Protein AF-X6MGK2-F1 (afdb_monomer_lite)

Secondary structure (DSSP, 8-state):
---PPP---PPPP-------PPP---EEE-TT--EEE----SSSPPPPEE-----SS--------------S------PPPPPPP----PPPPPHHHHHHHHHHHHHHHHHHTTS-GGGHHHHHHHHHHHHHHHTT-TTHHHHHHHHHHHHIIIIIIHHHHHHHHHHHHHHHHHHHHHHHH-GGGHHHHHT--SHHHHHHHHHHTHHHHHHHHHHTT-THHHHHHHHHHHHHHHHHHHHHHHHTTTTTS-SS-------------THHHHHHHHHHHHHT---GGGGT--BGGGTTB-HHHHHHHHHHHHHHHHHTTT--HHHHTEEEEEGGGTT-GGGGGGT-SSEEEEEEES-------TT-----------------------------SSEEEEEEEHHHHHTSTTHHHHTTS---SSS-EEEEE---STTHHHHHHHHHHHHHHHTSTTEETTEE-TTSHHHHHHHTTTSTTT--

pLDDT: mean 70.09, std 26.29, range [24.12, 97.75]

Organism: Reticulomyxa filosa (NCBI:txid46433)

Structure (mmCIF, N/CA/C/O backbone):
data_AF-X6MGK2-F1
#
_entry.id   AF-X6MGK2-F1
#
loop_
_atom_site.group_PDB
_atom_site.id
_atom_site.type_symbol
_atom_site.label_atom_id
_atom_site.label_alt_id
_atom_site.label_comp_id
_atom_site.label_asym_id
_atom_site.label_entity_id
_atom_site.label_seq_id
_atom_site.pdbx_PDB_ins_code
_atom_site.Cartn_x
_atom_site.Cartn_y
_atom_site.Cartn_z
_atom_site.occupancy
_atom_site.B_iso_or_equiv
_atom_site.auth_seq_id
_atom_site.auth_comp_id
_atom_site.auth_asym_id
_atom_site.auth_atom_id
_atom_site.pdbx_PDB_model_num
ATOM 1 N N . MET A 1 1 ? -24.317 -9.044 30.184 1.00 47.28 1 MET A N 1
ATOM 2 C CA . MET A 1 1 ? -25.583 -9.124 29.423 1.00 47.28 1 MET A CA 1
ATOM 3 C C . MET A 1 1 ? -26.221 -7.746 29.437 1.00 47.28 1 MET A C 1
ATOM 5 O O . MET A 1 1 ? -26.384 -7.187 30.514 1.00 47.28 1 MET A O 1
ATOM 9 N N . PHE A 1 2 ? -26.489 -7.167 28.266 1.00 42.06 2 PHE A N 1
ATOM 10 C CA . PHE A 1 2 ? -27.197 -5.892 28.144 1.00 42.06 2 PHE A CA 1
ATOM 11 C C . PHE A 1 2 ? -28.692 -6.165 28.328 1.00 42.06 2 PHE A C 1
ATOM 13 O O . PHE A 1 2 ? -29.299 -6.808 27.483 1.00 42.06 2 PHE A O 1
ATOM 20 N N . THR A 1 3 ? -29.278 -5.739 29.443 1.00 42.75 3 THR A N 1
ATOM 21 C CA . THR A 1 3 ? -30.733 -5.779 29.645 1.00 42.75 3 THR A CA 1
ATOM 22 C C . THR A 1 3 ? -31.197 -4.354 29.905 1.00 42.75 3 THR A C 1
ATOM 24 O O . THR A 1 3 ? -30.846 -3.772 30.936 1.00 42.75 3 THR A O 1
ATOM 27 N N . LYS A 1 4 ? -31.921 -3.772 28.947 1.00 42.47 4 LYS A N 1
ATOM 28 C CA . LYS A 1 4 ? -32.469 -2.414 29.032 1.00 42.47 4 LYS A CA 1
ATOM 29 C C . LYS A 1 4 ? -33.876 -2.462 29.659 1.00 42.47 4 LYS A C 1
ATOM 31 O O . LYS A 1 4 ? -34.618 -3.396 29.363 1.00 42.47 4 LYS A O 1
ATOM 36 N N . PRO A 1 5 ? -34.276 -1.492 30.499 1.00 37.16 5 PRO A N 1
ATOM 37 C CA . PRO A 1 5 ? -35.680 -1.284 30.841 1.00 37.16 5 PRO A CA 1
ATOM 38 C C . PRO A 1 5 ? -36.399 -0.629 29.651 1.00 37.16 5 PRO A C 1
ATOM 40 O O . PRO A 1 5 ? -35.895 0.341 29.083 1.00 37.16 5 PRO A O 1
ATOM 43 N N . ILE A 1 6 ? -37.554 -1.167 29.261 1.00 34.75 6 ILE A N 1
ATOM 44 C CA . ILE A 1 6 ? -38.361 -0.662 28.142 1.00 34.75 6 ILE A CA 1
ATOM 45 C C . ILE A 1 6 ? -39.053 0.637 28.576 1.00 34.75 6 ILE A C 1
ATOM 47 O O . ILE A 1 6 ? -39.845 0.636 29.515 1.00 34.75 6 ILE A O 1
ATOM 51 N N . GLY A 1 7 ? -38.756 1.734 27.881 1.00 35.59 7 GLY A N 1
ATOM 52 C CA . GLY A 1 7 ? -39.473 3.006 27.954 1.00 35.59 7 GLY A CA 1
ATOM 53 C C . GLY A 1 7 ? -39.676 3.524 26.533 1.00 35.59 7 GLY A C 1
ATOM 54 O O . GLY A 1 7 ? -38.714 3.616 25.774 1.00 35.59 7 GLY A O 1
ATOM 55 N N . ILE A 1 8 ? -40.931 3.770 26.162 1.00 33.09 8 ILE A N 1
ATOM 56 C CA . ILE A 1 8 ? -41.376 4.126 24.809 1.00 33.09 8 ILE A CA 1
ATOM 57 C C . ILE A 1 8 ? -41.378 5.658 24.681 1.00 33.09 8 ILE A C 1
ATOM 59 O O . ILE A 1 8 ? -41.947 6.331 25.537 1.00 33.09 8 ILE A O 1
ATOM 63 N N . SER A 1 9 ? -40.783 6.209 23.618 1.00 32.56 9 SER A N 1
ATOM 64 C CA . SER A 1 9 ? -40.969 7.613 23.213 1.00 32.56 9 SER A CA 1
ATOM 65 C C . SER A 1 9 ? -40.891 7.767 21.688 1.00 32.56 9 SER A C 1
ATOM 67 O O . SER A 1 9 ? -39.982 7.221 21.064 1.00 32.56 9 SER A O 1
ATOM 69 N N . GLU A 1 10 ? -41.852 8.501 21.123 1.00 30.17 10 GLU A N 1
ATOM 70 C CA . GLU A 1 10 ? -42.090 8.758 19.690 1.00 30.17 10 GLU A CA 1
ATOM 71 C C . GLU A 1 10 ? -41.098 9.766 19.060 1.00 30.17 10 GLU A C 1
ATOM 73 O O . GLU A 1 10 ? -40.559 10.606 19.785 1.00 30.17 10 GLU A O 1
ATOM 78 N N . PRO A 1 11 ? -40.877 9.756 17.723 1.00 31.56 11 PRO A N 1
ATOM 79 C CA . PRO A 1 11 ? -40.035 10.742 17.050 1.00 31.56 11 PRO A CA 1
ATOM 80 C C . PRO A 1 11 ? -40.832 11.849 16.328 1.00 31.56 11 PRO A C 1
ATOM 82 O O . PRO A 1 11 ? -41.841 11.594 15.672 1.00 31.56 11 PRO A O 1
ATOM 85 N N . LEU A 1 12 ? -40.299 13.075 16.381 1.00 26.34 12 LEU A N 1
ATOM 86 C CA . LEU A 1 12 ? -40.687 14.232 15.561 1.00 26.34 12 LEU A CA 1
ATOM 87 C C . LEU A 1 12 ? -39.685 14.419 14.408 1.00 26.34 12 LEU A C 1
ATOM 89 O O . LEU A 1 12 ? -38.473 14.364 14.616 1.00 26.34 12 LEU A O 1
ATOM 93 N N . SER A 1 13 ? -40.202 14.654 13.201 1.00 25.27 13 SER A N 1
ATOM 94 C CA . SER A 1 13 ? -39.451 14.876 11.959 1.00 25.27 13 SER A CA 1
ATOM 95 C C . SER A 1 13 ? -39.328 16.359 11.603 1.00 25.27 13 SER A C 1
ATOM 97 O O . SER A 1 13 ? -40.332 17.069 11.645 1.00 25.27 13 SER A O 1
ATOM 99 N N . THR A 1 14 ? -38.170 16.782 11.091 1.00 25.84 14 THR A N 1
ATOM 100 C CA . THR A 1 14 ? -38.040 17.981 10.244 1.00 25.84 14 THR A CA 1
ATOM 101 C C . THR A 1 14 ? -37.016 17.759 9.126 1.00 25.84 14 THR A C 1
ATOM 103 O O . THR A 1 14 ? -35.925 17.240 9.344 1.00 25.84 14 THR A O 1
ATOM 106 N N . THR A 1 15 ? -37.412 18.141 7.911 1.00 24.88 15 THR A N 1
ATOM 107 C CA . THR A 1 15 ? -36.637 18.181 6.660 1.00 24.88 15 THR A CA 1
ATOM 108 C C . THR A 1 15 ? -36.105 19.591 6.397 1.00 24.88 15 THR A C 1
ATOM 110 O O . THR A 1 15 ? -36.866 20.547 6.531 1.00 24.88 15 THR A O 1
ATOM 113 N N . GLU A 1 16 ? -34.861 19.714 5.924 1.00 24.12 16 GLU A N 1
ATOM 114 C CA . GLU A 1 16 ? -34.314 20.932 5.301 1.00 24.12 16 GLU A CA 1
ATOM 115 C C . GLU A 1 16 ? -33.816 20.628 3.876 1.00 24.12 16 GLU A C 1
ATOM 117 O O . GLU A 1 16 ? -33.138 19.627 3.642 1.00 24.12 16 GLU A O 1
ATOM 122 N N . ASN A 1 17 ? -34.178 21.511 2.938 1.00 26.09 17 ASN A N 1
ATOM 123 C CA . ASN A 1 17 ? -33.725 21.551 1.545 1.00 26.09 17 ASN A CA 1
ATOM 124 C C . ASN A 1 17 ? -32.442 22.389 1.430 1.00 26.09 17 ASN A C 1
ATOM 126 O O . ASN A 1 17 ? -32.344 23.446 2.050 1.00 26.09 17 ASN A O 1
ATOM 130 N N . VAL A 1 18 ? -31.514 21.974 0.564 1.00 26.89 18 VAL A N 1
ATOM 131 C CA . VAL A 1 18 ? -30.373 22.792 0.119 1.00 26.89 18 VAL A CA 1
ATOM 132 C C . VAL A 1 18 ? -30.387 22.860 -1.408 1.00 26.89 18 VAL A C 1
ATOM 134 O O . VAL A 1 18 ? -30.263 21.835 -2.076 1.00 26.89 18 VAL A O 1
ATOM 137 N N . ASP A 1 19 ? -30.537 24.076 -1.936 1.00 26.94 19 ASP A N 1
ATOM 138 C CA . ASP A 1 19 ? -30.364 24.422 -3.349 1.00 26.94 19 ASP A CA 1
ATOM 139 C C . ASP A 1 19 ? -28.876 24.413 -3.737 1.00 26.94 19 ASP A C 1
ATOM 141 O O . ASP A 1 19 ? -28.031 24.972 -3.033 1.00 26.94 19 ASP A O 1
ATOM 145 N N . ALA A 1 20 ? -28.561 23.842 -4.901 1.00 28.62 20 ALA A N 1
ATOM 146 C CA . ALA A 1 20 ? -27.253 23.936 -5.544 1.00 28.62 20 ALA A CA 1
ATOM 147 C C . ALA A 1 20 ? -27.404 24.593 -6.926 1.00 28.62 20 ALA A C 1
ATOM 149 O O . ALA A 1 20 ? -28.134 24.099 -7.781 1.00 28.62 20 ALA A O 1
ATOM 150 N N . SER A 1 21 ? -26.708 25.710 -7.155 1.00 31.17 21 SER A N 1
ATOM 151 C CA . SER A 1 21 ? -26.642 26.386 -8.456 1.00 31.17 21 SER A CA 1
ATOM 152 C C . SER A 1 21 ? -25.504 25.819 -9.316 1.00 31.17 21 SER A C 1
ATOM 154 O O . SER A 1 21 ? -24.335 25.932 -8.941 1.00 31.17 21 SER A O 1
ATOM 156 N N . GLU A 1 22 ? -25.831 25.256 -10.479 1.00 30.19 22 GLU A N 1
ATOM 157 C CA . GLU A 1 22 ? -24.872 24.784 -11.487 1.00 30.19 22 GLU A CA 1
ATOM 158 C C . GLU A 1 22 ? -24.347 25.917 -12.391 1.00 30.19 22 GLU A C 1
ATOM 160 O O . GLU A 1 22 ? -25.089 26.802 -12.817 1.00 30.19 22 GLU A O 1
ATOM 165 N N . SER A 1 23 ? -23.060 25.853 -12.753 1.00 31.19 23 SER A N 1
ATOM 166 C CA . SER A 1 23 ? -22.469 26.629 -13.851 1.00 31.19 23 SER A CA 1
ATOM 167 C C . SER A 1 23 ? -22.456 25.793 -15.134 1.00 31.19 23 SER A C 1
ATOM 169 O O . SER A 1 23 ? -21.922 24.683 -15.116 1.00 31.19 23 SER A O 1
ATOM 171 N N . SER A 1 24 ? -22.953 26.320 -16.256 1.00 33.28 24 SER A N 1
ATOM 172 C CA . SER A 1 24 ? -22.899 25.640 -17.558 1.00 33.28 24 SER A CA 1
ATOM 173 C C . SER A 1 24 ? -21.836 26.237 -18.490 1.00 33.28 24 SER A C 1
ATOM 175 O O . SER A 1 24 ? -21.511 27.425 -18.443 1.00 33.28 24 SER A O 1
ATOM 177 N N . ARG A 1 25 ? -21.251 25.382 -19.338 1.00 33.09 25 ARG A N 1
ATOM 178 C CA . ARG A 1 25 ? -20.352 25.759 -20.440 1.00 33.09 25 ARG A CA 1
ATOM 179 C C . ARG A 1 25 ? -20.873 25.129 -21.723 1.00 33.09 25 ARG A C 1
ATOM 181 O O . ARG A 1 25 ? -20.988 23.909 -21.797 1.00 33.09 25 ARG A O 1
ATOM 188 N N . THR A 1 26 ? -21.098 25.938 -22.747 1.00 35.34 26 THR A N 1
ATOM 189 C CA . THR A 1 26 ? -21.459 25.476 -24.092 1.00 35.34 26 THR A CA 1
ATOM 190 C C . THR A 1 26 ? -20.438 25.971 -25.109 1.00 35.34 26 THR A C 1
ATOM 192 O O . THR A 1 26 ? -19.970 27.107 -25.050 1.00 35.34 26 THR A O 1
ATOM 195 N N . ARG A 1 27 ? -20.054 25.087 -26.036 1.00 33.75 27 ARG A N 1
ATOM 196 C CA . ARG A 1 27 ? -19.197 25.407 -27.184 1.00 33.75 27 ARG A CA 1
ATOM 197 C C . ARG A 1 27 ? -20.039 25.349 -28.448 1.00 33.75 27 ARG A C 1
ATOM 199 O O . ARG A 1 27 ? -20.707 24.346 -28.681 1.00 33.75 27 ARG A O 1
ATOM 206 N N . HIS A 1 28 ? -19.940 26.383 -29.272 1.00 37.50 28 HIS A N 1
ATOM 207 C CA . HIS A 1 28 ? -20.465 26.373 -30.631 1.00 37.50 28 HIS A CA 1
ATOM 208 C C . HIS A 1 28 ? -19.320 26.516 -31.628 1.00 37.50 28 HIS A C 1
ATOM 210 O O . HIS A 1 28 ? -18.383 27.282 -31.408 1.00 37.50 28 HIS A O 1
ATOM 216 N N . TYR A 1 29 ? -19.417 25.759 -32.717 1.00 34.09 29 TYR A N 1
ATOM 217 C CA . TYR A 1 29 ? -18.525 25.849 -33.863 1.00 34.09 29 TYR A CA 1
ATOM 218 C C . TYR A 1 29 ? -19.257 26.603 -34.968 1.00 34.09 29 TYR A C 1
ATOM 220 O O . TYR A 1 29 ? -20.362 26.204 -35.337 1.00 34.09 29 TYR A O 1
ATOM 228 N N . ASP A 1 30 ? -18.656 27.677 -35.484 1.00 43.53 30 ASP A N 1
ATOM 229 C CA . ASP A 1 30 ? -19.111 28.272 -36.740 1.00 43.53 30 ASP A CA 1
ATOM 230 C C . ASP A 1 30 ? -18.348 27.680 -37.934 1.00 43.53 30 ASP A C 1
ATOM 232 O O . ASP A 1 30 ? -17.282 27.068 -37.795 1.00 43.53 30 ASP A O 1
ATOM 236 N N . SER A 1 31 ? -18.927 27.830 -39.123 1.00 36.56 31 SER A N 1
ATOM 237 C CA . SER A 1 31 ? -18.431 27.252 -40.375 1.00 36.56 31 SER A CA 1
ATOM 238 C C . SER A 1 31 ? -17.086 27.819 -40.852 1.00 36.56 31 SER A C 1
ATOM 240 O O . SER A 1 31 ? -16.576 27.351 -41.865 1.00 36.56 31 SER A O 1
ATOM 242 N N . ASN A 1 32 ? -16.495 28.789 -40.142 1.00 40.50 32 ASN A N 1
ATOM 243 C CA . ASN A 1 32 ? -15.261 29.480 -40.528 1.00 40.50 32 ASN A CA 1
ATOM 244 C C . ASN A 1 32 ? -14.083 29.206 -39.570 1.00 40.50 32 ASN A C 1
ATOM 246 O O . ASN A 1 32 ? -13.110 29.960 -39.562 1.00 40.50 32 ASN A O 1
ATOM 250 N N . HIS A 1 33 ? -14.157 28.145 -38.757 1.00 42.41 33 HIS A N 1
ATOM 251 C CA . HIS A 1 33 ? -13.105 27.730 -37.809 1.00 42.41 33 HIS A CA 1
ATOM 252 C C . HIS A 1 33 ? -12.717 28.796 -36.765 1.00 42.41 33 HIS A C 1
ATOM 254 O O . HIS A 1 33 ? -11.624 28.749 -36.196 1.00 42.41 33 HIS A O 1
ATOM 260 N N . LYS A 1 34 ? -13.619 29.738 -36.458 1.00 40.69 34 LYS A N 1
ATOM 261 C CA . LYS A 1 34 ? -13.460 30.643 -35.315 1.00 40.69 34 LYS A CA 1
ATOM 262 C C . LYS A 1 34 ? -14.018 30.001 -34.051 1.00 40.69 34 LYS A C 1
ATOM 264 O O . LYS A 1 34 ? -15.134 29.489 -34.031 1.00 40.69 34 LYS A O 1
ATOM 269 N N . TYR A 1 35 ? -13.249 30.079 -32.972 1.00 41.69 35 TYR A N 1
ATOM 270 C CA . TYR A 1 35 ? -13.694 29.655 -31.649 1.00 41.69 35 TYR A CA 1
ATOM 271 C C . TYR A 1 35 ? -14.301 30.848 -30.909 1.00 41.69 35 TYR A C 1
ATOM 273 O O . TYR A 1 35 ? -13.682 31.912 -30.842 1.00 41.69 35 TYR A O 1
ATOM 281 N N . ARG A 1 36 ? -15.489 30.665 -30.322 1.00 41.88 36 ARG A N 1
ATOM 282 C CA . ARG A 1 36 ? -16.055 31.596 -29.335 1.00 41.88 36 ARG A CA 1
ATOM 283 C C . ARG A 1 36 ? -16.255 30.893 -28.007 1.00 41.88 36 ARG A C 1
ATOM 285 O O . ARG A 1 36 ? -16.697 29.745 -27.957 1.00 41.88 36 ARG A O 1
ATOM 292 N N . PHE A 1 37 ? -15.949 31.612 -26.937 1.00 34.25 37 PHE A N 1
ATOM 293 C CA . PHE A 1 37 ? -16.222 31.181 -25.577 1.00 34.25 37 PHE A CA 1
ATOM 294 C C . PHE A 1 37 ? -17.252 32.117 -24.970 1.00 34.25 37 PHE A C 1
ATOM 296 O O . PHE A 1 37 ? -17.064 33.331 -24.974 1.00 34.25 37 PHE A O 1
ATOM 303 N N . HIS A 1 38 ? -18.309 31.534 -24.415 1.00 38.19 38 HIS A N 1
ATOM 304 C CA . HIS A 1 38 ? -19.215 32.244 -23.530 1.00 38.19 38 HIS A CA 1
ATOM 305 C C . HIS A 1 38 ? -19.017 31.710 -22.119 1.00 38.19 38 HIS A C 1
ATOM 307 O O . HIS A 1 38 ? -19.038 30.499 -21.880 1.00 38.19 38 HIS A O 1
ATOM 313 N N . TRP A 1 39 ? -18.782 32.628 -21.192 1.00 36.66 39 TRP A N 1
ATOM 314 C CA . TRP A 1 39 ? -18.707 32.338 -19.774 1.00 36.66 39 TRP A CA 1
ATOM 315 C C . TRP A 1 39 ? -19.605 33.326 -19.042 1.00 36.66 39 TRP A C 1
ATOM 317 O O . TRP A 1 39 ? -19.550 34.526 -19.299 1.00 36.66 39 TRP A O 1
ATOM 327 N N . SER A 1 40 ? -20.443 32.809 -18.152 1.00 37.97 40 SER A N 1
ATOM 328 C CA . SER A 1 40 ? -21.282 33.609 -17.268 1.00 37.97 40 SER A CA 1
ATOM 329 C C . SER A 1 40 ? -21.139 33.080 -15.850 1.00 37.97 40 SER A C 1
ATOM 331 O O . SER A 1 40 ? -21.330 31.885 -15.610 1.00 37.97 40 SER A O 1
ATOM 333 N N . ALA A 1 41 ? -20.828 33.970 -14.916 1.00 32.22 41 ALA A N 1
ATOM 334 C CA . ALA A 1 41 ? -20.870 33.705 -13.488 1.00 32.22 41 ALA A CA 1
ATOM 335 C C . ALA A 1 41 ? -21.671 34.833 -12.827 1.00 32.22 41 ALA A C 1
ATOM 337 O O . ALA A 1 41 ? -21.242 35.981 -12.817 1.00 32.22 41 ALA A O 1
ATOM 338 N N . GLY A 1 42 ? -22.851 34.510 -12.295 1.00 47.84 42 GLY A N 1
ATOM 339 C CA . GLY A 1 42 ? -23.715 35.489 -11.628 1.00 47.84 42 GLY A CA 1
ATOM 340 C C . GLY A 1 42 ? -24.420 36.484 -12.566 1.00 47.84 42 GLY A C 1
ATOM 341 O O . GLY A 1 42 ? -24.551 36.252 -13.764 1.00 47.84 42 GLY A O 1
ATOM 342 N N . LYS A 1 43 ? -24.936 37.579 -11.985 1.00 33.44 43 LYS A N 1
ATOM 343 C CA . LYS A 1 43 ? -25.817 38.581 -12.628 1.00 33.44 43 LYS A CA 1
ATOM 344 C C . LYS A 1 43 ? -25.091 39.627 -13.499 1.00 33.44 43 LYS A C 1
ATOM 346 O O . LYS A 1 43 ? -25.623 40.716 -13.694 1.00 33.44 43 LYS A O 1
ATOM 351 N N . GLU A 1 44 ? -23.911 39.330 -14.032 1.00 37.78 44 GLU A N 1
ATOM 352 C CA . GLU A 1 44 ? -23.187 40.265 -14.907 1.00 37.78 44 GLU A CA 1
ATOM 353 C C . GLU A 1 44 ? -23.163 39.780 -16.363 1.00 37.78 44 GLU A C 1
ATOM 355 O O . GLU A 1 44 ? -23.107 38.580 -16.639 1.00 37.78 44 GLU A O 1
ATOM 360 N N . GLN A 1 45 ? -23.285 40.727 -17.303 1.00 38.31 45 GLN A N 1
ATOM 361 C CA . GLN A 1 45 ? -23.384 40.445 -18.739 1.00 38.31 45 GLN A CA 1
ATOM 362 C C . GLN A 1 45 ? -22.093 39.810 -19.291 1.00 38.31 45 GLN A C 1
ATOM 364 O O . GLN A 1 45 ? -20.999 40.197 -18.881 1.00 38.31 45 GLN A O 1
ATOM 369 N N . PRO A 1 46 ? -22.196 38.864 -20.245 1.00 37.44 46 PRO A N 1
ATOM 370 C CA . PRO A 1 46 ? -21.041 38.133 -20.751 1.00 37.44 46 PRO A CA 1
ATOM 371 C C . PRO A 1 46 ? -20.135 39.021 -21.612 1.00 37.44 46 PRO A C 1
ATOM 373 O O . PRO A 1 46 ? -20.593 39.679 -22.546 1.00 37.44 46 PRO A O 1
ATOM 376 N N . SER A 1 47 ? -18.832 38.983 -21.339 1.00 37.78 47 SER A N 1
ATOM 377 C CA . SER A 1 47 ? -17.795 39.551 -22.202 1.00 37.78 47 SER A CA 1
ATOM 378 C C . SER A 1 47 ? -17.446 38.577 -23.335 1.00 37.78 47 SER A C 1
ATOM 380 O O . SER A 1 47 ? -17.206 37.389 -23.112 1.00 37.78 47 SER A O 1
ATOM 382 N N . GLU A 1 48 ? -17.445 39.079 -24.573 1.00 31.59 48 GLU A N 1
ATOM 383 C CA . GLU A 1 48 ? -17.183 38.289 -25.779 1.00 31.59 48 GLU A CA 1
ATOM 384 C C . GLU A 1 48 ? -15.704 38.391 -26.180 1.00 31.59 48 GLU A C 1
ATOM 386 O O . GLU A 1 48 ? -15.160 39.485 -26.336 1.00 31.59 48 GLU A O 1
ATOM 391 N N . TYR A 1 49 ? -15.051 37.243 -26.375 1.00 37.31 49 TYR A N 1
ATOM 392 C CA . TYR A 1 49 ? -13.680 37.161 -26.882 1.00 37.31 49 TYR A CA 1
ATOM 393 C C . TYR A 1 49 ? -13.666 36.392 -28.203 1.00 37.31 49 TYR A C 1
ATOM 395 O O . TYR A 1 49 ? -14.240 35.305 -28.305 1.00 37.31 49 TYR A O 1
ATOM 403 N N . SER A 1 50 ? -12.989 36.940 -29.215 1.00 31.98 50 SER A N 1
ATOM 404 C CA . SER A 1 50 ? -12.804 36.280 -30.510 1.00 31.98 50 SER A CA 1
ATOM 405 C C . SER A 1 50 ? -11.362 36.409 -31.003 1.00 31.98 50 SER A C 1
ATOM 407 O O . SER A 1 50 ? -10.701 37.418 -30.767 1.00 31.98 50 SER A O 1
ATOM 409 N N . GLY A 1 51 ? -10.877 35.376 -31.693 1.00 36.44 51 GLY A N 1
ATOM 410 C CA . GLY A 1 51 ? -9.580 35.352 -32.372 1.00 36.44 51 GLY A CA 1
ATOM 411 C C . GLY A 1 51 ? -9.684 34.597 -33.699 1.00 36.44 51 GLY A C 1
ATOM 412 O O . GLY A 1 51 ? -10.562 33.749 -33.862 1.00 36.44 51 GLY A O 1
ATOM 413 N N . ALA A 1 52 ? -8.822 34.930 -34.663 1.00 32.88 52 ALA A N 1
ATOM 414 C CA . ALA A 1 52 ? -8.751 34.287 -35.977 1.00 32.88 52 ALA A CA 1
ATOM 415 C C . ALA A 1 52 ? -7.313 33.840 -36.270 1.00 32.88 52 ALA A C 1
ATOM 417 O O . ALA A 1 52 ? -6.375 34.580 -35.986 1.00 32.88 52 ALA A O 1
ATOM 418 N N . THR A 1 53 ? -7.145 32.662 -36.868 1.00 32.41 53 THR A N 1
ATOM 419 C CA . THR A 1 53 ? -5.847 32.137 -37.318 1.00 32.41 53 THR A CA 1
ATOM 420 C C . THR A 1 53 ? -5.615 32.457 -38.794 1.00 32.41 53 THR A C 1
ATOM 422 O O . THR A 1 53 ? -6.485 32.182 -39.620 1.00 32.41 53 THR A O 1
ATOM 425 N N . GLN A 1 54 ? -4.435 32.970 -39.146 1.00 36.31 54 GLN A N 1
ATOM 426 C CA . GLN A 1 54 ? -3.943 33.013 -40.527 1.00 36.31 54 GLN A CA 1
ATOM 427 C C . GLN A 1 54 ? -2.686 32.125 -40.615 1.00 36.31 54 GLN A C 1
ATOM 429 O O . GLN A 1 54 ? -1.626 32.519 -40.152 1.00 36.31 54 GLN A O 1
ATOM 434 N N . ASN A 1 55 ? -2.837 30.933 -41.209 1.00 33.16 55 ASN A N 1
ATOM 435 C CA . ASN A 1 55 ? -1.839 29.872 -41.468 1.00 33.16 55 ASN A CA 1
ATOM 436 C C . ASN A 1 55 ? -1.303 29.007 -40.297 1.00 33.16 55 ASN A C 1
ATOM 438 O O . ASN A 1 55 ? -1.215 29.473 -39.166 1.00 33.16 55 ASN A O 1
ATOM 442 N N . PRO A 1 56 ? -0.956 27.719 -40.552 1.00 35.25 56 PRO A N 1
ATOM 443 C CA . PRO A 1 56 ? -0.908 26.676 -39.521 1.00 35.25 56 PRO A CA 1
ATOM 444 C C . PRO A 1 56 ? 0.496 26.300 -39.005 1.00 35.25 56 PRO A C 1
ATOM 446 O O . PRO A 1 56 ? 0.617 25.261 -38.361 1.00 35.25 56 PRO A O 1
ATOM 449 N N . GLN A 1 57 ? 1.561 27.065 -39.285 1.00 33.59 57 GLN A N 1
ATOM 450 C CA . GLN A 1 57 ? 2.935 26.637 -38.946 1.00 33.59 57 GLN A CA 1
ATOM 451 C C . GLN A 1 57 ? 3.820 27.619 -38.165 1.00 33.59 57 GLN A C 1
ATOM 453 O O . GLN A 1 57 ? 4.975 27.287 -37.927 1.00 33.59 57 GLN A O 1
ATOM 458 N N . ASP A 1 58 ? 3.294 28.727 -37.641 1.00 31.28 58 ASP A N 1
ATOM 459 C CA . ASP A 1 58 ? 4.069 29.600 -36.749 1.00 31.28 58 ASP A CA 1
ATOM 460 C C . ASP A 1 58 ? 3.487 29.630 -35.329 1.00 31.28 58 ASP A C 1
ATOM 462 O O . ASP A 1 58 ? 2.299 29.884 -35.115 1.00 31.28 58 ASP A O 1
ATOM 466 N N . ILE A 1 59 ? 4.343 29.374 -34.334 1.00 32.88 59 ILE A N 1
ATOM 467 C CA . ILE A 1 59 ? 4.032 29.553 -32.912 1.00 32.88 59 ILE A CA 1
ATOM 468 C C . ILE A 1 59 ? 4.021 31.058 -32.624 1.00 32.88 59 ILE A C 1
ATOM 470 O O . ILE A 1 59 ? 5.070 31.697 -32.580 1.00 32.88 59 ILE A O 1
ATOM 474 N N . ILE A 1 60 ? 2.839 31.623 -32.383 1.00 27.59 60 ILE A N 1
ATOM 475 C CA . ILE A 1 60 ? 2.693 32.993 -31.882 1.00 27.59 60 ILE A CA 1
ATOM 476 C C . ILE A 1 60 ? 2.685 32.960 -30.346 1.00 27.59 60 ILE A C 1
ATOM 478 O O . ILE A 1 60 ? 1.791 32.377 -29.733 1.00 27.59 60 ILE A O 1
ATOM 482 N N . GLN A 1 61 ? 3.646 33.636 -29.710 1.00 28.44 61 GLN A N 1
ATOM 483 C CA . GLN A 1 61 ? 3.500 34.099 -28.326 1.00 28.44 61 GLN A CA 1
ATOM 484 C C . GLN A 1 61 ? 2.484 35.249 -28.298 1.00 28.44 61 GLN A C 1
ATOM 486 O O . GLN A 1 61 ? 2.793 36.372 -28.692 1.00 28.44 61 GLN A O 1
ATOM 491 N N . THR A 1 62 ? 1.270 35.005 -27.807 1.00 29.06 62 THR A N 1
ATOM 492 C CA . THR A 1 62 ? 0.345 36.089 -27.447 1.00 29.06 62 THR A CA 1
ATOM 493 C C . THR A 1 62 ? 0.707 36.654 -26.075 1.00 29.06 62 THR A C 1
ATOM 495 O O . THR A 1 62 ? 0.393 36.062 -25.044 1.00 29.06 62 THR A O 1
ATOM 498 N N . LEU A 1 63 ? 1.342 37.827 -26.063 1.00 28.14 63 LEU A N 1
ATOM 499 C CA . LEU A 1 63 ? 1.400 38.724 -24.907 1.00 28.14 63 LEU A CA 1
ATOM 500 C C . LEU A 1 63 ? 0.083 39.509 -24.840 1.00 28.14 63 LEU A C 1
ATOM 502 O O . LEU A 1 63 ? -0.119 40.463 -25.585 1.00 28.14 63 LEU A O 1
ATOM 506 N N . GLY A 1 64 ? -0.828 39.101 -23.958 1.00 26.47 64 GLY A N 1
ATOM 507 C CA . GLY A 1 64 ? -1.960 39.936 -23.558 1.00 26.47 64 GLY A CA 1
ATOM 508 C C . GLY A 1 64 ? -1.553 40.817 -22.380 1.00 26.47 64 GLY A C 1
ATOM 509 O O . GLY A 1 64 ? -1.198 40.298 -21.324 1.00 26.47 64 GLY A O 1
ATOM 510 N N . SER A 1 65 ? -1.592 42.140 -22.537 1.00 25.66 65 SER A N 1
ATOM 511 C CA . SER A 1 65 ? -1.438 43.073 -21.417 1.00 25.66 65 SER A CA 1
ATOM 512 C C . SER A 1 65 ? -2.785 43.292 -20.730 1.00 25.66 65 SER A C 1
ATOM 514 O O . SER A 1 65 ? -3.731 43.769 -21.355 1.00 25.66 65 SER A O 1
ATOM 516 N N . LEU A 1 66 ? -2.859 42.980 -19.438 1.00 24.27 66 LEU A N 1
ATOM 517 C CA . LEU A 1 66 ? -3.969 43.361 -18.572 1.00 24.27 66 LEU A CA 1
ATOM 518 C C . LEU A 1 66 ? -3.694 44.774 -18.034 1.00 24.27 66 LEU A C 1
ATOM 520 O O . LEU A 1 66 ? -2.789 44.960 -17.220 1.00 24.27 66 LEU A O 1
ATOM 524 N N . THR A 1 67 ? -4.444 45.778 -18.482 1.00 25.58 67 THR A N 1
ATOM 525 C CA . THR A 1 67 ? -4.371 47.126 -17.902 1.00 25.58 67 THR A CA 1
ATOM 526 C C . THR A 1 67 ? -5.297 47.176 -16.689 1.00 25.58 67 THR A C 1
ATOM 528 O O . THR A 1 67 ? -6.498 47.383 -16.828 1.00 25.58 67 THR A O 1
ATOM 531 N N . LEU A 1 68 ? -4.752 46.932 -15.496 1.00 26.81 68 LEU A N 1
ATOM 532 C CA . LEU A 1 68 ? -5.440 47.230 -14.239 1.00 26.81 68 LEU A CA 1
ATOM 533 C C . LEU A 1 68 ? -5.225 48.700 -13.882 1.00 26.81 68 LEU A C 1
ATOM 535 O O . LEU A 1 68 ? -4.107 49.217 -13.951 1.00 26.81 68 LEU A O 1
ATOM 539 N N . ASP A 1 69 ? -6.321 49.359 -13.524 1.00 25.73 69 ASP A N 1
ATOM 540 C CA . ASP A 1 69 ? -6.369 50.780 -13.215 1.00 25.73 69 ASP A CA 1
ATOM 541 C C . ASP A 1 69 ? -5.469 51.110 -12.007 1.00 25.73 69 ASP A C 1
ATOM 543 O O . ASP A 1 69 ? -5.570 50.509 -10.934 1.00 25.73 69 ASP A O 1
ATOM 547 N N . LYS A 1 70 ? -4.535 52.048 -12.197 1.00 31.08 70 LYS A N 1
ATOM 548 C CA . LYS A 1 70 ? -3.508 52.420 -11.213 1.00 31.08 70 LYS A CA 1
ATOM 549 C C . LYS A 1 70 ? -4.077 53.385 -10.174 1.00 31.08 70 LYS A C 1
ATOM 551 O O . LYS A 1 70 ? -4.235 54.569 -10.464 1.00 31.08 70 LYS A O 1
ATOM 556 N N . ARG A 1 71 ? -4.210 52.944 -8.919 1.00 28.27 71 ARG A N 1
ATOM 557 C CA . ARG A 1 71 ? -4.026 53.827 -7.752 1.00 28.27 71 ARG A CA 1
ATOM 558 C C . ARG A 1 71 ? -3.181 53.132 -6.680 1.00 28.27 71 ARG A C 1
ATOM 560 O O . ARG A 1 71 ? -3.590 52.123 -6.124 1.00 28.27 71 ARG A O 1
ATOM 567 N N . ASN A 1 72 ? -2.048 53.776 -6.384 1.00 29.72 72 ASN A N 1
ATOM 568 C CA . ASN A 1 72 ? -1.137 53.622 -5.239 1.00 29.72 72 ASN A CA 1
ATOM 569 C C . ASN A 1 72 ? 0.079 52.667 -5.365 1.00 29.72 72 ASN A C 1
ATOM 571 O O . ASN A 1 72 ? -0.021 51.465 -5.152 1.00 29.72 72 ASN A O 1
ATOM 575 N N . ALA A 1 73 ? 1.250 53.315 -5.515 1.00 29.80 73 ALA A N 1
ATOM 576 C CA . ALA A 1 73 ? 2.600 52.934 -5.043 1.00 29.80 73 ALA A CA 1
ATOM 577 C C . ALA A 1 73 ? 3.465 51.976 -5.918 1.00 29.80 73 ALA A C 1
ATOM 579 O O . ALA A 1 73 ? 2.979 51.450 -6.915 1.00 29.80 73 ALA A O 1
ATOM 580 N N . PRO A 1 74 ? 4.796 51.886 -5.675 1.00 29.98 74 PRO A N 1
ATOM 581 C CA . PRO A 1 74 ? 5.801 52.684 -6.378 1.00 29.98 74 PRO A CA 1
ATOM 582 C C . PRO A 1 74 ? 6.769 51.854 -7.243 1.00 29.98 74 PRO A C 1
ATOM 584 O O . PRO A 1 74 ? 6.892 50.639 -7.130 1.00 29.98 74 PRO A O 1
ATOM 587 N N . SER A 1 75 ? 7.463 52.573 -8.120 1.00 33.47 75 SER A N 1
ATOM 588 C CA . SER A 1 75 ? 8.338 52.113 -9.195 1.00 33.47 75 SER A CA 1
ATOM 589 C C . SER A 1 75 ? 9.567 51.307 -8.744 1.00 33.47 75 SER A C 1
ATOM 591 O O . SER A 1 75 ? 10.384 51.806 -7.973 1.00 33.47 75 SER A O 1
ATOM 593 N N . SER A 1 76 ? 9.798 50.144 -9.360 1.00 28.88 76 SER A N 1
ATOM 594 C CA . SER A 1 76 ? 11.150 49.659 -9.664 1.00 28.88 76 SER A CA 1
ATOM 595 C C . SER A 1 76 ? 11.141 48.870 -10.979 1.00 28.88 76 SER A C 1
ATOM 597 O O . SER A 1 76 ? 10.447 47.870 -11.145 1.00 28.88 76 SER A O 1
ATOM 599 N N . THR A 1 77 ? 11.879 49.381 -11.962 1.00 29.67 77 THR A N 1
ATOM 600 C CA . THR A 1 77 ? 12.037 48.777 -13.287 1.00 29.67 77 THR A CA 1
ATOM 601 C C . THR A 1 77 ? 13.345 47.992 -13.282 1.00 29.67 77 THR A C 1
ATOM 603 O O . THR A 1 77 ? 14.411 48.596 -13.204 1.00 29.67 77 THR A O 1
ATOM 606 N N . ILE A 1 78 ? 13.282 46.662 -13.370 1.00 30.56 78 ILE A N 1
ATOM 607 C CA . ILE A 1 78 ? 14.444 45.816 -13.676 1.00 30.56 78 ILE A CA 1
ATOM 608 C C . ILE A 1 78 ? 14.225 45.261 -15.083 1.00 30.56 78 ILE A C 1
ATOM 610 O O . ILE A 1 78 ? 13.274 44.520 -15.324 1.00 30.56 78 ILE A O 1
ATOM 614 N N . ALA A 1 79 ? 15.081 45.661 -16.021 1.00 31.61 79 ALA A N 1
ATOM 615 C CA . ALA A 1 79 ? 15.098 45.116 -17.373 1.00 31.61 79 ALA A CA 1
ATOM 616 C C . ALA A 1 79 ? 15.717 43.702 -17.363 1.00 31.61 79 ALA A C 1
ATOM 618 O O . ALA A 1 79 ? 16.765 43.519 -16.737 1.00 31.61 79 ALA A O 1
ATOM 619 N N . PRO A 1 80 ? 15.130 42.701 -18.044 1.00 29.50 80 PRO A N 1
ATOM 620 C CA . PRO A 1 80 ? 15.766 41.399 -18.196 1.00 29.50 80 PRO A CA 1
ATOM 621 C C . PRO A 1 80 ? 16.853 41.432 -19.286 1.00 29.50 80 PRO A C 1
ATOM 623 O O . PRO A 1 80 ? 16.702 42.073 -20.326 1.00 29.50 80 PRO A O 1
ATOM 626 N N . ALA A 1 81 ? 17.955 40.725 -19.026 1.00 27.72 81 ALA A N 1
ATOM 627 C CA . ALA A 1 81 ? 19.083 40.538 -19.937 1.00 27.72 81 ALA A CA 1
ATOM 628 C C . ALA A 1 81 ? 18.730 39.610 -21.126 1.00 27.72 81 ALA A C 1
ATOM 630 O O . ALA A 1 81 ? 17.844 38.761 -20.995 1.00 27.72 81 ALA A O 1
ATOM 631 N N . PRO A 1 82 ? 19.422 39.727 -22.278 1.00 27.80 82 PRO A N 1
ATOM 632 C CA . PRO A 1 82 ? 19.127 38.929 -23.465 1.00 27.80 82 PRO A CA 1
ATOM 633 C C . PRO A 1 82 ? 19.614 37.481 -23.313 1.00 27.80 82 PRO A C 1
ATOM 635 O O . PRO A 1 82 ? 20.759 37.230 -22.939 1.00 27.80 82 PRO A O 1
ATOM 638 N N . VAL A 1 83 ? 18.753 36.521 -23.657 1.00 27.27 83 VAL A N 1
ATOM 639 C CA . VAL A 1 83 ? 19.104 35.096 -23.745 1.00 27.27 83 VAL A CA 1
ATOM 640 C C . VAL A 1 83 ? 19.638 34.806 -25.147 1.00 27.27 83 VAL A C 1
ATOM 642 O O . VAL A 1 83 ? 18.928 34.962 -26.139 1.00 27.27 83 VAL A O 1
ATOM 645 N N . THR A 1 84 ? 20.896 34.378 -25.235 1.00 28.72 84 THR A N 1
ATOM 646 C CA . THR A 1 84 ? 21.514 33.884 -26.472 1.00 28.72 84 THR A CA 1
ATOM 647 C C . THR A 1 84 ? 21.098 32.429 -26.698 1.00 28.72 84 THR A C 1
ATOM 649 O O . THR A 1 84 ? 21.360 31.569 -25.859 1.00 28.72 84 THR A O 1
ATOM 652 N N . ALA A 1 85 ? 20.452 32.135 -27.826 1.00 28.73 85 ALA A N 1
ATOM 653 C CA . ALA A 1 85 ? 20.135 30.768 -28.229 1.00 28.73 85 ALA A CA 1
ATOM 654 C C . ALA A 1 85 ? 21.408 30.050 -28.714 1.00 28.73 85 ALA A C 1
ATOM 656 O O . ALA A 1 85 ? 22.021 30.458 -29.700 1.00 28.73 85 ALA A O 1
ATOM 657 N N . ALA A 1 86 ? 21.802 28.971 -28.036 1.00 29.06 86 ALA A N 1
ATOM 658 C CA . ALA A 1 86 ? 22.833 28.059 -28.517 1.00 29.06 86 ALA A CA 1
ATOM 659 C C . ALA A 1 86 ? 22.197 27.023 -29.458 1.00 29.06 86 ALA A C 1
ATOM 661 O O . ALA A 1 86 ? 21.470 26.132 -29.021 1.00 29.06 86 ALA A O 1
ATOM 662 N N . ALA A 1 87 ? 22.472 27.136 -30.758 1.00 37.19 87 ALA A N 1
ATOM 663 C CA . ALA A 1 87 ? 22.158 26.101 -31.736 1.00 37.19 87 ALA A CA 1
ATOM 664 C C . ALA A 1 87 ? 23.145 24.932 -31.568 1.00 37.19 87 ALA A C 1
ATOM 666 O O . ALA A 1 87 ? 24.280 24.987 -32.037 1.00 37.19 87 ALA A O 1
ATOM 667 N N . GLY A 1 88 ? 22.727 23.883 -30.859 1.00 29.38 88 GLY A N 1
ATOM 668 C CA . GLY A 1 88 ? 23.513 22.668 -30.649 1.00 29.38 88 GLY A CA 1
ATOM 669 C C . GLY A 1 88 ? 22.958 21.485 -31.436 1.00 29.38 88 GLY A C 1
ATOM 670 O O . GLY A 1 88 ? 22.179 20.705 -30.900 1.00 29.38 88 GLY A O 1
ATOM 671 N N . ASN A 1 89 ? 23.399 21.312 -32.684 1.00 38.34 89 ASN A N 1
ATOM 672 C CA . ASN A 1 89 ? 23.299 20.031 -33.389 1.00 38.34 89 ASN A CA 1
ATOM 673 C C . ASN A 1 89 ? 24.295 19.045 -32.756 1.00 38.34 89 ASN A C 1
ATOM 675 O O . ASN A 1 89 ? 25.440 18.941 -33.194 1.00 38.34 89 ASN A O 1
ATOM 679 N N . ALA A 1 90 ? 23.883 18.338 -31.703 1.00 34.56 90 ALA A N 1
ATOM 680 C CA . ALA A 1 90 ? 24.659 17.223 -31.171 1.00 34.56 90 ALA A CA 1
ATOM 681 C C . ALA A 1 90 ? 24.457 15.982 -32.067 1.00 34.56 90 ALA A C 1
ATOM 683 O O . ALA A 1 90 ? 23.313 15.606 -32.337 1.00 34.56 90 ALA A O 1
ATOM 684 N N . PRO A 1 91 ? 25.529 15.327 -32.550 1.00 36.59 91 PRO A N 1
ATOM 685 C CA . PRO A 1 91 ? 25.401 14.143 -33.386 1.00 36.59 91 PRO A CA 1
ATOM 686 C C . PRO A 1 91 ? 24.845 12.966 -32.578 1.00 36.59 91 PRO A C 1
ATOM 688 O O . PRO A 1 91 ? 25.301 12.669 -31.472 1.00 36.59 91 PRO A O 1
ATOM 691 N N . ILE A 1 92 ? 23.870 12.270 -33.166 1.00 38.66 92 ILE A N 1
ATOM 692 C CA . ILE A 1 92 ? 23.301 11.033 -32.628 1.00 38.66 92 ILE A CA 1
ATOM 693 C C . ILE A 1 92 ? 24.440 10.006 -32.468 1.00 38.66 92 ILE A C 1
ATOM 695 O O . ILE A 1 92 ? 25.135 9.717 -33.448 1.00 38.66 92 ILE A O 1
ATOM 699 N N . PRO A 1 93 ? 24.666 9.442 -31.267 1.00 39.75 93 PRO A N 1
ATOM 700 C CA . PRO A 1 93 ? 25.751 8.497 -31.044 1.00 39.75 93 PRO A CA 1
ATOM 701 C C . PRO A 1 93 ? 25.575 7.234 -31.896 1.00 39.75 93 PRO A C 1
ATOM 703 O O . PRO A 1 93 ? 24.486 6.667 -32.002 1.00 39.75 93 PRO A O 1
ATOM 706 N N . SER A 1 94 ? 26.670 6.786 -32.510 1.00 40.88 94 SER A N 1
ATOM 707 C CA . SER A 1 94 ? 26.681 5.653 -33.434 1.00 40.88 94 SER A CA 1
ATOM 708 C C . SER A 1 94 ? 26.385 4.321 -32.731 1.00 40.88 94 SER A C 1
ATOM 710 O O . SER A 1 94 ? 26.676 4.121 -31.548 1.00 40.88 94 SER A O 1
ATOM 712 N N . ALA A 1 95 ? 25.847 3.355 -33.482 1.00 41.25 95 ALA A N 1
ATOM 713 C CA . ALA A 1 95 ? 25.501 2.019 -32.986 1.00 41.25 95 ALA A CA 1
ATOM 714 C C . ALA A 1 95 ? 26.682 1.257 -32.337 1.00 41.25 95 ALA A C 1
ATOM 716 O O . ALA A 1 95 ? 26.463 0.325 -31.559 1.00 41.25 95 ALA A O 1
ATOM 717 N N . SER A 1 96 ? 27.934 1.643 -32.616 1.00 37.22 96 SER A N 1
ATOM 718 C CA . SER A 1 96 ? 29.124 1.067 -31.979 1.00 37.22 96 SER A CA 1
ATOM 719 C C . SER A 1 96 ? 29.292 1.510 -30.521 1.00 37.22 96 SER A C 1
ATOM 721 O O . SER A 1 96 ? 29.691 0.692 -29.694 1.00 37.22 96 SER A O 1
ATOM 723 N N . VAL A 1 97 ? 28.894 2.738 -30.163 1.00 45.03 97 VAL A N 1
ATOM 724 C CA . VAL A 1 97 ? 28.931 3.242 -28.776 1.00 45.03 97 VAL A CA 1
ATOM 725 C C . VAL A 1 97 ? 27.965 2.454 -27.885 1.00 45.03 97 VAL A C 1
ATOM 727 O O . VAL A 1 97 ? 28.303 2.094 -26.755 1.00 45.03 97 VAL A O 1
ATOM 730 N N . PHE A 1 98 ? 26.790 2.102 -28.414 1.00 40.56 98 PHE A N 1
ATOM 731 C CA . PHE A 1 98 ? 25.810 1.269 -27.711 1.00 40.56 98 PHE A CA 1
ATOM 732 C C . PHE A 1 98 ? 26.291 -0.177 -27.519 1.00 40.56 98 PHE A C 1
ATOM 734 O O . PHE A 1 98 ? 26.082 -0.752 -26.451 1.00 40.56 98 PHE A O 1
ATOM 741 N N . LYS A 1 99 ? 26.998 -0.758 -28.501 1.00 45.66 99 LYS A N 1
ATOM 742 C CA . LYS A 1 99 ? 27.588 -2.105 -28.375 1.00 45.66 99 LYS A CA 1
ATOM 743 C C . LYS A 1 99 ? 28.677 -2.170 -27.297 1.00 45.66 99 LYS A C 1
ATOM 745 O O . LYS A 1 99 ? 28.698 -3.126 -26.524 1.00 45.66 99 LYS A O 1
ATOM 750 N N . THR A 1 100 ? 29.534 -1.153 -27.198 1.00 47.16 100 THR A N 1
ATOM 751 C CA . THR A 1 100 ? 30.593 -1.096 -26.174 1.00 47.16 100 THR A CA 1
ATOM 752 C C . THR A 1 100 ? 30.017 -0.939 -24.765 1.00 47.16 100 THR A C 1
ATOM 754 O O . THR A 1 100 ? 30.451 -1.636 -23.848 1.00 47.16 100 THR A O 1
ATOM 757 N N . LYS A 1 101 ? 28.979 -0.107 -24.589 1.00 49.81 101 LYS A N 1
ATOM 758 C CA . LYS A 1 101 ? 28.257 -0.001 -23.307 1.00 49.81 101 LYS A CA 1
ATOM 759 C C . LYS A 1 101 ? 27.560 -1.317 -22.929 1.00 49.81 101 LYS A C 1
ATOM 761 O O . LYS A 1 101 ? 27.651 -1.740 -21.783 1.00 49.81 101 LYS A O 1
ATOM 766 N N . ARG A 1 102 ? 26.958 -2.022 -23.897 1.00 48.12 102 ARG A N 1
ATOM 767 C CA . ARG A 1 102 ? 26.300 -3.329 -23.689 1.00 48.12 102 ARG A CA 1
ATOM 768 C C . ARG A 1 102 ? 27.257 -4.421 -23.203 1.00 48.12 102 ARG A C 1
ATOM 770 O O . ARG A 1 102 ? 26.901 -5.192 -22.311 1.00 48.12 102 ARG A O 1
ATOM 777 N N . ARG A 1 103 ? 28.466 -4.484 -23.772 1.00 54.09 103 ARG A N 1
ATOM 778 C CA . ARG A 1 103 ? 29.505 -5.426 -23.331 1.00 54.09 103 ARG A CA 1
ATOM 779 C C . ARG A 1 103 ? 29.910 -5.154 -21.882 1.00 54.09 103 ARG A C 1
ATOM 781 O O . ARG A 1 103 ? 29.924 -6.083 -21.087 1.00 54.09 103 ARG A O 1
ATOM 788 N N . LYS A 1 104 ? 30.105 -3.880 -21.528 1.00 57.75 104 LYS A N 1
ATOM 789 C CA . LYS A 1 104 ? 30.446 -3.463 -20.164 1.00 57.75 104 LYS A CA 1
ATOM 790 C C . LYS A 1 104 ? 29.355 -3.818 -19.147 1.00 57.75 104 LYS A C 1
ATOM 792 O O . LYS A 1 104 ? 29.683 -4.260 -18.062 1.00 57.75 104 LYS A O 1
ATOM 797 N N . ILE A 1 105 ? 28.072 -3.707 -19.501 1.00 51.66 105 ILE A N 1
ATOM 798 C CA . ILE A 1 105 ? 26.952 -4.085 -18.614 1.00 51.66 105 ILE A CA 1
ATOM 799 C C . ILE A 1 105 ? 26.864 -5.598 -18.419 1.00 51.66 105 ILE A C 1
ATOM 801 O O . ILE A 1 105 ? 26.645 -6.053 -17.306 1.00 51.66 105 ILE A O 1
ATOM 805 N N . THR A 1 106 ? 27.036 -6.381 -19.487 1.00 52.34 106 THR A N 1
ATOM 806 C CA . THR A 1 106 ? 27.022 -7.850 -19.375 1.00 52.34 106 THR A CA 1
ATOM 807 C C . THR A 1 106 ? 28.204 -8.315 -18.522 1.00 52.34 106 THR A C 1
ATOM 809 O O . THR A 1 106 ? 28.027 -9.131 -17.628 1.00 52.34 106 THR A O 1
ATOM 812 N N . GLU A 1 107 ? 29.377 -7.701 -18.714 1.00 58.00 107 GLU A N 1
ATOM 813 C CA . GLU A 1 107 ? 30.553 -7.905 -17.864 1.00 58.00 107 GLU A CA 1
ATOM 814 C C . GLU A 1 107 ? 30.303 -7.453 -16.413 1.00 58.00 107 GLU A C 1
ATOM 816 O O . GLU A 1 107 ? 30.706 -8.167 -15.506 1.00 58.00 107 GLU A O 1
ATOM 821 N N . LEU A 1 108 ? 29.595 -6.343 -16.161 1.00 52.84 108 LEU A N 1
ATOM 822 C CA . LEU A 1 108 ? 29.238 -5.882 -14.808 1.00 52.84 108 LEU A CA 1
ATOM 823 C C . LEU A 1 108 ? 28.189 -6.776 -14.123 1.00 52.84 108 LEU A C 1
ATOM 825 O O . LEU A 1 108 ? 28.297 -7.008 -12.923 1.00 52.84 108 LEU A O 1
ATOM 829 N N . LEU A 1 109 ? 27.208 -7.302 -14.863 1.00 53.00 109 LEU A N 1
ATOM 830 C CA . LEU A 1 109 ? 26.195 -8.244 -14.364 1.00 53.00 109 LEU A CA 1
ATOM 831 C C . LEU A 1 109 ? 26.782 -9.637 -14.098 1.00 53.00 109 LEU A C 1
ATOM 833 O O . LEU A 1 109 ? 26.381 -10.316 -13.154 1.00 53.00 109 LEU A O 1
ATOM 837 N N . ASP A 1 110 ? 27.740 -10.080 -14.910 1.00 55.41 110 ASP A N 1
ATOM 838 C CA . ASP A 1 110 ? 28.468 -11.322 -14.650 1.00 55.41 110 ASP A CA 1
ATOM 839 C C . ASP A 1 110 ? 29.504 -11.136 -13.530 1.00 55.41 110 ASP A C 1
ATOM 841 O O . ASP A 1 110 ? 29.650 -12.015 -12.681 1.00 55.41 110 ASP A O 1
ATOM 845 N N . GLN A 1 111 ? 30.137 -9.960 -13.425 1.00 51.91 111 GLN A N 1
ATOM 846 C CA . GLN A 1 111 ? 30.958 -9.591 -12.269 1.00 51.91 111 GLN A CA 1
ATOM 847 C C . GLN A 1 111 ? 30.120 -9.521 -10.990 1.00 51.91 111 GLN A C 1
ATOM 849 O O . GLN A 1 111 ? 30.574 -10.039 -9.976 1.00 51.91 111 GLN A O 1
ATOM 854 N N . SER A 1 112 ? 28.883 -9.007 -11.020 1.00 47.12 112 SER A N 1
ATOM 855 C CA . SER A 1 112 ? 28.010 -8.942 -9.837 1.00 47.12 112 SER A CA 1
ATOM 856 C C . SER A 1 112 ? 27.566 -10.308 -9.314 1.00 47.12 112 SER A C 1
ATOM 858 O O . SER A 1 112 ? 27.217 -10.422 -8.144 1.00 47.12 112 SER A O 1
ATOM 860 N N . LYS A 1 113 ? 27.611 -11.362 -10.142 1.00 51.69 113 LYS A N 1
ATOM 861 C CA . LYS A 1 113 ? 27.421 -12.752 -9.684 1.00 51.69 113 LYS A CA 1
ATOM 862 C C . LYS A 1 113 ? 28.615 -13.278 -8.877 1.00 51.69 113 LYS A C 1
ATOM 864 O O . LYS A 1 113 ? 28.472 -14.265 -8.166 1.00 51.69 113 LYS A O 1
ATOM 869 N N . THR A 1 114 ? 29.779 -12.636 -8.995 1.00 45.44 114 THR A N 1
ATOM 870 C CA . THR A 1 114 ? 31.048 -13.053 -8.365 1.00 45.44 114 THR A CA 1
ATOM 871 C C . THR A 1 114 ? 31.606 -12.040 -7.360 1.00 45.44 114 THR A C 1
ATOM 873 O O . THR A 1 114 ? 32.447 -12.395 -6.537 1.00 45.44 114 THR A O 1
ATOM 876 N N . SER A 1 115 ? 31.141 -10.788 -7.387 1.00 41.69 115 SER A N 1
ATOM 877 C CA . SER A 1 115 ? 31.575 -9.728 -6.485 1.00 41.69 115 SER A CA 1
ATOM 878 C C . SER A 1 115 ? 30.655 -9.633 -5.274 1.00 41.69 115 SER A C 1
ATOM 880 O O . SER A 1 115 ? 29.434 -9.575 -5.407 1.00 41.69 115 SER A O 1
ATOM 882 N N . THR A 1 116 ? 31.264 -9.532 -4.098 1.00 51.25 116 THR A N 1
ATOM 883 C CA . THR A 1 116 ? 30.640 -9.092 -2.849 1.00 51.25 116 THR A CA 1
ATOM 884 C C . THR A 1 116 ? 29.707 -7.889 -3.057 1.00 51.25 116 THR A C 1
ATOM 886 O O . THR A 1 116 ? 29.929 -7.061 -3.937 1.00 51.25 116 THR A O 1
ATOM 889 N N . ILE A 1 117 ? 28.700 -7.765 -2.184 1.00 52.25 117 ILE A N 1
ATOM 890 C CA . ILE A 1 117 ? 27.647 -6.722 -2.057 1.00 52.25 117 ILE A CA 1
ATOM 891 C C . ILE A 1 117 ? 28.128 -5.253 -2.260 1.00 52.25 117 ILE A C 1
ATOM 893 O O . ILE A 1 117 ? 27.325 -4.343 -2.441 1.00 52.25 117 ILE A O 1
ATOM 897 N N . GLN A 1 118 ? 29.440 -5.013 -2.301 1.00 51.50 118 GLN A N 1
ATOM 898 C CA . GLN A 1 118 ? 30.134 -3.724 -2.334 1.00 51.50 118 GLN A CA 1
ATOM 899 C C . GLN A 1 118 ? 29.881 -2.829 -3.567 1.00 51.50 118 GLN A C 1
ATOM 901 O O . GLN A 1 118 ? 30.283 -1.672 -3.522 1.00 51.50 118 GLN A O 1
ATOM 906 N N . ASN A 1 119 ? 29.207 -3.292 -4.628 1.00 65.38 119 ASN A N 1
ATOM 907 C CA . ASN A 1 119 ? 28.939 -2.482 -5.836 1.00 65.38 119 ASN A CA 1
ATOM 908 C C . ASN A 1 119 ? 27.455 -2.318 -6.198 1.00 65.38 119 ASN A C 1
ATOM 910 O O . ASN A 1 119 ? 27.134 -1.850 -7.292 1.00 65.38 119 ASN A O 1
ATOM 914 N N . TRP A 1 120 ? 26.547 -2.678 -5.290 1.00 71.56 120 TRP A N 1
ATOM 915 C CA . TRP A 1 120 ? 25.110 -2.671 -5.554 1.00 71.56 120 TRP A CA 1
ATOM 916 C C . TRP A 1 120 ? 24.600 -1.266 -5.925 1.00 71.56 120 TRP A C 1
ATOM 918 O O . TRP A 1 120 ? 24.136 -1.056 -7.043 1.00 71.56 120 TRP A O 1
ATOM 928 N N . ASP A 1 121 ? 24.806 -0.263 -5.067 1.00 74.81 121 ASP A N 1
ATOM 929 C CA . ASP A 1 121 ? 24.325 1.104 -5.320 1.00 74.81 121 ASP A CA 1
ATOM 930 C C . ASP A 1 121 ? 24.864 1.706 -6.625 1.00 74.81 121 ASP A C 1
ATOM 932 O O . ASP A 1 121 ? 24.131 2.385 -7.346 1.00 74.81 121 ASP A O 1
ATOM 936 N N . PHE A 1 122 ? 26.137 1.451 -6.945 1.00 80.06 122 PHE A N 1
ATOM 937 C CA . PHE A 1 122 ? 26.756 1.947 -8.173 1.00 80.06 122 PHE A CA 1
ATOM 938 C C . PHE A 1 122 ? 26.110 1.316 -9.411 1.00 80.06 122 PHE A C 1
ATOM 940 O O . PHE A 1 122 ? 25.693 2.036 -10.318 1.00 80.06 122 PHE A O 1
ATOM 947 N N . LEU A 1 123 ? 25.967 -0.013 -9.417 1.00 81.44 123 LEU A N 1
ATOM 948 C CA . LEU A 1 123 ? 25.364 -0.751 -10.524 1.00 81.44 123 LEU A CA 1
ATOM 949 C C . LEU A 1 123 ? 23.918 -0.303 -10.775 1.00 81.44 123 LEU A C 1
ATOM 951 O O . LEU A 1 123 ? 23.568 0.037 -11.905 1.00 81.44 123 LEU A O 1
ATOM 955 N N . TYR A 1 124 ? 23.085 -0.251 -9.733 1.00 84.25 124 TYR A N 1
ATOM 956 C CA . TYR A 1 124 ? 21.679 0.141 -9.880 1.00 84.25 124 TYR A CA 1
ATOM 957 C C . TYR A 1 124 ? 21.512 1.623 -10.221 1.00 84.25 124 TYR A C 1
ATOM 959 O O . TYR A 1 124 ? 20.596 1.969 -10.966 1.00 84.25 124 TYR A O 1
ATOM 967 N N . SER A 1 125 ? 22.418 2.493 -9.764 1.00 86.44 125 SER A N 1
ATOM 968 C CA . SER A 1 125 ? 22.451 3.893 -10.210 1.00 86.44 125 SER A CA 1
ATOM 969 C C . SER A 1 125 ? 22.779 4.004 -11.701 1.00 86.44 125 SER A C 1
ATOM 971 O O . SER A 1 125 ? 22.118 4.754 -12.418 1.00 86.44 125 SER A O 1
ATOM 973 N N . GLU A 1 126 ? 23.762 3.245 -12.200 1.00 85.94 126 GLU A N 1
ATOM 974 C CA . GLU A 1 126 ? 24.096 3.236 -13.629 1.00 85.94 126 GLU A CA 1
ATOM 975 C C . GLU A 1 126 ? 22.920 2.712 -14.468 1.00 85.94 126 GLU A C 1
ATOM 977 O O . GLU A 1 126 ? 22.548 3.331 -15.469 1.00 85.94 126 GLU A O 1
ATOM 982 N N . LEU A 1 127 ? 22.278 1.624 -14.029 1.00 86.75 127 LEU A N 1
ATOM 983 C CA . LEU A 1 127 ? 21.088 1.073 -14.682 1.00 86.75 127 LEU A CA 1
ATOM 984 C C . LEU A 1 127 ? 19.922 2.073 -14.687 1.00 86.75 127 LEU A C 1
ATOM 986 O O . LEU A 1 127 ? 19.269 2.238 -15.718 1.00 86.75 127 LEU A O 1
ATOM 990 N N . ALA A 1 128 ? 19.694 2.791 -13.585 1.00 88.56 128 ALA A N 1
ATOM 991 C CA . ALA A 1 128 ? 18.655 3.814 -13.495 1.00 88.56 128 ALA A CA 1
ATOM 992 C C . ALA A 1 128 ? 18.914 4.996 -14.443 1.00 88.56 128 ALA A C 1
ATOM 994 O O . ALA A 1 128 ? 18.001 5.447 -15.139 1.00 88.56 128 ALA A O 1
ATOM 995 N N . GLN A 1 129 ? 20.157 5.479 -14.533 1.00 88.25 129 GLN A N 1
ATOM 996 C CA . GLN A 1 129 ? 20.529 6.546 -15.471 1.00 88.25 129 GLN A CA 1
ATOM 997 C C . GLN A 1 129 ? 20.349 6.109 -16.927 1.00 88.25 129 GLN A C 1
ATOM 999 O O . GLN A 1 129 ? 19.810 6.858 -17.747 1.00 88.25 129 GLN A O 1
ATOM 1004 N N . GLN A 1 130 ? 20.765 4.882 -17.251 1.00 86.94 130 GLN A N 1
ATOM 1005 C CA . GLN A 1 130 ? 20.573 4.314 -18.580 1.00 86.94 130 GLN A CA 1
ATOM 1006 C C . GLN A 1 130 ? 19.093 4.187 -18.924 1.00 86.94 130 GLN A C 1
ATOM 1008 O O . GLN A 1 130 ? 18.708 4.583 -20.021 1.00 86.94 130 GLN A O 1
ATOM 1013 N N . LEU A 1 131 ? 18.270 3.698 -17.995 1.00 88.88 131 LEU A N 1
ATOM 1014 C CA . LEU A 1 131 ? 16.823 3.615 -18.159 1.00 88.88 131 LEU A CA 1
ATOM 1015 C C . LEU A 1 131 ? 16.212 4.992 -18.442 1.00 88.88 131 LEU A C 1
ATOM 1017 O O . LEU A 1 131 ? 15.448 5.148 -19.391 1.00 88.88 131 LEU A O 1
ATOM 1021 N N . CYS A 1 132 ? 16.579 6.002 -17.653 1.00 89.12 132 CYS A N 1
ATOM 1022 C CA . CYS A 1 132 ? 16.076 7.363 -17.819 1.00 89.12 132 CYS A CA 1
ATOM 1023 C C . CYS A 1 132 ? 16.447 7.960 -19.182 1.00 89.12 132 CYS A C 1
ATOM 1025 O O . CYS A 1 132 ? 15.621 8.619 -19.811 1.00 89.12 132 CYS A O 1
ATOM 1027 N N . SER A 1 133 ? 17.671 7.704 -19.654 1.00 87.06 133 SER A N 1
ATOM 1028 C CA . SER A 1 133 ? 18.118 8.102 -20.994 1.00 87.06 133 SER A CA 1
ATOM 1029 C C . SER A 1 133 ? 17.400 7.323 -22.098 1.00 87.06 133 SER A C 1
ATOM 1031 O O . SER A 1 133 ? 17.108 7.881 -23.148 1.00 87.06 133 SER A O 1
ATOM 1033 N N . GLN A 1 134 ? 17.122 6.042 -21.872 1.00 86.00 134 GLN A N 1
ATOM 1034 C CA . GLN A 1 134 ? 16.459 5.151 -22.819 1.00 86.00 134 GLN A CA 1
ATOM 1035 C C . GLN A 1 134 ? 14.980 5.489 -23.016 1.00 86.00 134 GLN A C 1
ATOM 1037 O O . GLN A 1 134 ? 14.482 5.452 -24.139 1.00 86.00 134 GLN A O 1
ATOM 1042 N N . LEU A 1 135 ? 14.288 5.818 -21.928 1.00 86.31 135 LEU A N 1
ATOM 1043 C CA . LEU A 1 135 ? 12.888 6.233 -21.948 1.00 86.31 135 LEU A CA 1
ATOM 1044 C C . LEU A 1 135 ? 12.706 7.708 -22.333 1.00 86.31 135 LEU A C 1
ATOM 1046 O O . LEU A 1 135 ? 11.570 8.125 -22.531 1.00 86.31 135 LEU A O 1
ATOM 1050 N N . ASP A 1 136 ? 13.799 8.470 -22.438 1.00 88.06 136 ASP A N 1
ATOM 1051 C CA . ASP A 1 136 ? 13.796 9.922 -22.651 1.00 88.06 136 ASP A CA 1
ATOM 1052 C C . ASP A 1 136 ? 13.010 10.684 -21.563 1.00 88.06 136 ASP A C 1
ATOM 1054 O O . ASP A 1 136 ? 12.210 11.581 -21.821 1.00 88.06 136 ASP A O 1
ATOM 1058 N N . ILE A 1 137 ? 13.213 10.282 -20.301 1.00 85.69 137 ILE A N 1
ATOM 1059 C CA . ILE A 1 137 ? 12.492 10.826 -19.133 1.00 85.69 137 ILE A CA 1
ATOM 1060 C C . ILE A 1 137 ? 13.403 11.467 -18.084 1.00 85.69 137 ILE A C 1
ATOM 1062 O O . ILE A 1 137 ? 12.936 11.797 -16.996 1.00 85.69 137 ILE A O 1
ATOM 1066 N N . GLY A 1 138 ? 14.698 11.634 -18.369 1.00 82.38 138 GLY A N 1
ATOM 1067 C CA . GLY A 1 138 ? 15.708 11.978 -17.357 1.00 82.38 138 GLY A CA 1
ATOM 1068 C C . GLY A 1 138 ? 15.385 13.200 -16.495 1.00 82.38 138 GLY A C 1
ATOM 1069 O O . GLY A 1 138 ? 15.565 13.147 -15.282 1.00 82.38 138 GLY A O 1
ATOM 1070 N N . LEU A 1 139 ? 14.845 14.268 -17.083 1.00 80.56 139 LEU A N 1
ATOM 1071 C CA . LEU A 1 139 ? 14.442 15.460 -16.327 1.00 80.56 139 LEU A CA 1
ATOM 1072 C C . LEU A 1 139 ? 13.059 15.312 -15.674 1.00 80.56 139 LEU A C 1
ATOM 1074 O O . LEU A 1 139 ? 12.797 15.898 -14.626 1.00 80.56 139 LEU A O 1
ATOM 1078 N N . PHE A 1 140 ? 12.177 14.506 -16.265 1.00 89.19 140 PHE A N 1
ATOM 1079 C CA . PHE A 1 140 ? 10.794 14.352 -15.813 1.00 89.19 140 PHE A CA 1
ATOM 1080 C C . PHE A 1 140 ? 10.658 13.408 -14.624 1.00 89.19 140 PHE A C 1
ATOM 1082 O O . PHE A 1 140 ? 9.803 13.619 -13.769 1.00 89.19 140 PHE A O 1
ATOM 1089 N N . ILE A 1 141 ? 11.513 12.389 -14.529 1.00 91.88 141 ILE A N 1
ATOM 1090 C CA . ILE A 1 141 ? 11.391 11.347 -13.507 1.00 91.88 141 ILE A CA 1
ATOM 1091 C C . ILE A 1 141 ? 11.522 11.900 -12.080 1.00 91.88 141 ILE A C 1
ATOM 1093 O O . ILE A 1 141 ? 10.830 11.437 -11.180 1.00 91.88 141 ILE A O 1
ATOM 1097 N N . HIS A 1 142 ? 12.340 12.939 -11.878 1.00 91.75 142 HIS A N 1
ATOM 1098 C CA . HIS A 1 142 ? 12.455 13.629 -10.586 1.00 91.75 142 HIS A CA 1
ATOM 1099 C C . HIS A 1 142 ? 11.171 14.404 -10.257 1.00 91.75 142 HIS A C 1
ATOM 1101 O O . HIS A 1 142 ? 10.650 14.309 -9.149 1.00 91.75 142 HIS A O 1
ATOM 1107 N N . GLN A 1 143 ? 10.607 15.114 -11.238 1.00 92.19 143 GLN A N 1
ATOM 1108 C CA . GLN A 1 143 ? 9.349 15.845 -11.077 1.00 92.19 143 GLN A CA 1
ATOM 1109 C C . GLN A 1 143 ? 8.167 14.901 -10.797 1.00 92.19 143 GLN A C 1
ATOM 1111 O O . GLN A 1 143 ? 7.308 15.200 -9.965 1.00 92.19 143 GLN A O 1
ATOM 1116 N N . TRP A 1 144 ? 8.125 13.745 -11.461 1.00 94.56 144 TRP A N 1
ATOM 1117 C CA . TRP A 1 144 ? 7.112 12.722 -11.214 1.00 94.56 144 TRP A CA 1
ATOM 1118 C C . TRP A 1 144 ? 7.295 12.038 -9.866 1.00 94.56 144 TRP A C 1
ATOM 1120 O O . TRP A 1 144 ? 6.298 11.745 -9.217 1.00 94.56 144 TRP A O 1
ATOM 1130 N N . ALA A 1 145 ? 8.530 11.822 -9.407 1.00 94.69 145 ALA A N 1
ATOM 1131 C CA . ALA A 1 145 ? 8.783 11.312 -8.062 1.00 94.69 145 ALA A CA 1
ATOM 1132 C C . ALA A 1 145 ? 8.286 12.295 -6.988 1.00 94.69 145 ALA A C 1
ATOM 1134 O O . ALA A 1 145 ? 7.58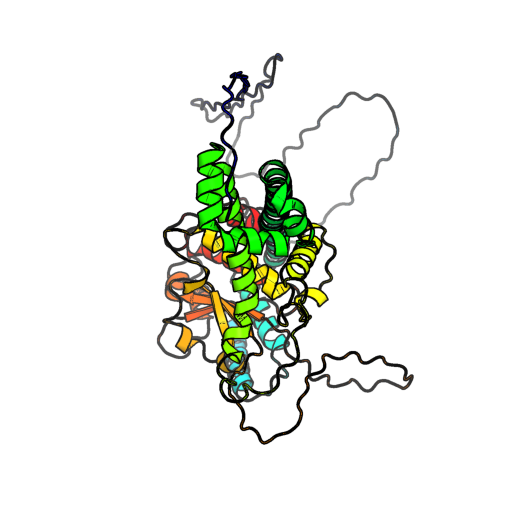9 11.881 -6.064 1.00 94.69 145 ALA A O 1
ATOM 1135 N N . GLU A 1 146 ? 8.531 13.600 -7.142 1.00 93.38 146 GLU A N 1
ATOM 1136 C CA . GLU A 1 146 ? 7.951 14.612 -6.244 1.00 93.38 146 GLU A CA 1
ATOM 1137 C C . GLU A 1 146 ? 6.416 14.648 -6.326 1.00 93.38 146 GLU A C 1
ATOM 1139 O O . GLU A 1 146 ? 5.736 14.765 -5.306 1.00 93.38 146 GLU A O 1
ATOM 1144 N N . SER A 1 147 ? 5.848 14.459 -7.520 1.00 94.62 147 SER A N 1
ATOM 1145 C CA . SER A 1 147 ? 4.392 14.359 -7.702 1.00 94.62 147 SER A CA 1
ATOM 1146 C C . SER A 1 147 ? 3.817 13.094 -7.051 1.00 94.62 147 SER A C 1
ATOM 1148 O O . SER A 1 147 ? 2.746 13.145 -6.451 1.00 94.62 147 SER A O 1
ATOM 1150 N N . ALA A 1 148 ? 4.533 11.967 -7.111 1.00 96.19 148 ALA A N 1
ATOM 1151 C CA . ALA A 1 148 ? 4.182 10.720 -6.434 1.00 96.19 148 ALA A CA 1
ATOM 1152 C C . ALA A 1 148 ? 4.262 10.865 -4.914 1.00 96.19 148 ALA A C 1
ATOM 1154 O O . ALA A 1 148 ? 3.347 10.438 -4.213 1.00 96.19 148 ALA A O 1
ATOM 1155 N N . LYS A 1 149 ? 5.299 11.533 -4.401 1.00 95.38 149 LYS A N 1
ATOM 1156 C CA . LYS A 1 149 ? 5.393 11.910 -2.989 1.00 95.38 149 LYS A CA 1
ATOM 1157 C C . LYS A 1 149 ? 4.187 12.749 -2.573 1.00 95.38 149 LYS A C 1
ATOM 1159 O O . LYS A 1 149 ? 3.520 12.395 -1.607 1.00 95.38 149 LYS A O 1
ATOM 1164 N N . TRP A 1 150 ? 3.873 13.814 -3.311 1.00 94.38 150 TRP A N 1
ATOM 1165 C CA . TRP A 1 150 ? 2.728 14.677 -3.011 1.00 94.38 150 TRP A CA 1
ATOM 1166 C C . TRP A 1 150 ? 1.394 13.923 -3.053 1.00 94.38 150 TRP A C 1
ATOM 1168 O O . TRP A 1 150 ? 0.553 14.098 -2.170 1.00 94.38 150 TRP A O 1
ATOM 1178 N N . PHE A 1 151 ? 1.214 13.057 -4.052 1.00 95.56 151 PHE A N 1
ATOM 1179 C CA . PHE A 1 151 ? 0.048 12.188 -4.175 1.00 95.56 151 PHE A CA 1
ATOM 1180 C C . PHE A 1 151 ? -0.098 11.279 -2.951 1.00 95.56 151 PHE A C 1
ATOM 1182 O O . PHE A 1 151 ? -1.162 11.246 -2.333 1.00 95.56 151 PHE A O 1
ATOM 1189 N N . LEU A 1 152 ? 0.973 10.588 -2.555 1.00 96.19 152 LEU A N 1
ATOM 1190 C CA . LEU A 1 152 ? 0.943 9.707 -1.392 1.00 96.19 152 LEU A CA 1
ATOM 1191 C C . LEU A 1 152 ? 0.624 10.468 -0.110 1.00 96.19 152 LEU A C 1
ATOM 1193 O O . LEU A 1 152 ? -0.220 10.024 0.658 1.00 96.19 152 LEU A O 1
ATOM 1197 N N . THR A 1 153 ? 1.248 11.620 0.132 1.00 94.50 153 THR A N 1
ATOM 1198 C CA . THR A 1 153 ? 1.004 12.365 1.374 1.00 94.50 153 THR A CA 1
ATOM 1199 C C . THR A 1 153 ? -0.396 12.978 1.416 1.00 94.50 153 THR A C 1
ATOM 1201 O O . THR A 1 153 ? -1.053 12.944 2.459 1.00 94.50 153 THR A O 1
ATOM 1204 N N . THR A 1 154 ? -0.876 13.512 0.291 1.00 92.25 154 THR A N 1
ATOM 1205 C CA . THR A 1 154 ? -2.091 14.341 0.249 1.00 92.25 154 THR A CA 1
ATOM 1206 C C . THR A 1 154 ? -3.352 13.549 -0.059 1.00 92.25 154 THR A C 1
ATOM 1208 O O . THR A 1 154 ? -4.394 13.846 0.523 1.00 92.25 154 THR A O 1
ATOM 1211 N N . ALA A 1 155 ? -3.279 12.574 -0.965 1.00 92.38 155 ALA A N 1
ATOM 1212 C CA . ALA A 1 155 ? -4.420 11.735 -1.309 1.00 92.38 155 ALA A CA 1
ATOM 1213 C C . ALA A 1 155 ? -4.466 10.510 -0.395 1.00 92.38 155 ALA A C 1
ATOM 1215 O O . ALA A 1 155 ? -5.453 10.309 0.297 1.00 92.38 155 ALA A O 1
ATOM 1216 N N . VAL A 1 156 ? -3.376 9.744 -0.312 1.00 95.44 156 VAL A N 1
ATOM 1217 C CA . VAL A 1 156 ? -3.402 8.436 0.360 1.00 95.44 156 VAL A CA 1
ATOM 1218 C C . VAL A 1 156 ? -3.291 8.563 1.884 1.00 95.44 156 VAL A C 1
ATOM 1220 O O . VAL A 1 156 ? -4.208 8.189 2.615 1.00 95.44 156 VAL A O 1
ATOM 1223 N N . CYS A 1 157 ? -2.192 9.120 2.397 1.00 96.44 157 CYS A N 1
ATOM 1224 C CA . CYS A 1 157 ? -1.934 9.217 3.835 1.00 96.44 157 CYS A CA 1
ATOM 1225 C C . CYS A 1 157 ? -3.008 10.042 4.547 1.00 96.44 157 CYS A C 1
ATOM 1227 O O . CYS A 1 157 ? -3.519 9.623 5.585 1.00 96.44 157 CYS A O 1
ATOM 1229 N N . LYS A 1 158 ? -3.377 11.198 3.981 1.00 96.12 158 LYS A N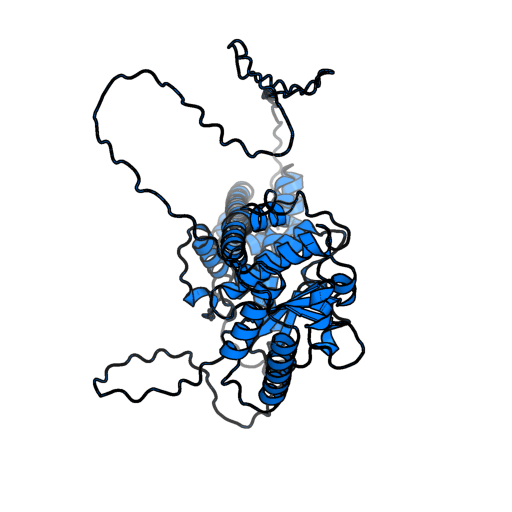 1
ATOM 1230 C CA . LYS A 1 158 ? -4.396 12.080 4.560 1.00 96.12 158 LYS A CA 1
ATOM 1231 C C . LYS A 1 158 ? -5.762 11.409 4.653 1.00 96.12 158 LYS A C 1
ATOM 1233 O O . LYS A 1 158 ? -6.406 11.521 5.692 1.00 96.12 158 LYS A O 1
ATOM 1238 N N . GLU A 1 159 ? -6.189 10.701 3.610 1.00 94.44 159 GLU A N 1
ATOM 1239 C CA . GLU A 1 159 ? -7.449 9.955 3.627 1.00 94.44 159 GLU A CA 1
ATOM 1240 C C . GLU A 1 159 ? -7.439 8.887 4.727 1.00 94.44 159 GLU A C 1
ATOM 1242 O O . GLU A 1 159 ? -8.335 8.866 5.573 1.00 94.44 159 GLU A O 1
ATOM 1247 N N . LYS A 1 160 ? -6.387 8.058 4.791 1.00 93.88 160 LYS A N 1
ATOM 1248 C CA . LYS A 1 160 ? -6.278 6.988 5.797 1.00 93.88 160 LYS A CA 1
ATOM 1249 C C . LYS A 1 160 ? -6.185 7.540 7.225 1.00 93.88 160 LYS A C 1
ATOM 1251 O O . LYS A 1 160 ? -6.798 6.987 8.139 1.00 93.88 160 LYS A O 1
ATOM 1256 N N . TYR A 1 161 ? -5.473 8.648 7.430 1.00 95.81 161 TYR A N 1
ATOM 1257 C CA . TYR A 1 161 ? -5.396 9.314 8.731 1.00 95.81 161 TYR A CA 1
ATOM 1258 C C . TYR A 1 161 ? -6.737 9.933 9.145 1.00 95.81 161 TYR A C 1
ATOM 1260 O O . TYR A 1 161 ? -7.162 9.773 10.289 1.00 95.81 161 TYR A O 1
ATOM 1268 N N . ASN A 1 162 ? -7.448 10.583 8.222 1.00 95.88 162 ASN A N 1
ATOM 1269 C CA . ASN A 1 162 ? -8.776 11.128 8.499 1.00 95.88 162 ASN A CA 1
ATOM 1270 C C . ASN A 1 162 ? -9.766 10.016 8.858 1.00 95.88 162 ASN A C 1
ATOM 1272 O O . ASN A 1 162 ? -10.436 10.122 9.883 1.00 95.88 162 ASN A O 1
ATOM 1276 N N . ALA A 1 163 ? -9.785 8.918 8.094 1.00 94.12 163 ALA A N 1
ATOM 1277 C CA . ALA A 1 163 ? -10.611 7.750 8.397 1.00 94.12 163 ALA A CA 1
ATOM 1278 C C . ALA A 1 163 ? -10.319 7.194 9.803 1.00 94.12 163 ALA A C 1
ATOM 1280 O O . ALA A 1 163 ? -11.233 6.834 10.548 1.00 94.12 163 ALA A O 1
ATOM 1281 N N . TRP A 1 164 ? -9.049 7.187 10.217 1.00 95.31 164 TRP A N 1
ATOM 1282 C CA . TRP A 1 164 ? -8.658 6.818 11.576 1.00 95.31 164 TRP A CA 1
ATOM 1283 C C . TRP A 1 164 ? -9.198 7.766 12.638 1.00 95.31 164 TRP A C 1
ATOM 1285 O O . TRP A 1 164 ? -9.852 7.303 13.574 1.00 95.31 164 TRP A O 1
ATOM 1295 N N . ILE A 1 165 ? -8.999 9.075 12.485 1.00 95.75 165 ILE A N 1
ATOM 1296 C CA . ILE A 1 165 ? -9.491 10.076 13.440 1.00 95.75 165 ILE A CA 1
ATOM 1297 C C . ILE A 1 165 ? -11.021 10.062 13.535 1.00 95.75 165 ILE A C 1
ATOM 1299 O O . ILE A 1 165 ? -11.569 10.113 14.637 1.00 95.75 165 ILE A O 1
ATOM 1303 N N . GLU A 1 166 ? -11.721 9.968 12.409 1.00 96.25 166 GLU A N 1
ATOM 1304 C CA . GLU A 1 166 ? -13.182 9.880 12.369 1.00 96.25 166 GLU A CA 1
ATOM 1305 C C . GLU A 1 166 ? -13.685 8.603 13.038 1.00 96.25 166 GLU A C 1
ATOM 1307 O O . GLU A 1 166 ? -14.581 8.663 13.884 1.00 96.25 166 GLU A O 1
ATOM 1312 N N . SER A 1 167 ? -13.061 7.458 12.743 1.00 95.56 167 SER A N 1
ATOM 1313 C CA . SER A 1 167 ? -13.408 6.199 13.404 1.00 95.56 167 SER A CA 1
ATOM 1314 C C . SER A 1 167 ? -13.151 6.263 14.914 1.00 95.56 167 SER A C 1
ATOM 1316 O O . SER A 1 167 ? -13.987 5.800 15.684 1.00 95.56 167 SER A O 1
ATOM 1318 N N . ASN A 1 168 ? -12.067 6.909 15.360 1.00 95.56 168 ASN A N 1
ATOM 1319 C CA . ASN A 1 168 ? -11.779 7.112 16.779 1.00 95.56 168 ASN A CA 1
ATOM 1320 C C . ASN A 1 168 ? -12.872 7.949 17.452 1.00 95.56 168 ASN A C 1
ATOM 1322 O O . ASN A 1 168 ? -13.404 7.544 18.483 1.00 95.56 168 ASN A O 1
ATOM 1326 N N . LYS A 1 169 ? -13.262 9.079 16.847 1.00 96.69 169 LYS A N 1
ATOM 1327 C CA . LYS A 1 169 ? -14.352 9.929 17.356 1.00 96.69 169 LYS A CA 1
ATOM 1328 C C . LYS A 1 169 ? -15.674 9.167 17.447 1.00 96.69 169 LYS A C 1
ATOM 1330 O O . LYS A 1 169 ? -16.392 9.313 18.434 1.00 96.69 169 LYS A O 1
ATOM 1335 N N . MET A 1 170 ? -15.983 8.342 16.446 1.00 97.00 170 MET A N 1
ATOM 1336 C CA . MET A 1 170 ? -17.183 7.503 16.440 1.00 97.00 170 MET A CA 1
ATOM 1337 C C . MET A 1 170 ? -17.161 6.481 17.584 1.00 97.00 170 MET A C 1
ATOM 1339 O O . MET A 1 170 ? -18.144 6.380 18.315 1.00 97.00 170 MET A O 1
ATOM 1343 N N . ILE A 1 171 ? -16.037 5.788 17.795 1.00 97.56 171 ILE A N 1
ATOM 1344 C CA . ILE A 1 171 ? -15.871 4.824 18.895 1.00 97.56 171 ILE A CA 1
ATOM 1345 C C . ILE A 1 171 ? -16.038 5.501 20.258 1.00 97.56 171 ILE A C 1
ATOM 1347 O O . ILE A 1 171 ? -16.749 4.983 21.119 1.00 97.56 171 ILE A O 1
ATOM 1351 N N . GLU A 1 172 ? -15.422 6.667 20.448 1.00 97.31 172 GLU A N 1
ATOM 1352 C CA . GLU A 1 172 ? -15.556 7.454 21.676 1.00 97.31 172 GLU A CA 1
ATOM 1353 C C . GLU A 1 172 ? -17.012 7.866 21.927 1.00 97.31 172 GLU A C 1
ATOM 1355 O O . GLU A 1 172 ? -17.557 7.616 23.004 1.00 97.31 172 GLU A O 1
ATOM 1360 N N . SER A 1 173 ? -17.678 8.411 20.906 1.00 97.38 173 SER A N 1
ATOM 1361 C CA . SER A 1 173 ? -19.087 8.803 20.987 1.00 97.38 173 SER A CA 1
ATOM 1362 C C . SER A 1 173 ? -20.000 7.618 21.314 1.00 97.38 173 SER A C 1
ATOM 1364 O O . SER A 1 173 ? -20.867 7.730 22.182 1.00 97.38 173 SER A O 1
ATOM 1366 N N . LEU A 1 174 ? -19.779 6.464 20.679 1.00 97.38 174 LEU A N 1
ATOM 1367 C CA . LEU A 1 174 ? -20.565 5.255 20.918 1.00 97.38 174 LEU A CA 1
ATOM 1368 C C . LEU A 1 174 ? -20.401 4.744 22.355 1.00 97.38 174 LEU A C 1
ATOM 1370 O O . LEU A 1 174 ? -21.387 4.368 22.986 1.00 97.38 174 LEU A O 1
ATOM 1374 N N . VAL A 1 175 ? -19.187 4.766 22.913 1.00 97.69 175 VAL A N 1
ATOM 1375 C CA . VAL A 1 175 ? -18.970 4.369 24.313 1.00 97.69 175 VAL A CA 1
ATOM 1376 C C . VAL A 1 175 ? -19.670 5.320 25.286 1.00 97.69 175 VAL A C 1
ATOM 1378 O O . VAL A 1 175 ? -20.274 4.853 26.254 1.00 97.69 175 VAL A O 1
ATOM 1381 N N . GLU A 1 176 ? -19.667 6.629 25.033 1.00 97.38 176 GLU A N 1
ATOM 1382 C CA . GLU A 1 176 ? -20.411 7.588 25.864 1.00 97.38 176 GLU A CA 1
ATOM 1383 C C . GLU A 1 176 ? -21.937 7.395 25.769 1.00 97.38 176 GLU A C 1
ATOM 1385 O O . GLU A 1 176 ? -22.645 7.450 26.783 1.00 97.38 176 GLU A O 1
ATOM 1390 N N . GLN A 1 177 ? -22.459 7.061 24.584 1.00 96.44 177 GLN A N 1
ATOM 1391 C CA . GLN A 1 177 ? -23.871 6.687 24.423 1.00 96.44 177 GLN A CA 1
ATOM 1392 C C . GLN A 1 177 ? -24.203 5.399 25.188 1.00 96.44 177 GLN A C 1
ATOM 1394 O O . GLN A 1 177 ? -25.197 5.349 25.914 1.00 96.44 177 GLN A O 1
ATOM 1399 N N . LEU A 1 178 ? -23.338 4.382 25.120 1.00 96.19 178 LEU A N 1
ATOM 1400 C CA . LEU A 1 178 ? -23.511 3.136 25.870 1.00 96.19 178 LEU A CA 1
ATOM 1401 C C . LEU A 1 178 ? -23.498 3.358 27.387 1.00 96.19 178 LEU A C 1
ATOM 1403 O O . LEU A 1 178 ? -24.282 2.720 28.092 1.00 96.19 178 LEU A O 1
ATOM 1407 N N . LYS A 1 179 ? -22.677 4.281 27.907 1.00 96.88 179 LYS A N 1
ATOM 1408 C CA . LYS A 1 179 ? -22.712 4.671 29.330 1.00 96.88 179 LYS A CA 1
ATOM 1409 C C . LYS A 1 179 ? -24.067 5.256 29.728 1.00 96.88 179 LYS A C 1
ATOM 1411 O O . LYS A 1 179 ? -24.537 4.988 30.833 1.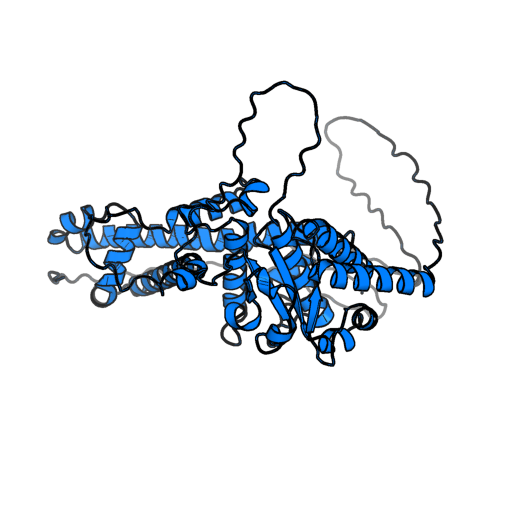00 96.88 179 LYS A O 1
ATOM 1416 N N . THR A 1 180 ? -24.685 6.026 28.834 1.00 96.12 180 THR A N 1
ATOM 1417 C CA . THR A 1 180 ? -26.012 6.620 29.047 1.00 96.12 180 THR A CA 1
ATOM 1418 C C . THR A 1 180 ? -27.114 5.562 28.990 1.00 96.12 180 THR A C 1
ATOM 1420 O O . THR A 1 180 ? -27.971 5.517 29.870 1.00 96.12 180 THR A O 1
ATOM 1423 N N . TRP A 1 181 ? -27.079 4.668 27.999 1.00 94.69 181 TRP A N 1
ATOM 1424 C CA . TRP A 1 181 ? -28.089 3.615 27.840 1.00 94.69 181 TRP A CA 1
ATOM 1425 C C . TRP A 1 181 ? -27.979 2.498 28.882 1.00 94.69 181 TRP A C 1
ATOM 1427 O O . TRP A 1 181 ? -28.988 1.873 29.211 1.00 94.69 181 TRP A O 1
ATOM 1437 N N . TYR A 1 182 ? -26.781 2.261 29.425 1.00 94.56 182 TYR A N 1
ATOM 1438 C CA . TYR A 1 182 ? -26.512 1.193 30.390 1.00 94.56 182 TYR A CA 1
ATOM 1439 C C . TYR A 1 182 ? -25.768 1.704 31.639 1.00 94.56 182 TYR A C 1
ATOM 1441 O O . TYR A 1 182 ? -24.614 1.324 31.867 1.00 94.56 182 TYR A O 1
ATOM 1449 N N . PRO A 1 183 ? -26.423 2.492 32.519 1.00 95.62 183 PRO A N 1
ATOM 1450 C CA . PRO A 1 183 ? -25.769 3.116 33.675 1.00 95.62 183 PRO A CA 1
ATOM 1451 C C . PRO A 1 183 ? -25.102 2.117 34.629 1.00 95.62 183 PRO A C 1
ATOM 1453 O O . PRO A 1 183 ? -24.035 2.394 35.172 1.00 95.62 183 PRO A O 1
ATOM 1456 N N . LYS A 1 184 ? -25.680 0.915 34.780 1.00 96.50 184 LYS A N 1
ATOM 1457 C CA . LYS A 1 184 ? -25.124 -0.164 35.618 1.00 96.50 184 LYS A CA 1
ATOM 1458 C C . LYS A 1 184 ? -23.757 -0.670 35.134 1.00 96.50 184 LYS A C 1
ATOM 1460 O O . LYS A 1 184 ? -23.027 -1.265 35.914 1.00 96.50 184 LYS A O 1
ATOM 1465 N N . MET A 1 185 ? -23.409 -0.450 33.863 1.00 93.88 185 MET A N 1
ATOM 1466 C CA . MET A 1 185 ? -22.127 -0.855 33.270 1.00 93.88 185 MET A CA 1
ATOM 1467 C C . MET A 1 185 ? -21.138 0.307 33.106 1.00 93.88 185 MET A C 1
ATOM 1469 O O . MET A 1 185 ? -20.047 0.110 32.570 1.00 93.88 185 MET A O 1
ATOM 1473 N N . LYS A 1 186 ? -21.471 1.507 33.603 1.00 95.06 186 LYS A N 1
ATOM 1474 C CA . LYS A 1 186 ? -20.642 2.715 33.464 1.00 95.06 186 LYS A CA 1
ATOM 1475 C C . LYS A 1 186 ? -19.214 2.528 33.983 1.00 95.06 186 LYS A C 1
ATOM 1477 O O . LYS A 1 186 ? -18.270 2.928 33.308 1.00 95.06 186 LYS A O 1
ATOM 1482 N N . GLU A 1 187 ? -19.039 1.869 35.130 1.00 94.50 187 GLU A N 1
ATOM 1483 C CA . GLU A 1 187 ? -17.705 1.558 35.664 1.00 94.50 187 GLU A CA 1
ATOM 1484 C C . GLU A 1 187 ? -16.901 0.635 34.741 1.00 94.50 187 GLU A C 1
ATOM 1486 O O . GLU A 1 187 ? -15.698 0.822 34.579 1.00 94.50 187 GLU A O 1
ATOM 1491 N N . GLY A 1 188 ? -17.563 -0.331 34.095 1.00 94.00 188 GLY A N 1
ATOM 1492 C CA . GLY A 1 188 ? -16.939 -1.213 33.110 1.00 94.00 188 GLY A CA 1
ATOM 1493 C C . GLY A 1 188 ? -16.415 -0.436 31.904 1.00 94.00 188 GLY A C 1
ATOM 1494 O O . GLY A 1 188 ? -15.270 -0.628 31.504 1.00 94.00 188 GLY A O 1
ATOM 1495 N N . PHE A 1 189 ? -17.207 0.503 31.382 1.00 96.00 189 PHE A N 1
ATOM 1496 C CA . PHE A 1 189 ? -16.775 1.372 30.285 1.00 96.00 189 PHE A CA 1
ATOM 1497 C C . PHE A 1 189 ? -15.664 2.344 30.693 1.00 96.00 189 PHE A C 1
ATOM 1499 O O . PHE A 1 189 ? -14.773 2.607 29.895 1.00 96.00 189 PHE A O 1
ATOM 1506 N N . ASN A 1 190 ? -15.667 2.851 31.929 1.00 94.88 190 ASN A N 1
ATOM 1507 C CA . ASN A 1 190 ? -14.609 3.741 32.425 1.00 94.88 190 ASN A CA 1
ATOM 1508 C C . ASN A 1 190 ? -13.245 3.041 32.552 1.00 94.88 190 ASN A C 1
ATOM 1510 O O . ASN A 1 190 ? -12.216 3.709 32.498 1.00 94.88 190 ASN A O 1
ATOM 1514 N N . LYS A 1 191 ? -13.219 1.707 32.679 1.00 95.44 191 LYS A N 1
ATOM 1515 C CA . LYS A 1 191 ? -11.974 0.918 32.648 1.00 95.44 191 LYS A CA 1
ATOM 1516 C C . LYS A 1 191 ? -11.344 0.855 31.251 1.00 95.44 191 LYS A C 1
ATOM 1518 O O . LYS A 1 191 ? -10.162 0.540 31.142 1.00 95.44 191 LYS A O 1
ATOM 1523 N N . LEU A 1 192 ? -12.107 1.139 30.193 1.00 94.25 192 LEU A N 1
ATOM 1524 C CA . LEU A 1 192 ? -11.608 1.215 28.820 1.00 94.25 192 LEU A CA 1
ATOM 1525 C C . LEU A 1 192 ? -11.004 2.607 28.605 1.00 94.25 192 LEU A C 1
ATOM 1527 O O . LEU A 1 192 ? -11.692 3.537 28.189 1.00 94.25 192 LEU A O 1
ATOM 1531 N N . THR A 1 193 ? -9.731 2.779 28.955 1.00 92.31 193 THR A N 1
ATOM 1532 C CA . THR A 1 193 ? -9.087 4.103 28.960 1.00 92.31 193 THR A CA 1
ATOM 1533 C C . THR A 1 193 ? -8.680 4.579 27.566 1.00 92.31 193 THR A C 1
ATOM 1535 O O . THR A 1 193 ? -8.777 5.771 27.285 1.00 92.31 193 THR A O 1
ATOM 1538 N N . SER A 1 194 ? -8.275 3.674 26.670 1.00 91.50 194 SER A N 1
ATOM 1539 C CA . SER A 1 194 ? -7.833 4.015 25.311 1.00 91.50 194 SER A CA 1
ATOM 1540 C C . SER A 1 194 ? -8.910 3.755 24.259 1.00 91.50 194 SER A C 1
ATOM 1542 O O . SER A 1 194 ? -9.690 2.804 24.383 1.00 91.50 194 SER A O 1
ATOM 1544 N N . THR A 1 195 ? -8.913 4.539 23.178 1.00 92.94 195 THR A N 1
ATOM 1545 C CA . THR A 1 195 ? -9.808 4.331 22.027 1.00 92.94 195 THR A CA 1
ATOM 1546 C C . THR A 1 195 ? -9.645 2.942 21.417 1.00 92.94 195 THR A C 1
ATOM 1548 O O . THR A 1 195 ? -10.629 2.307 21.043 1.00 92.94 195 THR A O 1
ATOM 1551 N N . ASP A 1 196 ? -8.427 2.405 21.404 1.00 90.12 196 ASP A N 1
ATOM 1552 C CA . ASP A 1 196 ? -8.196 1.055 20.907 1.00 90.12 196 ASP A CA 1
ATOM 1553 C C . ASP A 1 196 ? -8.816 -0.009 21.823 1.00 90.12 196 ASP A C 1
ATOM 1555 O O . ASP A 1 196 ? -9.464 -0.928 21.323 1.00 90.12 196 ASP A O 1
ATOM 1559 N N . SER A 1 197 ? -8.713 0.127 23.152 1.00 91.25 197 SER A N 1
ATOM 1560 C CA . SER A 1 197 ? -9.372 -0.800 24.088 1.00 91.25 197 SER A CA 1
ATOM 1561 C C . SER A 1 197 ? -10.897 -0.774 23.941 1.00 91.25 197 SER A C 1
ATOM 1563 O O . SER A 1 197 ? -11.541 -1.824 23.954 1.00 91.25 197 SER A O 1
ATOM 1565 N N . LYS A 1 198 ? -11.464 0.416 23.709 1.00 95.12 198 LYS A N 1
ATOM 1566 C CA . LYS A 1 198 ? -12.886 0.611 23.400 1.00 95.12 198 LYS A CA 1
ATOM 1567 C C . LYS A 1 198 ? -13.261 -0.070 22.090 1.00 95.12 198 LYS A C 1
ATOM 1569 O O . LYS A 1 198 ? -14.221 -0.832 22.056 1.00 95.12 198 LYS A O 1
ATOM 1574 N N . SER A 1 199 ? -12.472 0.139 21.039 1.00 95.25 199 SER A N 1
ATOM 1575 C CA . SER A 1 199 ? -12.677 -0.490 19.734 1.00 95.25 199 SER A CA 1
ATOM 1576 C C . SER A 1 199 ? -12.689 -2.016 19.842 1.00 95.25 199 SER A C 1
ATOM 1578 O O . SER A 1 199 ? -13.615 -2.648 19.347 1.00 95.25 199 SER A O 1
ATOM 1580 N N . HIS A 1 200 ? -11.713 -2.618 20.527 1.00 92.75 200 HIS A N 1
ATOM 1581 C CA . HIS A 1 200 ? -11.656 -4.075 20.697 1.00 92.75 200 HIS A CA 1
ATOM 1582 C C . HIS A 1 200 ? -12.827 -4.597 21.516 1.00 92.75 200 HIS A C 1
ATOM 1584 O O . HIS A 1 200 ? -13.415 -5.610 21.154 1.00 92.75 200 HIS A O 1
ATOM 1590 N N . PHE A 1 201 ? -13.197 -3.898 22.591 1.00 95.50 201 PHE A N 1
ATOM 1591 C CA . PHE A 1 201 ? -14.370 -4.259 23.376 1.00 95.50 201 PHE A CA 1
ATOM 1592 C C . PHE A 1 201 ? -15.636 -4.281 22.508 1.00 95.50 201 PHE A C 1
ATOM 1594 O O . PHE A 1 201 ? -16.384 -5.257 22.546 1.00 95.50 201 PHE A O 1
ATOM 1601 N N . LEU A 1 202 ? -15.866 -3.238 21.705 1.00 96.75 202 LEU A N 1
ATOM 1602 C CA . LEU A 1 202 ? -17.049 -3.138 20.850 1.00 96.75 202 LEU A CA 1
ATOM 1603 C C . LEU A 1 202 ? -17.058 -4.214 19.758 1.00 96.75 202 LEU A C 1
ATOM 1605 O O . LEU A 1 202 ? -18.077 -4.874 19.566 1.00 96.75 202 LEU A O 1
ATOM 1609 N N . LEU A 1 203 ? -15.922 -4.439 19.093 1.00 95.94 203 LEU A N 1
ATOM 1610 C CA . LEU A 1 203 ? -15.786 -5.463 18.053 1.00 95.94 203 LEU A CA 1
ATOM 1611 C C . LEU A 1 203 ? -15.912 -6.887 18.617 1.00 95.94 203 LEU A C 1
ATOM 1613 O O . LEU A 1 203 ? -16.573 -7.728 18.014 1.00 95.94 203 LEU A O 1
ATOM 1617 N N . ALA A 1 204 ? -15.369 -7.156 19.806 1.00 95.81 204 ALA A N 1
ATOM 1618 C CA . ALA A 1 204 ? -15.544 -8.440 20.488 1.00 95.81 204 ALA A CA 1
ATOM 1619 C C . ALA A 1 204 ? -17.006 -8.698 20.895 1.00 95.81 204 ALA A C 1
ATOM 1621 O O . ALA A 1 204 ? -17.417 -9.847 21.043 1.00 95.81 204 ALA A O 1
ATOM 1622 N N . ASN A 1 205 ? -17.802 -7.637 21.048 1.00 96.62 205 ASN A N 1
ATOM 1623 C CA . ASN A 1 205 ? -19.223 -7.692 21.388 1.00 96.62 205 ASN A CA 1
ATOM 1624 C C . ASN A 1 205 ? -20.118 -7.298 20.198 1.00 96.62 205 ASN A C 1
ATOM 1626 O O . ASN A 1 205 ? -21.212 -6.763 20.388 1.00 96.62 205 ASN A O 1
ATOM 1630 N N . TYR A 1 206 ? -19.675 -7.558 18.961 1.00 96.25 206 TYR A N 1
ATOM 1631 C CA . TYR A 1 206 ? -20.376 -7.120 17.749 1.00 96.25 206 TYR A CA 1
ATOM 1632 C C . TYR A 1 206 ? -21.841 -7.583 17.695 1.00 96.25 206 TYR A C 1
ATOM 1634 O O . TYR A 1 206 ? -22.723 -6.796 17.367 1.00 96.25 206 TYR A O 1
ATOM 1642 N N . ARG A 1 207 ? -22.140 -8.830 18.095 1.00 96.44 207 ARG A N 1
ATOM 1643 C CA . ARG A 1 207 ? -23.525 -9.349 18.141 1.00 96.44 207 ARG A CA 1
ATOM 1644 C C . ARG A 1 207 ? -24.412 -8.550 19.095 1.00 96.44 207 ARG A C 1
ATOM 1646 O O . ARG A 1 207 ? -25.557 -8.248 18.781 1.00 96.44 207 ARG A O 1
ATOM 1653 N N . GLN A 1 208 ? -23.887 -8.175 20.257 1.00 96.12 208 GLN A N 1
ATOM 1654 C CA . GLN A 1 208 ? -24.605 -7.321 21.197 1.00 96.12 208 GLN A CA 1
ATOM 1655 C C . GLN A 1 208 ? -24.783 -5.913 20.623 1.00 96.12 208 GLN A C 1
ATOM 1657 O O . GLN A 1 208 ? -25.835 -5.313 20.816 1.00 96.12 208 GLN A O 1
ATOM 1662 N N . MET A 1 209 ? -23.800 -5.401 19.877 1.00 97.19 209 MET A N 1
ATOM 1663 C CA . MET A 1 209 ? -23.932 -4.121 19.177 1.00 97.19 209 MET A CA 1
ATOM 1664 C C . MET A 1 209 ? -24.992 -4.162 18.069 1.00 97.19 209 MET A C 1
ATOM 1666 O O . MET A 1 209 ? -25.647 -3.149 17.847 1.00 97.19 209 MET A O 1
ATOM 1670 N N . GLN A 1 210 ? -25.242 -5.317 17.437 1.00 96.81 210 GLN A N 1
ATOM 1671 C CA . GLN A 1 210 ? -26.376 -5.491 16.517 1.00 96.81 210 GLN A CA 1
ATOM 1672 C C . GLN A 1 210 ? -27.714 -5.323 17.235 1.00 96.81 210 GLN A C 1
ATOM 1674 O O . GLN A 1 210 ? -28.566 -4.584 16.749 1.00 96.81 210 GLN A O 1
ATOM 1679 N N . GLN A 1 211 ? -27.870 -5.931 18.415 1.00 96.50 211 GLN A N 1
ATOM 1680 C CA . GLN A 1 211 ? -29.073 -5.738 19.226 1.00 96.50 211 GLN A CA 1
ATOM 1681 C C . GLN A 1 211 ? -29.229 -4.272 19.643 1.00 96.50 211 GLN A C 1
ATOM 1683 O O . GLN A 1 211 ? -30.301 -3.702 19.488 1.00 96.50 211 GLN A O 1
ATOM 1688 N N . VAL A 1 212 ? -28.148 -3.626 20.096 1.00 95.69 212 VAL A N 1
ATOM 1689 C CA . VAL A 1 212 ? -28.173 -2.197 20.448 1.00 95.69 212 VAL A CA 1
ATOM 1690 C C . VAL A 1 212 ? -28.588 -1.343 19.250 1.00 95.69 212 VAL A C 1
ATOM 1692 O O . VAL A 1 212 ? -29.424 -0.457 19.407 1.00 95.69 212 VAL A O 1
ATOM 1695 N N . ALA A 1 213 ? -28.044 -1.606 18.060 1.00 96.38 213 ALA A N 1
ATOM 1696 C CA . ALA A 1 213 ? -28.396 -0.884 16.840 1.00 96.38 213 ALA A CA 1
ATOM 1697 C C . ALA A 1 213 ? -29.878 -1.052 16.471 1.00 96.38 213 ALA A C 1
ATOM 1699 O O . ALA A 1 213 ? -30.510 -0.078 16.067 1.00 96.38 213 ALA A O 1
ATOM 1700 N N . GLN A 1 214 ? -30.447 -2.247 16.657 1.00 96.38 214 GLN A N 1
ATOM 1701 C CA . GLN A 1 214 ? -31.876 -2.507 16.452 1.00 96.38 214 GLN A CA 1
ATOM 1702 C C . GLN A 1 214 ? -32.740 -1.784 17.495 1.00 96.38 214 GLN A C 1
ATOM 1704 O O . GLN A 1 214 ? -33.630 -1.020 17.126 1.00 96.38 214 GLN A O 1
ATOM 1709 N N . ASP A 1 215 ? -32.427 -1.947 18.782 1.00 95.44 215 ASP A N 1
ATOM 1710 C CA . ASP A 1 215 ? -33.178 -1.362 19.903 1.00 95.44 215 ASP A CA 1
ATOM 1711 C C . ASP A 1 215 ? -33.169 0.174 19.888 1.00 95.44 215 ASP A C 1
ATOM 1713 O O . ASP A 1 215 ? -34.071 0.819 20.422 1.00 95.44 215 ASP A O 1
ATOM 1717 N N . THR A 1 216 ? -32.121 0.771 19.319 1.00 92.62 216 THR A N 1
ATOM 1718 C CA . THR A 1 216 ? -31.954 2.229 19.196 1.00 92.62 216 THR A CA 1
ATOM 1719 C C . THR A 1 216 ? -32.283 2.760 17.805 1.00 92.62 216 THR A C 1
ATOM 1721 O O . THR A 1 216 ? -32.146 3.960 17.580 1.00 92.62 216 THR A O 1
ATOM 1724 N N . GLN A 1 217 ? -32.703 1.889 16.878 1.00 94.31 217 GLN A N 1
ATOM 1725 C CA . GLN A 1 217 ? -32.970 2.219 15.473 1.00 94.31 217 GLN A CA 1
ATOM 1726 C C . GLN A 1 217 ? -31.813 2.987 14.801 1.00 94.31 217 GLN A C 1
ATOM 1728 O O . GLN A 1 217 ? -32.022 3.884 13.986 1.00 94.31 217 GLN A O 1
ATOM 1733 N N . SER A 1 218 ? -30.569 2.633 15.139 1.00 93.88 218 SER A N 1
ATOM 1734 C CA . SER A 1 218 ? -29.357 3.321 14.684 1.00 93.88 218 SER A CA 1
ATOM 1735 C C . SER A 1 218 ? -28.453 2.384 13.873 1.00 93.88 218 SER A C 1
ATOM 1737 O O . SER A 1 218 ? -27.474 1.840 14.396 1.00 93.88 218 SER A O 1
ATOM 1739 N N . PRO A 1 219 ? -28.726 2.193 12.566 1.00 92.81 219 PRO A N 1
ATOM 1740 C CA . PRO A 1 219 ? -27.906 1.333 11.705 1.00 92.81 219 PRO A CA 1
ATOM 1741 C C . PRO A 1 219 ? -26.458 1.835 11.561 1.00 92.81 219 PRO A C 1
ATOM 1743 O O . PRO A 1 219 ? -25.546 1.044 11.322 1.00 92.81 219 PRO A O 1
ATOM 1746 N N . ARG A 1 220 ? -26.226 3.137 11.789 1.00 94.50 220 ARG A N 1
ATOM 1747 C CA . ARG A 1 220 ? -24.900 3.776 11.742 1.00 94.50 220 ARG A CA 1
ATOM 1748 C C . ARG A 1 220 ? -23.898 3.176 12.733 1.00 94.50 220 ARG A C 1
ATOM 1750 O O . ARG A 1 220 ? -22.699 3.256 12.484 1.00 94.50 220 ARG A O 1
ATOM 1757 N N . ILE A 1 221 ? -24.363 2.560 13.827 1.00 94.94 221 ILE A N 1
ATOM 1758 C CA . ILE A 1 221 ? -23.493 1.860 14.788 1.00 94.94 221 ILE A CA 1
ATOM 1759 C C . ILE A 1 221 ? -22.747 0.722 14.087 1.00 94.94 221 ILE A C 1
ATOM 1761 O O . ILE A 1 221 ? -21.527 0.622 14.195 1.00 94.94 221 ILE A O 1
ATOM 1765 N N . LEU A 1 222 ? -23.469 -0.119 13.344 1.00 96.50 222 LEU A N 1
ATOM 1766 C CA . LEU A 1 222 ? -22.879 -1.274 12.668 1.00 96.50 222 LEU A CA 1
ATOM 1767 C C . LEU A 1 222 ? -22.009 -0.854 11.491 1.00 96.50 222 LEU A C 1
ATOM 1769 O O . LEU A 1 222 ? -20.917 -1.388 11.331 1.00 96.50 222 LEU A O 1
ATOM 1773 N N . GLU A 1 223 ? -22.452 0.141 10.721 1.00 94.69 223 GLU A N 1
ATOM 1774 C CA . GLU A 1 223 ? -21.646 0.715 9.642 1.00 94.69 223 GLU A CA 1
ATOM 1775 C C . GLU A 1 223 ? -20.315 1.270 10.177 1.00 94.69 223 GLU A C 1
ATOM 1777 O O . GLU A 1 223 ? -19.249 0.978 9.635 1.00 94.69 223 GLU A O 1
ATOM 1782 N N . GLY A 1 224 ? -20.361 2.028 11.277 1.00 94.88 224 GLY A N 1
ATOM 1783 C CA . GLY A 1 224 ? -19.172 2.569 11.925 1.00 94.88 224 GLY A CA 1
ATOM 1784 C C . GLY A 1 224 ? -18.237 1.476 12.445 1.00 94.88 224 GLY A C 1
ATOM 1785 O O . GLY A 1 224 ? -17.024 1.558 12.239 1.00 94.88 224 GLY A O 1
ATOM 1786 N N . LEU A 1 225 ? -18.783 0.440 13.089 1.00 96.44 225 LEU A N 1
ATOM 1787 C CA . LEU A 1 225 ? -17.991 -0.686 13.587 1.00 96.44 225 LEU A CA 1
ATOM 1788 C C . LEU A 1 225 ? -17.361 -1.499 12.456 1.00 96.44 225 LEU A C 1
ATOM 1790 O O . LEU A 1 225 ? -16.205 -1.892 12.589 1.00 96.44 225 LEU A O 1
ATOM 1794 N N . GLU A 1 226 ? -18.061 -1.706 11.341 1.00 95.50 226 GLU A N 1
ATOM 1795 C CA . GLU A 1 226 ? -17.494 -2.413 10.190 1.00 95.50 226 GLU A CA 1
ATOM 1796 C C . GLU A 1 226 ? -16.366 -1.601 9.543 1.00 95.50 226 GLU A C 1
ATOM 1798 O O . GLU A 1 226 ? -15.282 -2.136 9.316 1.00 95.50 226 GLU A O 1
ATOM 1803 N N . LYS A 1 227 ? -16.553 -0.285 9.356 1.00 93.56 227 LYS A N 1
ATOM 1804 C CA . LYS A 1 227 ? -15.480 0.611 8.887 1.00 93.56 227 LYS A CA 1
ATOM 1805 C C . LYS A 1 227 ? -14.267 0.570 9.815 1.00 93.56 227 LYS A C 1
ATOM 1807 O O . LYS A 1 227 ? -13.131 0.477 9.352 1.00 93.56 227 LYS A O 1
ATOM 1812 N N . ARG A 1 228 ? -14.489 0.601 11.136 1.00 94.94 228 ARG A N 1
ATOM 1813 C CA . ARG A 1 228 ? -13.409 0.497 12.128 1.00 94.94 228 ARG A CA 1
ATOM 1814 C C . ARG A 1 228 ? -12.699 -0.852 12.048 1.00 94.94 228 ARG A C 1
ATOM 1816 O O . ARG A 1 228 ? -11.475 -0.884 12.102 1.00 94.94 228 ARG A O 1
ATOM 1823 N N . LYS A 1 229 ? -13.441 -1.950 11.916 1.00 94.81 229 LYS A N 1
ATOM 1824 C CA . LYS A 1 229 ? -12.886 -3.298 11.778 1.00 94.81 229 LYS A CA 1
ATOM 1825 C C . LYS A 1 229 ? -11.994 -3.405 10.543 1.00 94.81 229 LYS A C 1
ATOM 1827 O O . LYS A 1 229 ? -10.838 -3.788 10.681 1.00 94.81 229 LYS A O 1
ATOM 1832 N N . GLN A 1 230 ? -12.487 -2.981 9.380 1.00 91.88 230 GLN A N 1
ATOM 1833 C CA . GLN A 1 230 ? -11.716 -2.972 8.133 1.00 91.88 230 GLN A CA 1
ATOM 1834 C C . GLN A 1 230 ? -10.435 -2.138 8.265 1.00 91.88 230 GLN A C 1
ATOM 1836 O O . GLN A 1 230 ? -9.363 -2.564 7.844 1.00 91.88 230 GLN A O 1
ATOM 1841 N N . LEU A 1 231 ? -10.517 -0.962 8.895 1.00 92.31 231 LEU A N 1
ATOM 1842 C CA . LEU A 1 231 ? -9.352 -0.119 9.161 1.00 92.31 231 LEU A CA 1
ATOM 1843 C C . LEU A 1 231 ? -8.298 -0.847 10.013 1.00 92.31 231 LEU A C 1
ATOM 1845 O O . LEU A 1 231 ? -7.117 -0.825 9.668 1.00 92.31 231 LEU A O 1
ATOM 1849 N N . LEU A 1 232 ? -8.716 -1.503 11.101 1.00 92.00 232 LEU A N 1
ATOM 1850 C CA . LEU A 1 232 ? -7.811 -2.264 11.965 1.00 92.00 232 LEU A CA 1
ATOM 1851 C C . LEU A 1 232 ? -7.204 -3.468 11.243 1.00 92.00 232 LEU A C 1
ATOM 1853 O O . LEU A 1 232 ? -6.001 -3.676 11.341 1.00 92.00 232 LEU A O 1
ATOM 1857 N N . GLU A 1 233 ? -7.992 -4.212 10.468 1.00 90.12 233 GLU A N 1
ATOM 1858 C CA . GLU A 1 233 ? -7.497 -5.336 9.663 1.00 90.12 233 GLU A CA 1
ATOM 1859 C C . GLU A 1 233 ? -6.436 -4.889 8.649 1.00 90.12 233 GLU A C 1
ATOM 1861 O O . GLU A 1 233 ? -5.427 -5.570 8.461 1.00 90.12 233 GLU A O 1
ATOM 1866 N N . ASN A 1 234 ? -6.616 -3.722 8.028 1.00 87.69 234 ASN A N 1
ATOM 1867 C CA . ASN A 1 234 ? -5.635 -3.160 7.101 1.00 87.69 234 ASN A CA 1
ATOM 1868 C C . ASN A 1 234 ? -4.329 -2.767 7.808 1.00 87.69 234 ASN A C 1
ATOM 1870 O O . ASN A 1 234 ? -3.242 -3.068 7.313 1.00 87.69 234 ASN A O 1
ATOM 1874 N N . LEU A 1 235 ? -4.414 -2.171 9.000 1.00 88.88 235 LEU A N 1
ATOM 1875 C CA . LEU A 1 235 ? -3.231 -1.863 9.809 1.00 88.88 235 LEU A CA 1
ATOM 1876 C C . LEU A 1 235 ? -2.548 -3.130 10.344 1.00 88.88 235 LEU A C 1
ATOM 1878 O O . LEU A 1 235 ? -1.321 -3.192 10.410 1.00 88.88 235 LEU A O 1
ATOM 1882 N N . GLU A 1 236 ? -3.313 -4.169 10.681 1.00 88.00 236 GLU A N 1
ATOM 1883 C CA . GLU A 1 236 ? -2.753 -5.473 11.033 1.00 88.00 236 GLU A CA 1
ATOM 1884 C C . GLU A 1 236 ? -2.005 -6.108 9.870 1.00 88.00 236 GLU A C 1
ATOM 1886 O O . GLU A 1 236 ? -0.918 -6.636 10.090 1.00 88.00 236 GLU A O 1
ATOM 1891 N N . LYS A 1 237 ? -2.541 -6.060 8.644 1.00 84.19 237 LYS A N 1
ATOM 1892 C CA . LYS A 1 237 ? -1.839 -6.558 7.449 1.00 84.19 237 LYS A CA 1
ATOM 1893 C C . LYS A 1 237 ? -0.500 -5.847 7.260 1.00 84.19 237 LYS A C 1
ATOM 1895 O O . LYS A 1 237 ? 0.506 -6.512 7.018 1.00 84.19 237 LYS A O 1
ATOM 1900 N N . LEU A 1 238 ? -0.477 -4.527 7.461 1.00 83.06 238 LEU A N 1
ATOM 1901 C CA . LEU A 1 238 ? 0.742 -3.722 7.392 1.00 83.06 238 LEU A CA 1
ATOM 1902 C C . LEU A 1 238 ? 1.802 -4.221 8.390 1.00 83.06 238 LEU A C 1
ATOM 1904 O O . LEU A 1 238 ? 2.948 -4.423 8.001 1.00 83.06 238 LEU A O 1
ATOM 1908 N N . MET A 1 239 ? 1.413 -4.536 9.630 1.00 81.81 239 MET A N 1
ATOM 1909 C CA . MET A 1 239 ? 2.325 -5.097 10.643 1.00 81.81 239 MET A CA 1
ATOM 1910 C C . MET A 1 239 ? 2.697 -6.572 10.409 1.00 81.81 239 MET A C 1
ATOM 1912 O O . MET A 1 239 ? 3.826 -6.981 10.684 1.00 81.81 239 MET A O 1
ATOM 1916 N N . LYS A 1 240 ? 1.755 -7.389 9.922 1.00 73.44 240 LYS A N 1
ATOM 1917 C CA . LYS A 1 240 ? 1.922 -8.840 9.717 1.00 73.44 240 LYS A CA 1
ATOM 1918 C C . LYS A 1 240 ? 2.789 -9.185 8.511 1.00 73.44 240 LYS A C 1
ATOM 1920 O O . LYS A 1 240 ? 3.369 -10.269 8.488 1.00 73.44 240 LYS A O 1
ATOM 1925 N N . SER A 1 241 ? 2.920 -8.269 7.550 1.00 63.09 241 SER A N 1
ATOM 1926 C CA . SER A 1 241 ? 3.758 -8.427 6.351 1.00 63.09 241 SER A CA 1
ATOM 1927 C C . SER A 1 241 ? 5.212 -8.840 6.652 1.00 63.09 241 SER A C 1
ATOM 1929 O O . SER A 1 241 ? 5.859 -9.452 5.807 1.00 63.09 241 SER A O 1
ATOM 1931 N N . LYS A 1 242 ? 5.711 -8.598 7.875 1.00 57.41 242 LYS A N 1
ATOM 1932 C CA . LYS A 1 242 ? 7.049 -9.025 8.320 1.00 57.41 242 LYS A CA 1
ATOM 1933 C C . LYS A 1 242 ? 7.064 -10.282 9.202 1.00 57.41 242 LYS A C 1
ATOM 1935 O O . LYS A 1 242 ? 8.023 -11.042 9.159 1.00 57.41 242 LYS A O 1
ATOM 1940 N N . THR A 1 243 ? 6.010 -10.531 9.982 1.00 50.59 243 THR A N 1
ATOM 1941 C CA . THR A 1 243 ? 6.008 -11.549 11.055 1.00 50.59 243 THR A CA 1
ATOM 1942 C C . THR A 1 243 ? 5.672 -12.967 10.592 1.00 50.59 243 THR A C 1
ATOM 1944 O O . THR A 1 243 ? 5.983 -13.925 11.298 1.00 50.59 243 THR A O 1
ATOM 1947 N N . VAL A 1 244 ? 5.084 -13.151 9.403 1.00 47.03 244 VAL A N 1
ATOM 1948 C CA . VAL A 1 244 ? 4.766 -14.499 8.876 1.00 47.03 244 VAL A CA 1
ATOM 1949 C C . VAL A 1 244 ? 6.033 -15.333 8.608 1.00 47.03 244 VAL A C 1
ATOM 1951 O O . VAL A 1 244 ? 5.969 -16.562 8.631 1.00 47.03 244 VAL A O 1
ATOM 1954 N N . SER A 1 245 ? 7.193 -14.691 8.455 1.00 47.22 245 SER A N 1
ATOM 1955 C CA . SER A 1 245 ? 8.486 -15.381 8.349 1.00 47.22 245 SER A CA 1
ATOM 1956 C C . SER A 1 245 ? 9.079 -15.811 9.699 1.00 47.22 245 SER A C 1
ATOM 1958 O O . SER A 1 245 ? 9.900 -16.721 9.728 1.00 47.22 245 SER A O 1
ATOM 1960 N N . GLU A 1 246 ? 8.655 -15.217 10.819 1.00 46.03 246 GLU A N 1
ATOM 1961 C CA . GLU A 1 246 ? 9.209 -15.497 12.157 1.00 46.03 246 GLU A CA 1
ATOM 1962 C C . GLU A 1 246 ? 8.354 -16.498 12.957 1.00 46.03 246 GLU A C 1
ATOM 1964 O O . GLU A 1 246 ? 8.866 -17.242 13.791 1.00 46.03 246 GLU A O 1
ATOM 1969 N N . ALA A 1 247 ? 7.049 -16.582 12.680 1.00 44.12 247 ALA A N 1
ATOM 1970 C CA . ALA A 1 247 ? 6.104 -17.365 13.484 1.00 44.12 247 ALA A CA 1
ATOM 1971 C C . ALA A 1 247 ? 6.156 -18.896 13.275 1.00 44.12 247 ALA A C 1
ATOM 1973 O O . ALA A 1 247 ? 5.396 -19.616 13.918 1.00 44.12 247 ALA A O 1
ATOM 1974 N N . LYS A 1 248 ? 7.026 -19.420 12.399 1.00 46.66 248 LYS A N 1
ATOM 1975 C CA . LYS A 1 248 ? 7.156 -20.874 12.170 1.00 46.66 248 LYS A CA 1
ATOM 1976 C C . LYS A 1 248 ? 8.199 -21.572 13.051 1.00 46.66 248 LYS A C 1
ATOM 1978 O O . LYS A 1 248 ? 8.340 -22.785 12.931 1.00 46.66 248 LYS A O 1
ATOM 1983 N N . THR A 1 249 ? 8.905 -20.856 13.929 1.00 43.84 249 THR A N 1
ATOM 1984 C CA . THR A 1 249 ? 10.100 -21.420 14.586 1.00 43.84 249 THR A CA 1
ATOM 1985 C C . THR A 1 249 ? 9.930 -21.781 16.066 1.00 43.84 249 THR A C 1
ATOM 1987 O O . THR A 1 249 ? 10.737 -22.558 16.561 1.00 43.84 249 THR A O 1
ATOM 1990 N N . ASP A 1 250 ? 8.879 -21.341 16.770 1.00 45.03 250 ASP A N 1
ATOM 1991 C CA . ASP A 1 250 ? 8.801 -21.520 18.236 1.00 45.03 250 ASP A CA 1
ATOM 1992 C C . ASP A 1 250 ? 7.434 -21.995 18.769 1.00 45.03 250 ASP A C 1
ATOM 1994 O O . ASP A 1 250 ? 6.867 -21.421 19.695 1.00 45.03 250 ASP A O 1
ATOM 1998 N N . GLU A 1 251 ? 6.923 -23.123 18.265 1.00 45.91 251 GLU A N 1
ATOM 1999 C CA . GLU A 1 251 ? 5.918 -23.914 19.011 1.00 45.91 251 GLU A CA 1
ATOM 2000 C C . GLU A 1 251 ? 6.547 -24.812 20.101 1.00 45.91 251 GLU A C 1
ATOM 2002 O O . GLU A 1 251 ? 5.833 -25.460 20.859 1.00 45.91 251 GLU A O 1
ATOM 2007 N N . SER A 1 252 ? 7.882 -24.840 20.241 1.00 45.12 252 SER A N 1
ATOM 2008 C CA . SER A 1 252 ? 8.586 -25.725 21.194 1.00 45.12 252 SER A CA 1
ATOM 2009 C C . SER A 1 252 ? 9.099 -25.059 22.481 1.00 45.12 252 SER A C 1
ATOM 2011 O O . SER A 1 252 ? 9.750 -25.727 23.280 1.00 45.12 252 SER A O 1
ATOM 2013 N N . GLN A 1 253 ? 8.795 -23.782 22.744 1.00 45.81 253 GLN A N 1
ATOM 2014 C CA . GLN A 1 253 ? 9.143 -23.121 24.018 1.00 45.81 253 GLN A CA 1
ATOM 2015 C C . GLN A 1 253 ? 7.958 -22.373 24.645 1.00 45.81 253 GLN A C 1
ATOM 2017 O O . GLN A 1 253 ? 8.050 -21.224 25.070 1.00 45.81 253 GLN A O 1
ATOM 2022 N N . ALA A 1 254 ? 6.816 -23.050 24.756 1.00 44.94 254 ALA A N 1
ATOM 2023 C CA . ALA A 1 254 ? 5.678 -22.583 25.544 1.00 44.94 254 ALA A CA 1
ATOM 2024 C C . ALA A 1 254 ? 5.856 -22.913 27.040 1.00 44.94 254 ALA A C 1
ATOM 2026 O O . ALA A 1 254 ? 5.096 -23.695 27.602 1.00 44.94 254 ALA A O 1
ATOM 2027 N N . SER A 1 255 ? 6.861 -22.337 27.707 1.00 43.66 255 SER A N 1
ATOM 2028 C CA . SER A 1 255 ? 6.993 -22.463 29.170 1.00 43.66 255 SER A CA 1
ATOM 2029 C C . SER A 1 255 ? 7.941 -21.427 29.781 1.00 43.66 255 SER A C 1
ATOM 2031 O O . SER A 1 255 ? 9.003 -21.767 30.286 1.00 43.66 255 SER A O 1
ATOM 2033 N N . ALA A 1 256 ? 7.541 -20.154 29.754 1.00 44.19 256 ALA A N 1
ATOM 2034 C CA . ALA A 1 256 ? 7.921 -19.152 30.756 1.00 44.19 256 ALA A CA 1
ATOM 2035 C C . ALA A 1 256 ? 6.987 -17.942 30.619 1.00 44.19 256 ALA A C 1
ATOM 2037 O O . ALA A 1 256 ? 7.237 -16.985 29.890 1.00 44.19 256 ALA A O 1
ATOM 2038 N N . SER A 1 257 ? 5.852 -18.022 31.302 1.00 43.50 257 SER A N 1
ATOM 2039 C CA . SER A 1 257 ? 4.861 -16.962 31.432 1.00 43.50 257 SER A CA 1
ATOM 2040 C C . SER A 1 257 ? 5.435 -15.769 32.203 1.00 43.50 257 SER A C 1
ATOM 2042 O O . SER A 1 257 ? 5.286 -15.687 33.421 1.00 43.50 257 SER A O 1
ATOM 2044 N N . GLN A 1 258 ? 6.054 -14.820 31.500 1.00 38.91 258 GLN A N 1
ATOM 2045 C CA . GLN A 1 258 ? 6.014 -13.433 31.952 1.00 38.91 258 GLN A CA 1
ATOM 2046 C C . GLN A 1 258 ? 4.664 -12.829 31.548 1.00 38.91 258 GLN A C 1
ATOM 2048 O O . GLN A 1 258 ? 4.214 -13.038 30.415 1.00 38.91 258 GLN A O 1
ATOM 2053 N N . PRO A 1 259 ? 3.985 -12.099 32.449 1.00 39.50 259 PRO A N 1
ATOM 2054 C CA . PRO A 1 259 ? 2.779 -11.384 32.085 1.00 39.50 259 PRO A CA 1
ATOM 2055 C C . PRO A 1 259 ? 3.187 -10.334 31.054 1.00 39.50 259 PRO A C 1
ATOM 2057 O O . PRO A 1 259 ? 3.868 -9.370 31.391 1.00 39.50 259 PRO A O 1
ATOM 2060 N N . ARG A 1 260 ? 2.802 -10.543 29.787 1.00 43.06 260 ARG A N 1
ATOM 2061 C CA . ARG A 1 260 ? 2.808 -9.485 28.775 1.00 43.06 260 ARG A CA 1
ATOM 2062 C C . ARG A 1 260 ? 1.967 -8.359 29.358 1.00 43.06 260 ARG A C 1
ATOM 2064 O O . ARG A 1 260 ? 0.736 -8.426 29.336 1.00 43.06 260 ARG A O 1
ATOM 2071 N N . GLU A 1 261 ? 2.633 -7.372 29.953 1.00 41.66 261 GLU A N 1
ATOM 2072 C CA . GLU A 1 261 ? 2.010 -6.105 30.289 1.00 41.66 261 GLU A CA 1
ATOM 2073 C C . GLU A 1 261 ? 1.223 -5.668 29.064 1.00 41.66 261 GLU A C 1
ATOM 2075 O O . GLU A 1 261 ? 1.680 -5.831 27.931 1.00 41.66 261 GLU A O 1
ATOM 2080 N N . LYS A 1 262 ? -0.002 -5.208 29.313 1.00 44.41 262 LYS A N 1
ATOM 2081 C CA . LYS A 1 262 ? -0.967 -4.732 28.325 1.00 44.41 262 LYS A CA 1
ATOM 2082 C C . LYS A 1 262 ? -0.362 -3.548 27.569 1.00 44.41 262 LYS A C 1
ATOM 2084 O O . LYS A 1 262 ? -0.688 -2.398 27.851 1.00 44.41 262 LYS A O 1
ATOM 2089 N N . GLN A 1 263 ? 0.561 -3.832 26.658 1.00 49.59 263 GLN A N 1
ATOM 2090 C CA . GLN A 1 263 ? 1.196 -2.855 25.804 1.00 49.59 263 GLN A CA 1
ATOM 2091 C C . GLN A 1 263 ? 0.081 -2.202 25.003 1.00 49.59 263 GLN A C 1
ATOM 2093 O O . GLN A 1 263 ? -0.775 -2.875 24.421 1.00 49.59 263 GLN A O 1
ATOM 2098 N N . SER A 1 264 ? 0.054 -0.874 25.076 1.00 50.12 264 SER A N 1
ATOM 2099 C CA . SER A 1 264 ? -0.784 -0.022 24.249 1.00 50.12 264 SER A CA 1
ATOM 2100 C C . SER A 1 264 ? -0.815 -0.568 22.827 1.00 50.12 264 SER A C 1
ATOM 2102 O O . SER A 1 264 ? 0.233 -0.877 22.261 1.00 50.12 264 SER A O 1
ATOM 2104 N N . LEU A 1 265 ? -2.022 -0.714 22.292 1.00 60.66 265 LEU A N 1
ATOM 2105 C CA . LEU A 1 265 ? -2.260 -1.326 20.995 1.00 60.66 265 LEU A CA 1
ATOM 2106 C C . LEU A 1 265 ? -1.387 -0.678 19.895 1.00 60.66 265 LEU A C 1
ATOM 2108 O O . LEU A 1 265 ? -1.126 0.527 19.926 1.00 60.66 265 LEU A O 1
ATOM 2112 N N . PRO A 1 266 ? -0.900 -1.481 18.934 1.00 73.94 266 PRO A N 1
ATOM 2113 C CA . PRO A 1 266 ? 0.287 -1.179 18.124 1.00 73.94 266 PRO A CA 1
ATOM 2114 C C . PRO A 1 266 ? 0.042 -0.206 16.954 1.00 73.94 266 PRO A C 1
ATOM 2116 O O . PRO A 1 266 ? 0.943 0.055 16.160 1.00 73.94 266 PRO A O 1
ATOM 2119 N N . TYR A 1 267 ? -1.169 0.340 16.825 1.00 86.75 267 TYR A N 1
ATOM 2120 C CA . TYR A 1 267 ? -1.582 1.124 15.657 1.00 86.75 267 TYR A CA 1
ATOM 2121 C C . TYR A 1 267 ? -1.205 2.601 15.750 1.00 86.75 267 TYR A C 1
ATOM 2123 O O . TYR A 1 267 ? -0.839 3.215 14.747 1.00 86.75 267 TYR A O 1
ATOM 2131 N N . GLN A 1 268 ? -1.274 3.179 16.954 1.00 88.88 268 GLN A N 1
ATOM 2132 C CA . GLN A 1 268 ? -0.996 4.600 17.162 1.00 88.88 268 GLN A CA 1
ATOM 2133 C C . GLN A 1 268 ? 0.402 5.010 16.666 1.00 88.88 268 GLN A C 1
ATOM 2135 O O . GLN A 1 268 ? 0.498 6.048 16.011 1.00 88.88 268 GLN A O 1
ATOM 2140 N N . PRO A 1 269 ? 1.480 4.232 16.889 1.00 90.31 269 PRO A N 1
ATOM 2141 C CA . PRO A 1 269 ? 2.788 4.586 16.352 1.00 90.31 269 PRO A CA 1
ATOM 2142 C C . PRO A 1 269 ? 2.823 4.660 14.821 1.00 90.31 269 PRO A C 1
ATOM 2144 O O . PRO A 1 269 ? 3.412 5.597 14.287 1.00 90.31 269 PRO A O 1
ATOM 2147 N N . ILE A 1 270 ? 2.142 3.746 14.116 1.00 91.94 270 ILE A N 1
ATOM 2148 C CA . ILE A 1 270 ? 2.022 3.784 12.648 1.00 91.94 270 ILE A CA 1
ATOM 2149 C C . ILE A 1 270 ? 1.299 5.061 12.229 1.00 91.94 270 ILE A C 1
ATOM 2151 O O . ILE A 1 270 ? 1.805 5.811 11.399 1.00 91.94 270 ILE A O 1
ATOM 2155 N N . MET A 1 271 ? 0.157 5.366 12.848 1.00 94.25 271 MET A N 1
ATOM 2156 C CA . MET A 1 271 ? -0.618 6.556 12.486 1.00 94.25 271 MET A CA 1
ATOM 2157 C C . MET A 1 271 ? 0.101 7.862 12.829 1.00 94.25 271 MET A C 1
ATOM 2159 O O . MET A 1 271 ? -0.042 8.834 12.092 1.00 94.25 271 MET A O 1
ATOM 2163 N N . ASN A 1 272 ? 0.955 7.876 13.855 1.00 93.44 272 ASN A N 1
ATOM 2164 C CA . ASN A 1 272 ? 1.852 9.001 14.123 1.00 93.44 272 ASN A CA 1
ATOM 2165 C C . ASN A 1 272 ? 2.885 9.189 12.995 1.00 93.44 272 ASN A C 1
ATOM 2167 O O . ASN A 1 272 ? 3.229 10.326 12.674 1.00 93.44 272 ASN A O 1
ATOM 2171 N N . ARG A 1 273 ? 3.383 8.108 12.370 1.00 94.00 273 ARG A N 1
ATOM 2172 C CA . ARG A 1 273 ? 4.236 8.215 11.167 1.00 94.00 273 ARG A CA 1
ATOM 2173 C C . ARG A 1 273 ? 3.440 8.767 9.985 1.00 94.00 273 ARG A C 1
ATOM 2175 O O . ARG A 1 273 ? 3.894 9.702 9.332 1.00 94.00 273 ARG A O 1
ATOM 2182 N N . VAL A 1 274 ? 2.228 8.253 9.765 1.00 95.38 274 VAL A N 1
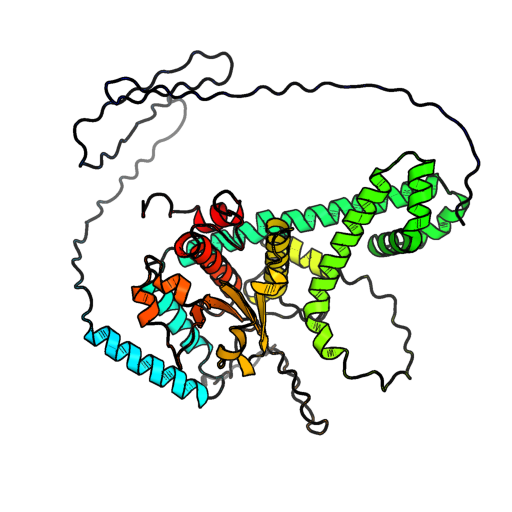ATOM 2183 C CA . VAL A 1 274 ? 1.331 8.739 8.702 1.00 95.38 274 VAL A CA 1
ATOM 2184 C C . VAL A 1 274 ? 1.042 10.233 8.858 1.00 95.38 274 VAL A C 1
ATOM 2186 O O . VAL A 1 274 ? 1.117 10.983 7.886 1.00 95.38 274 VAL A O 1
ATOM 2189 N N . GLU A 1 275 ? 0.800 10.694 10.084 1.00 96.00 275 GLU A N 1
ATOM 2190 C CA . GLU A 1 275 ? 0.617 12.114 10.390 1.00 96.00 275 GLU A CA 1
ATOM 2191 C C . GLU A 1 275 ? 1.845 12.957 10.025 1.00 96.00 275 GLU A C 1
ATOM 2193 O O . GLU A 1 275 ? 1.704 14.017 9.410 1.00 96.00 275 GLU A O 1
ATOM 2198 N N . LYS A 1 276 ? 3.055 12.476 10.335 1.00 95.19 276 LYS A N 1
ATOM 2199 C CA . LYS A 1 276 ? 4.299 13.160 9.949 1.00 95.19 276 LYS A CA 1
ATOM 2200 C C . LYS A 1 276 ? 4.442 13.288 8.437 1.00 95.19 276 LYS A C 1
ATOM 2202 O O . LYS A 1 276 ? 4.914 14.324 7.970 1.00 95.19 276 LYS A O 1
ATOM 2207 N N . PHE A 1 277 ? 4.014 12.289 7.660 1.00 94.31 277 PHE A N 1
ATOM 2208 C CA . PHE A 1 277 ? 4.002 12.397 6.197 1.00 94.31 277 PHE A CA 1
ATOM 2209 C C . PHE A 1 277 ? 3.090 13.522 5.718 1.00 94.31 277 PHE A C 1
ATOM 2211 O O . PHE A 1 277 ? 3.497 14.315 4.871 1.00 94.31 277 PHE A O 1
ATOM 2218 N N . ILE A 1 278 ? 1.889 13.627 6.293 1.00 94.94 278 ILE A N 1
ATOM 2219 C CA . ILE A 1 278 ? 0.906 14.666 5.949 1.00 94.94 278 ILE A CA 1
ATOM 2220 C C . ILE A 1 278 ? 1.450 16.059 6.278 1.00 94.94 278 ILE A C 1
ATOM 2222 O O . ILE A 1 278 ? 1.281 16.988 5.490 1.00 94.94 278 ILE A O 1
ATOM 2226 N N . LYS A 1 279 ? 2.131 16.205 7.419 1.00 94.88 279 LYS A N 1
ATOM 2227 C CA . LYS A 1 279 ? 2.749 17.470 7.846 1.00 94.88 279 LYS A CA 1
ATOM 2228 C C . LYS A 1 279 ? 4.093 17.762 7.172 1.00 94.88 279 LYS A C 1
ATOM 2230 O O . LYS A 1 279 ? 4.647 18.836 7.380 1.00 94.88 279 LYS A O 1
ATOM 2235 N N . ASN A 1 280 ? 4.612 16.832 6.365 1.00 91.06 280 ASN A N 1
ATOM 2236 C CA . ASN A 1 280 ? 5.950 16.901 5.772 1.00 91.06 280 ASN A CA 1
ATOM 2237 C C . ASN A 1 280 ? 7.065 17.083 6.833 1.00 91.06 280 ASN A C 1
ATOM 2239 O O . ASN A 1 280 ? 8.053 17.775 6.604 1.00 91.06 280 ASN A O 1
ATOM 2243 N N . GLU A 1 281 ? 6.900 16.450 8.000 1.00 91.94 281 GLU A N 1
ATOM 2244 C CA . GLU A 1 281 ? 7.807 16.511 9.165 1.00 91.94 281 GLU A CA 1
ATOM 2245 C C . GLU A 1 281 ? 8.775 15.310 9.240 1.00 91.94 281 GLU A C 1
ATOM 2247 O O . GLU A 1 281 ? 9.321 14.990 10.297 1.00 91.94 281 GLU A O 1
ATOM 2252 N N . TRP A 1 282 ? 8.968 14.602 8.129 1.00 88.50 282 TRP A N 1
ATOM 2253 C CA . TRP A 1 282 ? 9.836 13.429 8.035 1.00 88.50 282 TRP A CA 1
ATOM 2254 C C . TRP A 1 282 ? 11.165 13.781 7.362 1.00 88.50 282 TRP A C 1
ATOM 2256 O O . TRP A 1 282 ? 11.239 14.669 6.507 1.00 88.50 282 TRP A O 1
ATOM 2266 N N . LYS A 1 283 ? 12.235 13.088 7.751 1.00 88.75 283 LYS A N 1
ATOM 2267 C CA . LYS A 1 283 ? 13.572 13.251 7.170 1.00 88.75 283 LYS A CA 1
ATOM 2268 C C . LYS A 1 283 ? 13.822 12.178 6.125 1.00 88.75 283 LYS A C 1
ATOM 2270 O O . LYS A 1 283 ? 13.303 11.075 6.229 1.00 88.75 283 LYS A O 1
ATOM 2275 N N . ALA A 1 284 ? 14.673 12.467 5.146 1.00 85.25 284 ALA A N 1
ATOM 2276 C CA . ALA A 1 284 ? 15.002 11.495 4.107 1.00 85.25 284 ALA A CA 1
ATOM 2277 C C . ALA A 1 284 ? 15.526 10.165 4.698 1.00 85.25 284 ALA A C 1
ATOM 2279 O O . ALA A 1 284 ? 15.156 9.102 4.212 1.00 85.25 284 A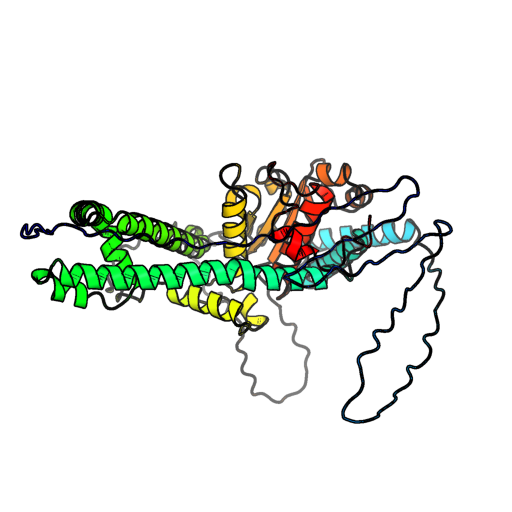LA A O 1
ATOM 2280 N N . ASP A 1 285 ? 16.287 10.227 5.794 1.00 85.50 285 ASP A N 1
ATOM 2281 C CA . ASP A 1 285 ? 16.822 9.048 6.489 1.00 85.50 285 ASP A CA 1
ATOM 2282 C C . ASP A 1 285 ? 15.746 8.218 7.212 1.00 85.50 285 ASP A C 1
ATOM 2284 O O . ASP A 1 285 ? 15.931 7.017 7.423 1.00 85.50 285 ASP A O 1
ATOM 2288 N N . ASP A 1 286 ? 14.595 8.814 7.550 1.00 86.56 286 ASP A N 1
ATOM 2289 C CA . ASP A 1 286 ? 13.474 8.083 8.154 1.00 86.56 286 ASP A CA 1
ATOM 2290 C C . ASP A 1 286 ? 12.912 7.021 7.187 1.00 86.56 286 ASP A C 1
ATOM 2292 O O . ASP A 1 286 ? 12.440 5.972 7.624 1.00 86.56 286 ASP A O 1
ATOM 2296 N N . LEU A 1 287 ? 13.031 7.241 5.867 1.00 89.62 287 LEU A N 1
ATOM 2297 C CA . LEU A 1 287 ? 12.579 6.298 4.831 1.00 89.62 287 LEU A CA 1
ATOM 2298 C C . LEU A 1 287 ? 13.307 4.956 4.870 1.00 89.62 287 LEU A C 1
ATOM 2300 O O . LEU A 1 287 ? 12.738 3.945 4.453 1.00 89.62 287 LEU A O 1
ATOM 2304 N N . LEU A 1 288 ? 14.536 4.940 5.379 1.00 87.56 288 LEU A N 1
ATOM 2305 C CA . LEU A 1 288 ? 15.386 3.752 5.418 1.00 87.56 288 LEU A CA 1
ATOM 2306 C C . LEU A 1 288 ? 15.630 3.234 6.836 1.00 87.56 288 LEU A C 1
ATOM 2308 O O . LEU A 1 288 ? 16.126 2.124 7.004 1.00 87.56 288 LEU A O 1
ATOM 2312 N N . THR A 1 289 ? 15.287 4.016 7.859 1.00 87.88 289 THR A N 1
ATOM 2313 C CA . THR A 1 289 ? 15.519 3.632 9.252 1.00 87.88 289 THR A CA 1
ATOM 2314 C C . THR A 1 289 ? 14.373 2.743 9.745 1.00 87.88 289 THR A C 1
ATOM 2316 O O . THR A 1 289 ? 13.231 3.206 9.794 1.00 87.88 289 THR A O 1
ATOM 2319 N N . PRO A 1 290 ? 14.631 1.477 10.125 1.00 86.88 290 PRO A N 1
ATOM 2320 C CA . PRO A 1 290 ? 13.592 0.605 10.658 1.00 86.88 290 PRO A CA 1
ATOM 2321 C C . PRO A 1 290 ? 13.188 1.039 12.068 1.00 86.88 290 PRO A C 1
ATOM 2323 O O . PRO A 1 290 ? 14.026 1.404 12.894 1.00 86.88 290 PRO A O 1
ATOM 2326 N N . TYR A 1 291 ? 11.895 0.948 12.369 1.00 84.56 291 TYR A N 1
ATOM 2327 C CA . TYR A 1 291 ? 11.342 1.295 13.675 1.00 84.56 291 TYR A CA 1
ATOM 2328 C C . TYR A 1 291 ? 11.008 0.031 14.488 1.00 84.56 291 TYR A C 1
ATOM 2330 O O . TYR A 1 291 ? 10.038 -0.663 14.169 1.00 84.56 291 TYR A O 1
ATOM 2338 N N . PRO A 1 292 ? 11.734 -0.264 15.587 1.00 81.88 292 PRO A N 1
ATOM 2339 C CA . PRO A 1 292 ? 11.554 -1.509 16.345 1.00 81.88 292 PRO A CA 1
ATOM 2340 C C . PRO A 1 292 ? 10.145 -1.716 16.906 1.00 81.88 292 PRO A C 1
ATOM 2342 O O . PRO A 1 292 ? 9.639 -2.830 16.966 1.00 81.88 292 PRO A O 1
ATOM 2345 N N . HIS A 1 293 ? 9.480 -0.624 17.276 1.00 80.38 293 HIS A N 1
ATOM 2346 C CA . HIS A 1 293 ? 8.163 -0.641 17.907 1.00 80.38 293 HIS A CA 1
ATOM 2347 C C . HIS A 1 293 ? 6.998 -0.860 16.924 1.00 80.38 293 HIS A C 1
ATOM 2349 O O . HIS A 1 293 ? 5.861 -1.008 17.362 1.00 80.38 293 HIS A O 1
ATOM 2355 N N . ILE A 1 294 ? 7.264 -0.895 15.614 1.00 82.56 294 ILE A N 1
ATOM 2356 C CA . ILE A 1 294 ? 6.280 -1.206 14.561 1.00 82.56 294 ILE A CA 1
ATOM 2357 C C . ILE A 1 294 ? 6.770 -2.361 13.688 1.00 82.56 294 ILE A C 1
ATOM 2359 O O . ILE A 1 294 ? 6.704 -2.309 12.465 1.00 82.56 294 ILE A O 1
ATOM 2363 N N . GLY A 1 295 ? 7.325 -3.398 14.320 1.00 79.12 295 GLY A N 1
ATOM 2364 C CA . GLY A 1 295 ? 7.778 -4.594 13.610 1.00 79.12 295 GLY A CA 1
ATOM 2365 C C . GLY A 1 295 ? 8.945 -4.322 12.662 1.00 79.12 295 GLY A C 1
ATOM 2366 O O . GLY A 1 295 ? 9.000 -4.903 11.586 1.00 79.12 295 GLY A O 1
ATOM 2367 N N . ASN A 1 296 ? 9.861 -3.420 13.031 1.00 83.94 296 ASN A N 1
ATOM 2368 C CA . ASN A 1 296 ? 11.016 -3.026 12.218 1.00 83.94 296 ASN A CA 1
ATOM 2369 C C . ASN A 1 296 ? 10.650 -2.463 10.836 1.00 83.94 296 ASN A C 1
ATOM 2371 O O . ASN A 1 296 ? 11.457 -2.576 9.913 1.00 83.94 296 ASN A O 1
ATOM 2375 N N . LEU A 1 297 ? 9.453 -1.900 10.659 1.00 87.62 297 LEU A N 1
ATOM 2376 C CA . LEU A 1 297 ? 9.072 -1.268 9.396 1.00 87.62 297 LEU A CA 1
ATOM 2377 C C . LEU A 1 297 ? 9.840 0.039 9.181 1.00 87.62 297 LEU A C 1
ATOM 2379 O O . LEU A 1 297 ? 10.044 0.788 10.138 1.00 87.62 297 LEU A O 1
ATOM 2383 N N . THR A 1 298 ? 10.244 0.325 7.944 1.00 91.25 298 THR A N 1
ATOM 2384 C CA . THR A 1 298 ? 10.725 1.660 7.547 1.00 91.25 298 THR A CA 1
ATOM 2385 C C . THR A 1 298 ? 9.573 2.530 7.046 1.00 91.25 298 THR A C 1
ATOM 2387 O O . THR A 1 298 ? 8.527 2.023 6.630 1.00 91.25 298 THR A O 1
ATOM 2390 N N . ASP A 1 299 ? 9.755 3.851 7.018 1.00 93.62 299 ASP A N 1
ATOM 2391 C CA . ASP A 1 299 ? 8.737 4.745 6.455 1.00 93.62 299 ASP A CA 1
ATOM 2392 C C . ASP A 1 299 ? 8.464 4.468 4.962 1.00 93.62 299 ASP A C 1
ATOM 2394 O O . ASP A 1 299 ? 7.327 4.610 4.512 1.00 93.62 299 ASP A O 1
ATOM 2398 N N . ALA A 1 300 ? 9.468 4.023 4.192 1.00 93.62 300 ALA A N 1
ATOM 2399 C CA . ALA A 1 300 ? 9.263 3.617 2.801 1.00 93.62 300 ALA A CA 1
ATOM 2400 C C . ALA A 1 300 ? 8.377 2.364 2.687 1.00 93.62 300 ALA A C 1
ATOM 2402 O O . ALA A 1 300 ? 7.543 2.298 1.784 1.00 93.62 300 ALA A O 1
ATOM 2403 N N . GLU A 1 301 ? 8.524 1.391 3.596 1.00 92.94 301 GLU A N 1
ATOM 2404 C CA . GLU A 1 301 ? 7.631 0.222 3.669 1.00 92.94 301 GLU A CA 1
ATOM 2405 C C . GLU A 1 301 ? 6.200 0.656 4.010 1.00 92.94 301 GLU A C 1
ATOM 2407 O O . GLU A 1 301 ? 5.264 0.226 3.340 1.00 92.94 301 GLU A O 1
ATOM 2412 N N . ILE A 1 302 ? 6.019 1.563 4.980 1.00 94.31 302 ILE A N 1
ATOM 2413 C CA . ILE A 1 302 ? 4.692 2.095 5.340 1.00 94.31 302 ILE A CA 1
ATOM 2414 C C . ILE A 1 302 ? 4.039 2.777 4.131 1.00 94.31 302 ILE A C 1
ATOM 2416 O O . ILE A 1 302 ? 2.896 2.470 3.797 1.00 94.31 302 ILE A O 1
ATOM 2420 N N . LEU A 1 303 ? 4.759 3.673 3.450 1.00 96.00 303 LEU A N 1
ATOM 2421 C CA . LEU A 1 303 ? 4.249 4.385 2.273 1.00 96.00 303 LEU A CA 1
ATOM 2422 C C . LEU A 1 303 ? 3.881 3.430 1.133 1.00 96.00 303 LEU A C 1
ATOM 2424 O O . LEU A 1 303 ? 2.830 3.600 0.516 1.00 96.00 303 LEU A O 1
ATOM 2428 N N . MET A 1 304 ? 4.711 2.417 0.870 1.00 96.50 304 MET A N 1
ATOM 2429 C CA . MET A 1 304 ? 4.427 1.417 -0.158 1.00 96.50 304 MET A CA 1
ATOM 2430 C C . MET A 1 304 ? 3.203 0.565 0.204 1.00 96.50 304 MET A C 1
ATOM 2432 O O . MET A 1 304 ? 2.355 0.336 -0.651 1.00 96.50 304 MET A O 1
ATOM 2436 N N . GLN A 1 305 ? 3.047 0.144 1.460 1.00 93.94 305 GLN A N 1
ATOM 2437 C CA . GLN A 1 305 ? 1.864 -0.613 1.892 1.00 93.94 305 GLN A CA 1
ATOM 2438 C C . GLN A 1 305 ? 0.575 0.212 1.790 1.00 93.94 305 GLN A C 1
ATOM 2440 O O . GLN A 1 305 ? -0.448 -0.289 1.325 1.00 93.94 305 GLN A O 1
ATOM 2445 N N . LEU A 1 306 ? 0.627 1.498 2.145 1.00 95.25 306 LEU A N 1
ATOM 2446 C CA . LEU A 1 306 ? -0.504 2.409 1.954 1.00 95.25 306 LEU A CA 1
ATOM 2447 C C . LEU A 1 306 ? -0.830 2.617 0.468 1.00 95.25 306 LEU A C 1
ATOM 2449 O O . LEU A 1 306 ? -2.004 2.664 0.102 1.00 95.25 306 LEU A O 1
ATOM 2453 N N . PHE A 1 307 ? 0.191 2.701 -0.391 1.00 96.62 307 PHE A N 1
ATOM 2454 C CA . PHE A 1 307 ? 0.013 2.752 -1.842 1.00 96.62 307 PHE A CA 1
ATOM 2455 C C . PHE A 1 307 ? -0.658 1.485 -2.383 1.00 96.62 307 PHE A C 1
ATOM 2457 O O . PHE A 1 307 ? -1.626 1.587 -3.130 1.00 96.62 307 PHE A O 1
ATOM 2464 N N . ILE A 1 308 ? -0.188 0.302 -1.976 1.00 95.31 308 ILE A N 1
ATOM 2465 C CA . ILE A 1 308 ? -0.769 -0.989 -2.372 1.00 95.31 308 ILE A CA 1
ATOM 2466 C C . ILE A 1 308 ? -2.237 -1.055 -1.970 1.00 95.31 308 ILE A C 1
ATOM 2468 O O . ILE A 1 308 ? -3.074 -1.384 -2.801 1.00 95.31 308 ILE A O 1
ATOM 2472 N N . GLN A 1 309 ? -2.560 -0.682 -0.730 1.00 93.38 309 GLN A N 1
ATOM 2473 C CA . GLN A 1 309 ? -3.943 -0.669 -0.266 1.00 93.38 309 GLN A CA 1
ATOM 2474 C C . GLN A 1 309 ? -4.807 0.292 -1.093 1.00 93.38 309 GLN A C 1
ATOM 2476 O O . GLN A 1 309 ? -5.923 -0.050 -1.463 1.00 93.38 309 GLN A O 1
ATOM 2481 N N . HIS A 1 310 ? -4.296 1.483 -1.410 1.00 94.81 310 HIS A N 1
ATOM 2482 C CA . HIS A 1 310 ? -5.007 2.424 -2.271 1.00 94.81 310 HIS A CA 1
ATOM 2483 C C . HIS A 1 310 ? -5.248 1.857 -3.679 1.00 94.81 310 HIS A C 1
ATOM 2485 O O . HIS A 1 310 ? -6.325 2.037 -4.242 1.00 94.81 310 HIS A O 1
ATOM 2491 N N . MET A 1 311 ? -4.269 1.148 -4.246 1.00 96.06 311 MET A N 1
ATOM 2492 C CA . MET A 1 311 ? -4.431 0.479 -5.537 1.00 96.06 311 MET A CA 1
ATOM 2493 C C . MET A 1 311 ? -5.418 -0.691 -5.459 1.00 96.06 311 MET A C 1
ATOM 2495 O O . MET A 1 311 ? -6.228 -0.836 -6.368 1.00 96.06 311 MET A O 1
ATOM 2499 N N . ASP A 1 312 ? -5.414 -1.477 -4.379 1.00 94.25 312 ASP A N 1
ATOM 2500 C CA . ASP A 1 312 ? -6.425 -2.513 -4.130 1.00 94.25 312 ASP A CA 1
ATOM 2501 C C . ASP A 1 312 ? -7.833 -1.902 -4.074 1.00 94.25 312 ASP A C 1
ATOM 2503 O O . ASP A 1 312 ? -8.740 -2.409 -4.728 1.00 94.25 312 ASP A O 1
ATOM 2507 N N . ASP A 1 313 ? -8.004 -0.776 -3.371 1.00 92.25 313 ASP A N 1
ATOM 2508 C CA . ASP A 1 313 ? -9.285 -0.066 -3.267 1.00 92.25 313 ASP A CA 1
ATOM 2509 C C . ASP A 1 313 ? -9.788 0.417 -4.650 1.00 92.25 313 ASP A C 1
ATOM 2511 O O . ASP A 1 313 ? -10.991 0.414 -4.907 1.00 92.25 313 ASP A O 1
ATOM 2515 N N . ILE A 1 314 ? -8.881 0.805 -5.560 1.00 93.50 314 ILE A N 1
ATOM 2516 C CA . ILE A 1 314 ? -9.220 1.218 -6.936 1.00 93.50 314 ILE A CA 1
ATOM 2517 C C . ILE A 1 314 ? -9.537 0.020 -7.838 1.00 93.50 314 ILE A C 1
ATOM 2519 O O . ILE A 1 314 ? -10.415 0.120 -8.698 1.00 93.50 314 ILE A O 1
ATOM 2523 N N . LEU A 1 315 ? -8.779 -1.071 -7.710 1.00 92.00 315 LEU A N 1
ATOM 2524 C CA . LEU A 1 315 ? -8.863 -2.214 -8.623 1.00 92.00 315 LEU A CA 1
ATOM 2525 C C . LEU A 1 315 ? -9.950 -3.224 -8.233 1.00 92.00 315 LEU A C 1
ATOM 2527 O O . LEU A 1 315 ? -10.382 -4.036 -9.058 1.00 92.00 315 LEU A O 1
ATOM 2531 N N . PHE A 1 316 ? -10.418 -3.172 -6.989 1.00 90.19 316 PHE A N 1
ATOM 2532 C CA . PHE A 1 316 ? -11.498 -4.015 -6.504 1.00 90.19 316 PHE A CA 1
ATOM 2533 C C . PHE A 1 316 ? -12.829 -3.701 -7.224 1.00 90.19 316 PHE A C 1
ATOM 2535 O O . PHE A 1 316 ? -13.145 -2.534 -7.461 1.00 90.19 316 PHE A O 1
ATOM 2542 N N . PRO A 1 317 ? -13.665 -4.709 -7.552 1.00 91.44 317 PRO A N 1
ATOM 2543 C CA . PRO A 1 317 ? -13.520 -6.143 -7.271 1.00 91.44 317 PRO A CA 1
ATOM 2544 C C . PRO A 1 317 ? -12.765 -6.937 -8.343 1.00 91.44 317 PRO A C 1
ATOM 2546 O O . PRO A 1 317 ? -12.619 -8.150 -8.203 1.00 91.44 317 PRO A O 1
ATOM 2549 N N . THR A 1 318 ? -12.330 -6.292 -9.425 1.00 90.38 318 THR A N 1
ATOM 2550 C CA . THR A 1 318 ? -11.772 -6.968 -10.604 1.00 90.38 318 THR A CA 1
ATOM 2551 C C . THR A 1 318 ? -10.429 -7.622 -10.307 1.00 90.38 318 THR A C 1
ATOM 2553 O O . THR A 1 318 ? -10.188 -8.752 -10.731 1.00 90.38 318 THR A O 1
ATOM 2556 N N . ALA A 1 319 ? -9.564 -6.924 -9.573 1.00 91.12 319 ALA A N 1
ATOM 2557 C CA . ALA A 1 319 ? -8.227 -7.393 -9.248 1.00 91.12 319 ALA A CA 1
ATOM 2558 C C . ALA A 1 319 ? -7.749 -6.858 -7.894 1.00 91.12 319 ALA A C 1
ATOM 2560 O O . ALA A 1 319 ? -8.329 -5.938 -7.320 1.00 91.12 319 ALA A O 1
ATOM 2561 N N . LEU A 1 320 ? -6.674 -7.464 -7.391 1.00 89.19 320 LEU A N 1
ATOM 2562 C CA . LEU A 1 320 ? -5.953 -7.011 -6.206 1.00 89.19 320 LEU A CA 1
ATOM 2563 C C . LEU A 1 320 ? -4.498 -6.767 -6.601 1.00 89.19 320 LEU A C 1
ATOM 2565 O O . LEU A 1 320 ? -3.776 -7.701 -6.969 1.00 89.19 320 LEU A O 1
ATOM 2569 N N . PHE A 1 321 ? -4.075 -5.510 -6.494 1.00 92.62 321 PHE A N 1
ATOM 2570 C CA . PHE A 1 321 ? -2.703 -5.065 -6.693 1.00 92.62 321 PHE A CA 1
ATOM 2571 C C . PHE A 1 321 ? -1.730 -5.868 -5.824 1.00 92.62 321 PHE A C 1
ATOM 2573 O O . PHE A 1 321 ? -0.701 -6.340 -6.308 1.00 92.62 321 PHE A O 1
ATOM 2580 N N . SER A 1 322 ? -2.090 -6.097 -4.561 1.00 88.88 322 SER A N 1
ATOM 2581 C CA . SER A 1 322 ? -1.290 -6.857 -3.591 1.00 88.88 322 SER A CA 1
ATOM 2582 C C . SER A 1 322 ? -0.981 -8.300 -4.004 1.00 88.88 322 SER A C 1
ATOM 2584 O O . SER A 1 322 ? 0.020 -8.851 -3.551 1.00 88.88 322 SER A O 1
ATOM 2586 N N . ASN A 1 323 ? -1.797 -8.912 -4.867 1.00 88.69 323 ASN A N 1
ATOM 2587 C CA . ASN A 1 323 ? -1.625 -10.313 -5.256 1.00 88.69 323 ASN A CA 1
ATOM 2588 C C . ASN A 1 323 ? -0.705 -10.500 -6.462 1.00 88.69 323 ASN A C 1
ATOM 2590 O O . ASN A 1 323 ? 0.002 -11.503 -6.537 1.00 88.69 323 ASN A O 1
ATOM 2594 N N . LYS A 1 324 ? -0.774 -9.586 -7.434 1.00 90.19 324 LYS A N 1
ATOM 2595 C CA . LYS A 1 324 ? -0.134 -9.766 -8.748 1.00 90.19 324 LYS A CA 1
ATOM 2596 C C . LYS A 1 324 ? 0.779 -8.623 -9.170 1.00 90.19 324 LYS A C 1
ATOM 2598 O O . LYS A 1 324 ? 1.571 -8.800 -10.088 1.00 90.19 324 LYS A O 1
ATOM 2603 N N . HIS A 1 325 ? 0.692 -7.474 -8.508 1.00 95.12 325 HIS A N 1
ATOM 2604 C CA . HIS A 1 325 ? 1.400 -6.249 -8.886 1.00 95.12 325 HIS A CA 1
ATOM 2605 C C . HIS A 1 325 ? 2.344 -5.740 -7.792 1.00 95.12 325 HIS A C 1
ATOM 2607 O O . HIS A 1 325 ? 3.029 -4.734 -7.983 1.00 95.12 325 HIS A O 1
ATOM 2613 N N . TYR A 1 326 ? 2.438 -6.457 -6.673 1.00 95.75 326 TYR A N 1
ATOM 2614 C CA . TYR A 1 326 ? 3.450 -6.255 -5.650 1.00 95.75 326 TYR A CA 1
ATOM 2615 C C . TYR A 1 326 ? 4.057 -7.591 -5.233 1.00 95.75 326 TYR A C 1
ATOM 2617 O O . TYR A 1 326 ? 3.346 -8.528 -4.883 1.00 95.75 326 TYR A O 1
ATOM 2625 N N . LEU A 1 327 ? 5.382 -7.675 -5.265 1.00 94.12 327 LEU A N 1
ATOM 2626 C CA . LEU A 1 327 ? 6.136 -8.873 -4.920 1.00 94.12 327 LEU A CA 1
ATOM 2627 C C . LEU A 1 327 ? 7.224 -8.510 -3.924 1.00 94.12 327 LEU A C 1
ATOM 2629 O O . LEU A 1 327 ? 7.934 -7.526 -4.108 1.00 94.12 327 LEU A O 1
ATOM 2633 N N . GLN A 1 328 ? 7.408 -9.335 -2.902 1.00 92.44 328 GLN A N 1
ATOM 2634 C CA . GLN A 1 328 ? 8.522 -9.200 -1.974 1.00 92.44 328 GLN A CA 1
ATOM 2635 C C . GLN A 1 328 ? 9.488 -10.363 -2.170 1.00 92.44 328 GLN A C 1
ATOM 2637 O O . GLN A 1 328 ? 9.078 -11.525 -2.184 1.00 92.44 328 GLN A O 1
ATOM 2642 N N . ILE A 1 329 ? 10.773 -10.053 -2.338 1.00 91.31 329 ILE A N 1
ATOM 2643 C CA . ILE A 1 329 ? 11.826 -11.052 -2.520 1.00 91.31 329 ILE A CA 1
ATOM 2644 C C . ILE A 1 329 ? 12.992 -10.808 -1.555 1.00 91.31 329 ILE A C 1
ATOM 2646 O O . ILE A 1 329 ? 13.278 -9.659 -1.195 1.00 91.31 329 ILE A O 1
ATOM 2650 N N . PRO A 1 330 ? 13.688 -11.875 -1.132 1.00 88.50 330 PRO A N 1
ATOM 2651 C CA . PRO A 1 330 ? 14.936 -11.736 -0.398 1.00 88.50 330 PRO A CA 1
ATOM 2652 C C . PRO A 1 330 ? 16.049 -11.229 -1.322 1.00 88.50 330 PRO A C 1
ATOM 2654 O O . PRO A 1 330 ? 16.029 -11.475 -2.534 1.00 88.50 330 PRO A O 1
ATOM 2657 N N . LEU A 1 331 ? 17.042 -10.551 -0.744 1.00 85.69 331 LEU A N 1
ATOM 2658 C CA . LEU A 1 331 ? 18.209 -10.039 -1.469 1.00 85.69 331 LEU A CA 1
ATOM 2659 C C . LEU A 1 331 ? 18.939 -11.140 -2.256 1.00 85.69 331 LEU A C 1
ATOM 2661 O O . LEU A 1 331 ? 19.313 -10.918 -3.408 1.00 85.69 331 LEU A O 1
ATOM 2665 N N . SER A 1 332 ? 19.049 -12.343 -1.687 1.00 83.69 332 SER A N 1
ATOM 2666 C CA . SER A 1 332 ? 19.610 -13.539 -2.338 1.00 83.69 332 SER A CA 1
ATOM 2667 C C . SER A 1 332 ? 18.951 -13.902 -3.677 1.00 83.69 332 SER A C 1
ATOM 2669 O O . SER A 1 332 ? 19.598 -14.481 -4.549 1.00 83.69 332 SER A O 1
ATOM 2671 N N . LYS A 1 333 ? 17.686 -13.517 -3.886 1.00 86.69 333 LYS A N 1
ATOM 2672 C CA . LYS A 1 333 ? 16.917 -13.790 -5.110 1.00 86.69 333 LYS A CA 1
ATOM 2673 C C . LYS A 1 333 ? 16.854 -12.619 -6.093 1.00 86.69 333 LYS A C 1
ATOM 2675 O O . LYS A 1 333 ? 16.305 -12.782 -7.181 1.00 86.69 333 LYS A O 1
ATOM 2680 N N . ALA A 1 334 ? 17.429 -11.460 -5.763 1.00 84.25 334 ALA A N 1
ATOM 2681 C CA . ALA A 1 334 ? 17.354 -10.262 -6.607 1.00 84.25 334 ALA A CA 1
ATOM 2682 C C . ALA A 1 334 ? 17.969 -10.455 -8.010 1.00 84.25 334 ALA A C 1
ATOM 2684 O O . ALA A 1 334 ? 17.556 -9.791 -8.958 1.00 84.25 334 ALA A O 1
ATOM 2685 N N . ASN A 1 335 ? 18.916 -11.389 -8.152 1.00 81.00 335 ASN A N 1
ATOM 2686 C CA . ASN A 1 335 ? 19.606 -11.667 -9.415 1.00 81.00 335 ASN A CA 1
ATOM 2687 C C . ASN A 1 335 ? 18.946 -12.766 -10.271 1.00 81.00 335 ASN A C 1
ATOM 2689 O O . ASN A 1 335 ? 19.329 -12.926 -11.429 1.00 81.00 335 ASN A O 1
ATOM 2693 N N . ASP A 1 336 ? 17.973 -13.518 -9.744 1.00 84.38 336 ASP A N 1
ATOM 2694 C CA . ASP A 1 336 ? 17.328 -14.632 -10.459 1.00 84.38 336 ASP A CA 1
ATOM 2695 C C . ASP A 1 336 ? 15.857 -14.336 -10.764 1.00 84.38 336 ASP A C 1
ATOM 2697 O O . ASP A 1 336 ? 14.952 -15.060 -10.390 1.00 84.38 336 ASP A O 1
ATOM 2701 N N . LEU A 1 337 ? 15.555 -13.250 -11.465 1.00 85.00 337 LEU A N 1
ATOM 2702 C CA . LEU A 1 337 ? 14.157 -12.824 -11.640 1.00 85.00 337 LEU A CA 1
ATOM 2703 C C . LEU A 1 337 ? 13.309 -13.764 -12.519 1.00 85.00 337 LEU A C 1
ATOM 2705 O O . LEU A 1 337 ? 12.096 -13.584 -12.628 1.00 85.00 337 LEU A O 1
ATOM 2709 N N . LYS A 1 338 ? 13.911 -14.803 -13.113 1.00 83.56 338 LYS A N 1
ATOM 2710 C CA . LYS A 1 338 ? 13.215 -15.791 -13.950 1.00 83.56 338 LYS A CA 1
ATOM 2711 C C . LYS A 1 338 ? 12.143 -16.556 -13.177 1.00 83.56 338 LYS A C 1
ATOM 2713 O O . LYS A 1 338 ? 11.096 -16.862 -13.748 1.00 83.56 338 LYS A O 1
ATOM 2718 N N . PHE A 1 339 ? 12.359 -16.841 -11.889 1.00 85.19 339 PHE A N 1
ATOM 2719 C CA . PHE A 1 339 ? 11.362 -17.565 -11.091 1.00 85.19 339 PHE A CA 1
ATOM 2720 C C . PHE A 1 339 ? 10.083 -16.745 -10.854 1.00 85.19 339 PHE A C 1
ATOM 2722 O O . PHE A 1 339 ? 9.038 -17.330 -10.573 1.00 85.19 339 PHE A O 1
ATOM 2729 N N . LEU A 1 340 ? 10.137 -15.414 -11.003 1.00 88.06 340 LEU A N 1
ATOM 2730 C CA . LEU A 1 340 ? 8.994 -14.524 -10.780 1.00 88.06 340 LEU A CA 1
ATOM 2731 C C . LEU A 1 340 ? 8.007 -14.486 -11.943 1.00 88.06 340 LEU A C 1
ATOM 2733 O O . LEU A 1 340 ? 6.913 -13.966 -11.765 1.00 88.06 340 LEU A O 1
ATOM 2737 N N . GLN A 1 341 ? 8.336 -15.051 -13.109 1.00 87.38 341 GLN A N 1
ATOM 2738 C CA . GLN A 1 341 ? 7.485 -14.955 -14.301 1.00 87.38 341 GLN A CA 1
ATOM 2739 C C . GLN A 1 341 ? 6.044 -15.448 -14.071 1.00 87.38 341 GLN A C 1
ATOM 2741 O O . GLN A 1 341 ? 5.120 -14.971 -14.714 1.00 87.38 341 GLN A O 1
ATOM 2746 N N . LYS A 1 342 ? 5.845 -16.427 -13.184 1.00 89.81 342 LYS A N 1
ATOM 2747 C CA . LYS A 1 342 ? 4.513 -16.976 -12.878 1.00 89.81 342 LYS A CA 1
ATOM 2748 C C . LYS A 1 342 ? 3.798 -16.242 -11.738 1.00 89.81 342 LYS A C 1
ATOM 2750 O O . LYS A 1 342 ? 2.679 -16.615 -11.404 1.00 89.81 342 LYS A O 1
ATOM 2755 N N . SER A 1 343 ? 4.461 -15.268 -11.119 1.00 90.44 343 SER A N 1
ATOM 2756 C CA . SER A 1 343 ? 3.998 -14.578 -9.913 1.00 90.44 343 SER A CA 1
ATOM 2757 C C . SER A 1 343 ? 3.352 -13.222 -10.201 1.00 90.44 343 SER A C 1
ATOM 2759 O O . SER A 1 343 ? 2.806 -12.621 -9.285 1.00 90.44 343 SER A O 1
ATOM 2761 N N . PHE A 1 344 ? 3.410 -12.736 -11.442 1.00 93.31 344 PHE A N 1
ATOM 2762 C CA . PHE A 1 344 ? 2.748 -11.507 -11.881 1.00 93.31 344 PHE A CA 1
ATOM 2763 C C . PHE A 1 344 ? 2.148 -11.701 -13.280 1.00 93.31 344 PHE A C 1
ATOM 2765 O O . PHE A 1 344 ? 2.549 -12.621 -13.994 1.00 93.31 344 PHE A O 1
ATOM 2772 N N . ASP A 1 345 ? 1.202 -10.838 -13.658 1.00 88.81 345 ASP A N 1
ATOM 2773 C CA . ASP A 1 345 ? 0.588 -10.856 -14.991 1.00 88.81 345 ASP A CA 1
ATOM 2774 C C . ASP A 1 345 ? 1.338 -9.901 -15.941 1.00 88.81 345 ASP A C 1
ATOM 2776 O O . ASP A 1 345 ? 2.235 -10.318 -16.670 1.00 88.81 345 ASP A O 1
ATOM 2780 N N . ASP A 1 346 ? 1.015 -8.604 -15.900 1.00 92.69 346 ASP A N 1
ATOM 2781 C CA . ASP A 1 346 ? 1.568 -7.612 -16.832 1.00 92.69 346 ASP A CA 1
ATOM 2782 C C . ASP A 1 346 ? 2.801 -6.882 -16.276 1.00 92.69 346 ASP A C 1
ATOM 2784 O O . ASP A 1 346 ? 3.823 -6.740 -16.951 1.00 92.69 346 ASP A O 1
ATOM 2788 N N . ILE A 1 347 ? 2.697 -6.390 -15.040 1.00 95.75 347 ILE A N 1
ATOM 2789 C CA . ILE A 1 347 ? 3.709 -5.574 -14.359 1.00 95.75 347 ILE A CA 1
ATOM 2790 C C . ILE A 1 347 ? 3.597 -5.749 -12.847 1.00 95.75 347 ILE A C 1
ATOM 2792 O O . ILE A 1 347 ? 2.493 -5.841 -12.325 1.00 95.75 347 ILE A O 1
ATOM 2796 N N . ALA A 1 348 ? 4.717 -5.722 -12.131 1.00 96.94 348 ALA A N 1
ATOM 2797 C CA . ALA A 1 348 ? 4.733 -5.668 -10.676 1.00 96.94 348 ALA A CA 1
ATOM 2798 C C . ALA A 1 348 ? 5.848 -4.762 -10.143 1.00 96.94 348 ALA A C 1
ATOM 2800 O O . ALA A 1 348 ? 6.928 -4.661 -10.731 1.00 96.94 348 ALA A O 1
ATOM 2801 N N . ILE A 1 349 ? 5.595 -4.141 -8.991 1.00 97.44 349 ILE A N 1
ATOM 2802 C CA . ILE A 1 349 ? 6.632 -3.586 -8.123 1.00 97.44 349 ILE A CA 1
ATOM 2803 C C . ILE A 1 349 ? 7.249 -4.739 -7.336 1.00 97.44 349 ILE A C 1
ATOM 2805 O O . ILE A 1 349 ? 6.550 -5.474 -6.642 1.00 97.44 349 ILE A O 1
ATOM 2809 N N . VAL A 1 350 ? 8.567 -4.869 -7.400 1.00 95.88 350 VAL A N 1
ATOM 2810 C CA . VAL A 1 350 ? 9.333 -5.805 -6.583 1.00 95.88 350 VAL A CA 1
ATOM 2811 C C . VAL A 1 350 ? 10.014 -5.045 -5.457 1.00 95.88 350 VAL A C 1
ATOM 2813 O O . VAL A 1 350 ? 10.739 -4.089 -5.712 1.00 95.88 350 VAL A O 1
ATOM 2816 N N . CYS A 1 351 ? 9.802 -5.492 -4.225 1.00 95.00 351 CYS A N 1
ATOM 2817 C CA . CYS A 1 351 ? 10.486 -5.053 -3.020 1.00 95.00 351 CYS A CA 1
ATOM 2818 C C . CYS A 1 351 ? 11.570 -6.069 -2.644 1.00 95.00 351 CYS A C 1
ATOM 2820 O O . CYS A 1 351 ? 11.273 -7.220 -2.313 1.00 95.00 351 CYS A O 1
ATOM 2822 N N . VAL A 1 352 ? 12.830 -5.647 -2.677 1.00 91.81 352 VAL A N 1
ATOM 2823 C CA . VAL A 1 352 ? 13.959 -6.405 -2.135 1.00 91.81 352 VAL A CA 1
ATOM 2824 C C . VAL A 1 352 ? 14.096 -6.076 -0.660 1.00 91.81 352 VAL A C 1
ATOM 2826 O O . VAL A 1 352 ? 14.150 -4.904 -0.284 1.00 91.81 352 VAL A O 1
ATOM 2829 N N . THR A 1 353 ? 14.194 -7.107 0.173 1.00 88.38 353 THR A N 1
ATOM 2830 C CA . THR A 1 353 ? 14.375 -6.956 1.622 1.00 88.38 353 THR A CA 1
ATOM 2831 C C . THR A 1 353 ? 15.497 -7.853 2.140 1.00 88.38 353 THR A C 1
ATOM 2833 O O . THR A 1 353 ? 15.825 -8.868 1.528 1.00 88.38 353 THR A O 1
ATOM 2836 N N . ASN A 1 354 ? 16.063 -7.501 3.299 1.00 76.38 354 ASN A N 1
ATOM 2837 C CA . ASN A 1 354 ? 17.080 -8.294 4.012 1.00 76.38 354 ASN A CA 1
ATOM 2838 C C . ASN A 1 354 ? 16.512 -9.560 4.681 1.00 76.38 354 ASN A C 1
ATOM 2840 O O . ASN A 1 354 ? 17.121 -10.109 5.594 1.00 76.38 354 ASN A O 1
ATOM 2844 N N . GLN A 1 355 ? 15.335 -10.025 4.263 1.00 66.81 355 GLN A N 1
ATOM 2845 C CA . GLN A 1 355 ? 14.746 -11.254 4.774 1.00 66.81 355 GLN A CA 1
ATOM 2846 C C . GLN A 1 355 ? 15.433 -12.475 4.146 1.00 66.81 355 GLN A C 1
ATOM 2848 O O . GLN A 1 355 ? 14.781 -13.267 3.468 1.00 66.81 355 GLN A O 1
ATOM 2853 N N . ASP A 1 356 ? 16.741 -12.649 4.352 1.00 56.22 356 ASP A N 1
ATOM 2854 C CA . ASP A 1 356 ? 17.367 -13.957 4.154 1.00 56.22 356 ASP A CA 1
ATOM 2855 C C . ASP A 1 356 ? 16.833 -14.876 5.258 1.00 56.22 356 ASP A C 1
ATOM 2857 O O . ASP A 1 356 ? 17.353 -14.993 6.360 1.00 56.22 356 ASP A O 1
ATOM 2861 N N . THR A 1 357 ? 15.684 -15.461 4.950 1.00 46.53 357 THR A N 1
ATOM 2862 C CA . THR A 1 357 ? 14.924 -16.416 5.754 1.00 46.53 357 THR A CA 1
ATOM 2863 C C . THR A 1 357 ? 15.420 -17.833 5.497 1.00 46.53 357 THR A C 1
ATOM 2865 O O . THR A 1 357 ? 14.631 -18.772 5.441 1.00 46.53 357 THR A O 1
ATOM 2868 N N . GLU A 1 358 ? 16.732 -18.012 5.334 1.00 42.59 358 GLU A N 1
ATOM 2869 C CA . GLU A 1 358 ? 17.300 -19.330 5.574 1.00 42.59 358 GLU A CA 1
ATOM 2870 C C . GLU A 1 358 ? 17.652 -19.414 7.058 1.00 42.59 358 GLU A C 1
ATOM 2872 O O . GLU A 1 358 ? 18.434 -18.593 7.544 1.00 42.59 358 GLU A O 1
ATOM 2877 N N . PRO A 1 359 ? 17.068 -20.366 7.808 1.00 42.19 359 PRO A N 1
ATOM 2878 C CA . PRO A 1 359 ? 17.528 -20.660 9.150 1.00 42.19 359 PRO A CA 1
ATOM 2879 C C . PRO A 1 359 ? 18.950 -21.209 9.021 1.00 42.19 359 PRO A C 1
ATOM 2881 O O . PRO A 1 359 ? 19.145 -22.402 8.808 1.00 42.19 359 PRO A O 1
ATOM 2884 N N . GLN A 1 360 ? 19.950 -20.329 9.096 1.00 42.34 360 GLN A N 1
ATOM 2885 C CA . GLN A 1 360 ? 21.319 -20.767 9.301 1.00 42.34 360 GLN A CA 1
ATOM 2886 C C . GLN A 1 360 ? 21.360 -21.523 10.626 1.00 42.34 360 GLN A C 1
ATOM 2888 O O . GLN A 1 360 ? 20.840 -21.057 11.643 1.00 42.34 360 GLN A O 1
ATOM 2893 N N . ASP A 1 361 ? 21.928 -22.723 10.562 1.00 40.75 361 ASP A N 1
ATOM 2894 C CA . ASP A 1 361 ? 22.098 -23.644 11.673 1.00 40.75 361 ASP A CA 1
ATOM 2895 C C . ASP A 1 361 ? 22.471 -22.935 12.982 1.00 40.75 361 ASP A C 1
ATOM 2897 O O . ASP A 1 361 ? 23.309 -22.031 13.019 1.00 40.75 361 ASP A O 1
ATOM 2901 N N . LYS A 1 362 ? 21.848 -23.404 14.068 1.00 45.56 362 LYS A N 1
ATOM 2902 C CA . LYS A 1 362 ? 21.840 -22.864 15.441 1.00 45.56 362 LYS A CA 1
ATOM 2903 C C . LYS A 1 362 ? 23.205 -22.806 16.158 1.00 45.56 362 LYS A C 1
ATOM 2905 O O . LYS A 1 362 ? 23.234 -22.885 17.380 1.00 45.56 362 LYS A O 1
ATOM 2910 N N . ASN A 1 363 ? 24.328 -22.680 15.455 1.00 44.84 363 ASN A N 1
ATOM 2911 C CA . ASN A 1 363 ? 25.654 -22.821 16.058 1.00 44.84 363 ASN A CA 1
ATOM 2912 C C . ASN A 1 363 ? 26.664 -21.708 15.771 1.00 44.84 363 ASN A C 1
ATOM 2914 O O . ASN A 1 363 ? 27.816 -21.868 16.161 1.00 44.84 363 ASN A O 1
ATOM 2918 N N . ASN A 1 364 ? 26.275 -20.575 15.179 1.00 36.44 364 ASN A N 1
ATOM 2919 C CA . ASN A 1 364 ? 27.176 -19.421 15.119 1.00 36.44 364 ASN A CA 1
ATOM 2920 C C . ASN A 1 364 ? 26.598 -18.188 15.811 1.00 36.44 364 ASN A C 1
ATOM 2922 O O . ASN A 1 364 ? 25.710 -17.496 15.318 1.00 36.44 364 ASN A O 1
ATOM 2926 N N . ASP A 1 365 ? 27.168 -17.934 16.983 1.00 40.88 365 ASP A N 1
ATOM 2927 C CA . ASP A 1 365 ? 27.025 -16.728 17.773 1.00 40.88 365 ASP A CA 1
ATOM 2928 C C . ASP A 1 365 ? 27.308 -15.452 16.954 1.00 40.88 365 ASP A C 1
ATOM 2930 O O . ASP A 1 365 ? 28.371 -15.287 16.359 1.00 40.88 365 ASP A O 1
ATOM 2934 N N . ARG A 1 366 ? 26.379 -14.494 17.076 1.00 40.12 366 ARG A N 1
ATOM 2935 C CA . ARG A 1 366 ? 26.577 -13.035 16.962 1.00 40.12 366 ARG A CA 1
ATOM 2936 C C . ARG A 1 366 ? 26.921 -12.457 15.581 1.00 40.12 366 ARG A C 1
ATOM 2938 O O . ARG A 1 366 ? 28.046 -12.036 15.333 1.00 40.12 366 ARG A O 1
ATOM 2945 N N . TYR A 1 367 ? 25.875 -12.144 14.817 1.00 34.88 367 TYR A N 1
ATOM 2946 C CA . TYR A 1 367 ? 25.849 -10.915 14.012 1.00 34.88 367 TYR A CA 1
ATOM 2947 C C . TYR A 1 367 ? 24.616 -10.076 14.365 1.00 34.88 367 TYR A C 1
ATOM 2949 O O . TYR A 1 367 ? 23.610 -10.057 13.665 1.00 34.88 367 TYR A O 1
ATOM 2957 N N . PHE A 1 368 ? 24.709 -9.357 15.488 1.00 35.91 368 PHE A N 1
ATOM 2958 C CA . PHE A 1 368 ? 23.877 -8.180 15.731 1.00 35.91 368 PHE A CA 1
ATOM 2959 C C . PHE A 1 368 ? 24.314 -7.089 14.743 1.00 35.91 368 PHE A C 1
ATOM 2961 O O . PHE A 1 368 ? 25.329 -6.424 14.955 1.00 35.91 368 PHE A O 1
ATOM 2968 N N . PHE A 1 369 ? 23.560 -6.898 13.661 1.00 33.88 369 PHE A N 1
ATOM 2969 C CA . PHE A 1 369 ? 23.683 -5.707 12.821 1.00 33.88 369 PHE A CA 1
ATOM 2970 C C . PHE A 1 369 ? 23.130 -4.496 13.588 1.00 33.88 369 PHE A C 1
ATOM 2972 O O . PHE A 1 369 ? 21.960 -4.138 13.474 1.00 33.88 369 PHE A O 1
ATOM 2979 N N . PHE A 1 370 ? 23.980 -3.867 14.400 1.00 33.84 370 PHE A N 1
ATOM 2980 C CA . PHE A 1 370 ? 23.751 -2.504 14.869 1.00 33.84 370 PHE A CA 1
ATOM 2981 C C . PHE A 1 370 ? 23.912 -1.552 13.678 1.00 33.84 370 PHE A C 1
ATOM 2983 O O . PHE A 1 370 ? 25.007 -1.403 13.135 1.00 33.84 370 PHE A O 1
ATOM 2990 N N . PHE A 1 371 ? 22.826 -0.889 13.275 1.00 38.38 371 PHE A N 1
ATOM 2991 C CA . PHE A 1 371 ? 22.911 0.301 12.432 1.00 38.38 371 PHE A CA 1
ATOM 2992 C C . PHE A 1 371 ? 23.733 1.361 13.181 1.00 38.38 371 PHE A C 1
ATOM 2994 O O . PHE A 1 371 ? 23.455 1.680 14.337 1.00 38.38 371 PHE A O 1
ATOM 3001 N N . GLY A 1 372 ? 24.803 1.834 12.543 1.00 34.59 372 GLY A N 1
ATOM 3002 C CA . GLY A 1 372 ? 25.848 2.634 13.169 1.00 34.59 372 GLY A CA 1
ATOM 3003 C C . GLY A 1 372 ? 25.359 3.963 13.739 1.00 34.59 372 GLY A C 1
ATOM 3004 O O . GLY A 1 372 ? 25.213 4.939 13.012 1.00 34.59 372 GLY A O 1
ATOM 3005 N N . HIS A 1 373 ? 25.243 4.029 15.063 1.00 33.56 373 HIS A N 1
ATOM 3006 C CA . HIS A 1 373 ? 25.561 5.236 15.819 1.00 33.56 373 HIS A CA 1
ATOM 3007 C C . HIS A 1 373 ? 27.041 5.151 16.218 1.00 33.56 373 HIS A C 1
ATOM 3009 O O . HIS A 1 373 ? 27.388 4.735 17.320 1.00 33.56 373 HIS A O 1
ATOM 3015 N N . LEU A 1 374 ? 27.934 5.517 15.299 1.00 36.16 374 LEU A N 1
ATOM 3016 C CA . LEU A 1 374 ? 29.299 5.890 15.664 1.00 36.16 374 LEU A CA 1
ATOM 3017 C C . LEU A 1 374 ? 29.243 7.354 16.106 1.00 36.16 374 LEU A C 1
ATOM 3019 O O . LEU A 1 374 ? 29.258 8.274 15.294 1.00 36.16 374 LEU A O 1
ATOM 3023 N N . VAL A 1 375 ? 29.095 7.557 17.415 1.00 37.56 375 VAL A N 1
ATOM 3024 C CA . VAL A 1 375 ? 29.457 8.821 18.058 1.00 37.56 375 VAL A CA 1
ATOM 3025 C C . VAL A 1 375 ? 30.981 8.895 17.996 1.00 37.56 375 VAL A C 1
ATOM 3027 O O . VAL A 1 375 ? 31.676 8.298 18.814 1.00 37.56 375 VAL A O 1
ATOM 3030 N N . GLU A 1 376 ? 31.509 9.564 16.975 1.00 38.38 376 GLU A N 1
ATOM 3031 C CA . GLU A 1 376 ? 32.928 9.897 16.902 1.00 38.38 376 GLU A CA 1
ATOM 3032 C C . GLU A 1 376 ? 33.222 11.067 17.843 1.00 38.38 376 GLU A C 1
ATOM 3034 O O . GLU A 1 376 ? 32.911 12.222 17.561 1.00 38.38 376 GLU A O 1
ATOM 3039 N N . THR A 1 377 ? 33.905 10.781 18.946 1.00 41.06 377 THR A N 1
ATOM 3040 C CA . THR A 1 377 ? 34.893 11.716 19.485 1.00 41.06 377 THR A CA 1
ATOM 3041 C C . THR A 1 377 ? 36.264 11.087 19.307 1.00 41.06 377 THR A C 1
ATOM 3043 O O . THR A 1 377 ? 36.738 10.399 20.203 1.00 41.06 377 THR A O 1
ATOM 3046 N N . CYS A 1 378 ? 36.897 11.299 18.153 1.00 32.06 378 CYS A N 1
ATOM 3047 C CA . CYS A 1 378 ? 38.341 11.116 18.016 1.00 32.06 378 CYS A CA 1
ATOM 3048 C C . CYS A 1 378 ? 38.884 11.967 16.864 1.00 32.06 378 CYS A C 1
ATOM 3050 O O . CYS A 1 378 ? 38.672 11.698 15.687 1.00 32.06 378 CYS A O 1
ATOM 3052 N N . THR A 1 379 ? 39.613 13.014 17.233 1.00 41.34 379 THR A N 1
ATOM 3053 C CA . THR A 1 379 ? 40.430 13.835 16.344 1.00 41.34 379 THR A CA 1
ATOM 3054 C C . THR A 1 379 ? 41.718 13.092 15.986 1.00 41.34 379 THR A C 1
ATOM 3056 O O . THR A 1 379 ? 42.704 13.198 16.714 1.00 41.34 379 THR A O 1
ATOM 3059 N N . CYS A 1 380 ? 41.746 12.364 14.871 1.00 34.09 380 CYS A N 1
ATOM 3060 C CA . CYS A 1 380 ? 43.002 12.055 14.181 1.00 34.09 380 CYS A CA 1
ATOM 3061 C C . CYS A 1 380 ? 42.787 11.641 12.713 1.00 34.09 380 CYS A C 1
ATOM 3063 O O . CYS A 1 380 ? 42.139 10.653 12.398 1.00 34.09 380 CYS A O 1
ATOM 3065 N N . ASN A 1 381 ? 43.366 12.460 11.831 1.00 35.47 381 ASN A N 1
ATOM 3066 C CA . ASN A 1 381 ? 43.737 12.263 10.427 1.00 35.47 381 ASN A CA 1
ATOM 3067 C C . ASN A 1 381 ? 43.243 11.000 9.690 1.00 35.47 381 ASN A C 1
ATOM 3069 O O . ASN A 1 381 ? 43.870 9.945 9.707 1.00 35.47 381 ASN A O 1
ATOM 3073 N N . VAL A 1 382 ? 42.168 11.222 8.929 1.00 44.62 382 VAL A N 1
ATOM 3074 C CA . VAL A 1 382 ? 41.884 10.766 7.555 1.00 44.62 382 VAL A CA 1
ATOM 3075 C C . VAL A 1 382 ? 42.693 9.555 7.069 1.00 44.62 382 VAL A C 1
ATOM 3077 O O . VAL A 1 382 ? 43.686 9.671 6.353 1.00 44.62 382 VAL A O 1
ATOM 3080 N N . THR A 1 383 ? 42.155 8.372 7.345 1.00 31.50 383 THR A N 1
ATOM 3081 C CA . THR A 1 383 ? 42.179 7.253 6.399 1.00 31.50 383 THR A CA 1
ATOM 3082 C C . THR A 1 383 ? 40.746 7.043 5.921 1.00 31.50 383 THR A C 1
ATOM 3084 O O . THR A 1 383 ? 39.822 6.952 6.723 1.00 31.50 383 THR A O 1
ATOM 3087 N N . TRP A 1 384 ? 40.535 7.048 4.602 1.00 32.47 384 TRP A N 1
ATOM 3088 C CA . TRP A 1 384 ? 39.221 6.838 3.996 1.00 32.47 384 TRP A CA 1
ATOM 3089 C C . TRP A 1 384 ? 38.703 5.453 4.390 1.00 32.47 384 TRP A C 1
ATOM 3091 O O . TRP A 1 384 ? 39.155 4.435 3.863 1.00 32.47 384 TRP A O 1
ATOM 3101 N N . PHE A 1 385 ? 37.776 5.408 5.343 1.00 34.81 385 PHE A N 1
ATOM 3102 C CA . PHE A 1 385 ? 37.130 4.175 5.756 1.00 34.81 385 PHE A CA 1
ATOM 3103 C C . PHE A 1 385 ? 36.414 3.543 4.555 1.00 34.81 385 PHE A C 1
ATOM 3105 O O . PHE A 1 385 ? 35.466 4.110 4.005 1.00 34.81 385 PHE A O 1
ATOM 3112 N N . LYS A 1 386 ? 36.842 2.324 4.192 1.00 39.84 386 LYS A N 1
ATOM 3113 C CA . LYS A 1 386 ? 36.013 1.321 3.510 1.00 39.84 386 LYS A CA 1
ATOM 3114 C C . LYS A 1 386 ? 34.823 1.016 4.420 1.00 39.84 386 LYS A C 1
ATOM 3116 O O . LYS A 1 386 ? 34.816 0.031 5.151 1.00 39.84 386 LYS A O 1
ATOM 3121 N N . THR A 1 387 ? 33.827 1.889 4.408 1.00 39.12 387 THR A N 1
ATOM 3122 C CA . THR A 1 387 ? 32.520 1.564 4.958 1.00 39.12 387 THR A CA 1
ATOM 3123 C C . THR A 1 387 ? 31.925 0.524 4.023 1.00 39.12 387 THR A C 1
ATOM 3125 O O . THR A 1 387 ? 31.627 0.797 2.861 1.00 39.12 387 THR A O 1
ATOM 3128 N N . THR A 1 388 ? 31.820 -0.712 4.503 1.00 42.78 388 THR A N 1
ATOM 3129 C CA . THR A 1 388 ? 30.961 -1.741 3.920 1.00 42.78 388 THR A CA 1
ATOM 3130 C C . THR A 1 388 ? 29.526 -1.242 4.045 1.00 42.78 388 THR A C 1
ATOM 3132 O O . THR A 1 388 ? 28.820 -1.606 4.983 1.00 42.78 388 THR A O 1
ATOM 3135 N N . LYS A 1 389 ? 29.130 -0.307 3.174 1.00 54.81 389 LYS A N 1
ATOM 3136 C CA . LYS A 1 389 ? 27.778 0.238 3.154 1.00 54.81 389 LYS A CA 1
ATOM 3137 C C . LYS A 1 389 ? 26.842 -0.920 2.863 1.00 54.81 389 LYS A C 1
ATOM 3139 O O . LYS A 1 389 ? 26.906 -1.534 1.800 1.00 54.81 389 LYS A O 1
ATOM 3144 N N . THR A 1 390 ? 26.038 -1.261 3.861 1.00 60.91 390 THR A N 1
ATOM 3145 C CA . THR A 1 390 ? 24.902 -2.150 3.674 1.00 60.91 390 THR A CA 1
ATOM 3146 C C . THR A 1 390 ? 24.011 -1.538 2.596 1.00 60.91 390 THR A C 1
ATOM 3148 O O . THR A 1 390 ? 23.815 -0.319 2.619 1.00 60.91 390 THR A O 1
ATOM 3151 N N . PRO A 1 391 ? 23.496 -2.341 1.650 1.00 61.94 391 PRO A N 1
ATOM 3152 C CA . PRO A 1 391 ? 22.602 -1.834 0.621 1.00 61.94 391 PRO A CA 1
ATOM 3153 C C . PRO A 1 391 ? 21.415 -1.139 1.287 1.00 61.94 391 PRO A C 1
ATOM 3155 O O . PRO A 1 391 ? 20.913 -1.596 2.319 1.00 61.94 391 PRO A O 1
ATOM 3158 N N . PHE A 1 392 ? 20.991 -0.016 0.712 1.00 75.19 392 PHE A N 1
ATOM 3159 C CA . PHE A 1 392 ? 19.830 0.720 1.195 1.00 75.19 392 PHE A CA 1
ATOM 3160 C C . PHE A 1 392 ? 18.577 -0.120 0.944 1.00 75.19 392 PHE A C 1
ATOM 3162 O O . PHE A 1 392 ? 18.115 -0.235 -0.191 1.00 75.19 392 PHE A O 1
ATOM 3169 N N . LEU A 1 393 ? 18.067 -0.746 2.004 1.00 81.31 393 LEU A N 1
ATOM 3170 C CA . LEU A 1 393 ? 16.895 -1.610 1.956 1.00 81.31 393 LEU A CA 1
ATOM 3171 C C . LEU A 1 393 ? 15.773 -1.053 2.845 1.00 81.31 393 LEU A C 1
ATOM 3173 O O . LEU A 1 393 ? 16.071 -0.477 3.893 1.00 81.31 393 LEU A O 1
ATOM 3177 N N . PRO A 1 394 ? 14.498 -1.236 2.453 1.00 90.44 394 PRO A N 1
ATOM 3178 C CA . PRO A 1 394 ? 14.033 -1.927 1.239 1.00 90.44 394 PRO A CA 1
ATOM 3179 C C . PRO A 1 394 ? 14.382 -1.187 -0.065 1.00 90.44 394 PRO A C 1
ATOM 3181 O O . PRO A 1 394 ? 14.539 0.033 -0.074 1.00 90.44 394 PRO A O 1
ATOM 3184 N N . TYR A 1 395 ? 14.466 -1.927 -1.172 1.00 93.38 395 TYR A N 1
ATOM 3185 C CA . TYR A 1 395 ? 14.661 -1.366 -2.514 1.00 93.38 395 TYR A CA 1
ATOM 3186 C C . TYR A 1 395 ? 13.580 -1.849 -3.463 1.00 93.38 395 TYR A C 1
ATOM 3188 O O . TYR A 1 395 ? 13.283 -3.040 -3.532 1.00 93.38 395 TYR A O 1
ATOM 3196 N N . TYR A 1 396 ? 13.029 -0.917 -4.221 1.00 95.81 396 TYR A N 1
ATOM 3197 C CA . TYR A 1 396 ? 11.918 -1.121 -5.125 1.00 95.81 396 TYR A CA 1
ATOM 3198 C C . TYR A 1 396 ? 12.374 -0.989 -6.575 1.00 95.81 396 TYR A C 1
ATOM 3200 O O . TYR A 1 396 ? 13.152 -0.097 -6.917 1.00 95.81 396 TYR A O 1
ATOM 3208 N N . PHE A 1 397 ? 11.865 -1.859 -7.441 1.00 95.81 397 PHE A N 1
ATOM 3209 C CA . PHE A 1 397 ? 12.035 -1.782 -8.892 1.00 95.81 397 PHE A CA 1
ATOM 3210 C C . PHE A 1 397 ? 10.830 -2.412 -9.598 1.00 95.81 397 PHE A C 1
ATOM 3212 O O . PHE A 1 397 ? 9.982 -3.019 -8.949 1.00 95.81 397 PHE A O 1
ATOM 3219 N N . LEU A 1 398 ? 10.726 -2.255 -10.918 1.00 96.31 398 LEU A N 1
ATOM 3220 C CA . LEU A 1 398 ? 9.624 -2.834 -11.688 1.00 96.31 398 LEU A CA 1
ATOM 3221 C C . LEU A 1 398 ? 10.074 -4.067 -12.457 1.00 96.31 398 LEU A C 1
ATOM 3223 O O . LEU A 1 398 ? 11.158 -4.077 -13.044 1.00 96.31 398 LEU A O 1
ATOM 3227 N N . ILE A 1 399 ? 9.191 -5.057 -12.516 1.00 95.12 399 ILE A N 1
ATOM 3228 C CA . ILE A 1 399 ? 9.258 -6.165 -13.467 1.00 95.12 399 ILE A CA 1
ATOM 3229 C C . ILE A 1 399 ? 8.004 -6.168 -14.328 1.00 95.12 399 ILE A C 1
ATOM 3231 O O . ILE A 1 399 ? 6.951 -5.734 -13.873 1.00 95.12 399 ILE A O 1
ATOM 3235 N N . PHE A 1 400 ? 8.105 -6.635 -15.564 1.00 94.56 400 PHE A N 1
ATOM 3236 C CA . PHE A 1 400 ? 6.977 -6.653 -16.495 1.00 94.56 400 PHE A CA 1
ATOM 3237 C C . PHE A 1 400 ? 7.152 -7.714 -17.577 1.00 94.56 400 PHE A C 1
ATOM 3239 O O . PHE A 1 400 ? 8.269 -8.176 -17.822 1.00 94.56 400 PHE A O 1
ATOM 3246 N N . ASP A 1 401 ? 6.065 -8.074 -18.258 1.00 92.56 401 ASP A N 1
ATOM 3247 C CA . ASP A 1 401 ? 6.140 -8.930 -19.439 1.00 92.56 401 ASP A CA 1
ATOM 3248 C C . ASP A 1 401 ? 6.797 -8.147 -20.584 1.00 92.56 401 ASP A C 1
ATOM 3250 O O . ASP A 1 401 ? 6.304 -7.114 -21.052 1.00 92.56 401 ASP A O 1
ATOM 3254 N N . LEU A 1 402 ? 7.945 -8.641 -21.050 1.00 90.19 402 LEU A N 1
ATOM 3255 C CA . LEU A 1 402 ? 8.717 -8.010 -22.116 1.00 90.19 402 LEU A CA 1
ATOM 3256 C C . LEU A 1 402 ? 7.906 -7.889 -23.420 1.00 90.19 402 LEU A C 1
ATOM 3258 O O . LEU A 1 402 ? 8.087 -6.920 -24.165 1.00 90.19 402 LEU A O 1
ATOM 3262 N N . ALA A 1 403 ? 6.967 -8.810 -23.665 1.00 90.31 403 ALA A N 1
ATOM 3263 C CA . ALA A 1 403 ? 6.093 -8.784 -24.836 1.00 90.31 403 ALA A CA 1
ATOM 3264 C C . ALA A 1 403 ? 5.206 -7.527 -24.886 1.00 90.31 403 ALA A C 1
ATOM 3266 O O . ALA A 1 403 ? 4.803 -7.100 -25.973 1.00 90.31 403 ALA A O 1
ATOM 3267 N N . LEU A 1 404 ? 4.916 -6.905 -23.738 1.00 91.06 404 LEU A N 1
ATOM 3268 C CA . LEU A 1 404 ? 4.168 -5.648 -23.669 1.00 91.06 404 LEU A CA 1
ATOM 3269 C C . LEU A 1 404 ? 4.999 -4.485 -24.217 1.00 91.06 404 LEU A C 1
ATOM 3271 O O . LEU A 1 404 ? 4.512 -3.683 -25.016 1.00 91.06 404 LEU A O 1
ATOM 3275 N N . VAL A 1 405 ? 6.282 -4.428 -23.854 1.00 89.31 405 VAL A N 1
ATOM 3276 C CA . VAL A 1 405 ? 7.198 -3.380 -24.325 1.00 89.31 405 VAL A CA 1
ATOM 3277 C C . VAL A 1 405 ? 7.518 -3.551 -25.809 1.00 89.31 405 VAL A C 1
ATOM 3279 O O . VAL A 1 405 ? 7.578 -2.555 -26.532 1.00 89.31 405 VAL A O 1
ATOM 3282 N N . GLU A 1 406 ? 7.639 -4.787 -26.300 1.00 86.69 406 GLU A N 1
ATOM 3283 C CA . GLU A 1 406 ? 7.856 -5.081 -27.726 1.00 86.69 406 GLU A CA 1
ATOM 3284 C C . GLU A 1 406 ? 6.716 -4.601 -28.634 1.00 86.69 406 GLU A C 1
ATOM 3286 O O . GLU A 1 406 ? 6.952 -4.260 -29.797 1.00 86.69 406 GLU A O 1
ATOM 3291 N N . LYS A 1 407 ? 5.490 -4.552 -28.101 1.00 86.31 407 LYS A N 1
ATOM 3292 C CA . LYS A 1 407 ? 4.294 -4.033 -28.784 1.00 86.31 407 LYS A CA 1
ATOM 3293 C C . LYS A 1 407 ? 4.103 -2.524 -28.599 1.00 86.31 407 LYS A C 1
ATOM 3295 O O . LYS A 1 407 ? 3.227 -1.938 -29.232 1.00 86.31 407 LYS A O 1
ATOM 3300 N N . SER A 1 408 ? 4.896 -1.896 -27.734 1.00 85.00 408 SER A N 1
ATOM 3301 C CA . SER A 1 408 ? 4.789 -0.476 -27.402 1.00 85.00 408 SER A CA 1
ATOM 3302 C C . SER A 1 408 ? 5.669 0.402 -28.314 1.00 85.00 408 SER A C 1
ATOM 3304 O O . SER A 1 408 ? 6.562 -0.109 -29.001 1.00 85.00 408 SER A O 1
ATOM 3306 N N . PRO A 1 409 ? 5.504 1.741 -28.284 1.00 79.19 409 PRO A N 1
ATOM 3307 C CA . PRO A 1 409 ? 6.424 2.680 -28.942 1.00 79.19 409 PRO A CA 1
ATOM 3308 C C . PRO A 1 409 ? 7.891 2.504 -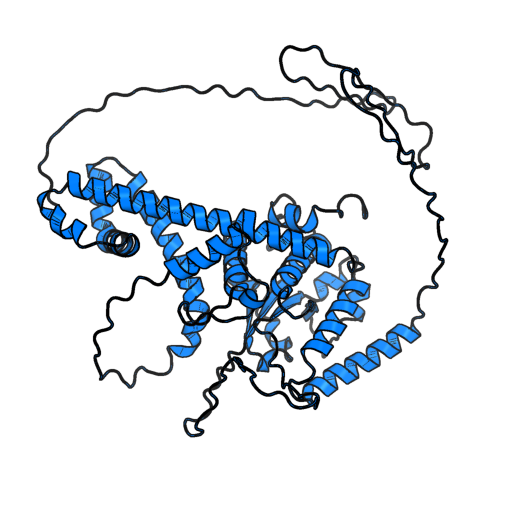28.514 1.00 79.19 409 PRO A C 1
ATOM 3310 O O . PRO A 1 409 ? 8.809 2.896 -29.233 1.00 79.19 409 PRO A O 1
ATOM 3313 N N . PHE A 1 410 ? 8.125 1.860 -27.369 1.00 78.25 410 PHE A N 1
ATOM 3314 C CA . PHE A 1 410 ? 9.445 1.595 -26.815 1.00 78.25 410 PHE A CA 1
ATOM 3315 C C . PHE A 1 410 ? 10.046 0.261 -27.257 1.00 78.25 410 PHE A C 1
ATOM 3317 O O . PHE A 1 410 ? 10.971 -0.226 -26.613 1.00 78.25 410 PHE A O 1
ATOM 3324 N N . LYS A 1 411 ? 9.601 -0.330 -28.373 1.00 77.69 411 LYS A N 1
ATOM 3325 C CA . LYS A 1 411 ? 10.167 -1.585 -28.904 1.00 77.69 411 LYS A CA 1
ATOM 3326 C C . LYS A 1 411 ? 11.702 -1.582 -28.991 1.00 77.69 411 LYS A C 1
ATOM 3328 O O . LYS A 1 411 ? 12.333 -2.618 -28.804 1.00 77.69 411 LYS A O 1
ATOM 3333 N N . ARG A 1 412 ? 12.325 -0.419 -29.230 1.00 70.56 412 ARG A N 1
ATOM 3334 C CA . ARG A 1 412 ? 13.795 -0.270 -29.233 1.00 70.56 412 ARG A CA 1
ATOM 3335 C C . ARG A 1 412 ? 14.430 -0.661 -27.889 1.00 70.56 412 ARG A C 1
ATOM 3337 O O . ARG A 1 412 ? 15.533 -1.199 -27.885 1.00 70.56 412 ARG A O 1
ATOM 3344 N N . LEU A 1 413 ? 13.725 -0.464 -26.776 1.00 68.31 413 LEU A N 1
ATOM 3345 C CA . LEU A 1 413 ? 14.187 -0.790 -25.424 1.00 68.31 413 LEU A CA 1
ATOM 3346 C C . LEU A 1 413 ? 14.164 -2.281 -25.119 1.00 68.31 413 LEU A C 1
ATOM 3348 O O . LEU A 1 413 ? 15.028 -2.751 -24.385 1.00 68.31 413 LEU A O 1
ATOM 3352 N N . ALA A 1 414 ? 13.269 -3.044 -25.752 1.00 62.69 414 ALA A N 1
ATOM 3353 C CA . ALA A 1 414 ? 13.247 -4.499 -25.610 1.00 62.69 414 ALA A CA 1
ATOM 3354 C C . ALA A 1 414 ? 14.582 -5.148 -26.028 1.00 62.69 414 ALA A C 1
ATOM 3356 O O . ALA A 1 414 ? 14.966 -6.179 -25.490 1.00 62.69 414 ALA A O 1
ATOM 3357 N N . SER A 1 415 ? 15.337 -4.510 -26.933 1.00 55.78 415 SER A N 1
ATOM 3358 C CA . SER A 1 415 ? 16.656 -4.992 -27.370 1.00 55.78 415 SER A CA 1
ATOM 3359 C C . SER A 1 415 ? 17.803 -4.719 -26.383 1.00 55.78 415 SER A C 1
ATOM 3361 O O . SER A 1 415 ? 18.869 -5.334 -26.501 1.00 55.78 415 SER A O 1
ATOM 3363 N N . THR A 1 416 ? 17.594 -3.807 -25.427 1.00 56.47 416 THR A N 1
ATOM 3364 C CA . THR A 1 416 ? 18.598 -3.366 -24.443 1.00 56.47 416 THR A CA 1
ATOM 3365 C C . THR A 1 416 ? 18.415 -4.038 -23.085 1.00 56.47 416 THR A C 1
ATOM 3367 O O . THR A 1 416 ? 19.370 -4.141 -22.319 1.00 56.47 416 THR A O 1
ATOM 3370 N N . ILE A 1 417 ? 17.211 -4.537 -22.803 1.00 62.69 417 ILE A N 1
ATOM 3371 C CA . ILE A 1 417 ? 16.915 -5.316 -21.602 1.00 62.69 417 ILE A CA 1
ATOM 3372 C C . ILE A 1 417 ? 17.608 -6.680 -21.742 1.00 62.69 417 ILE A C 1
ATOM 3374 O O . ILE A 1 417 ? 17.401 -7.412 -22.711 1.00 62.69 417 ILE A O 1
ATOM 3378 N N . THR A 1 418 ? 18.498 -6.998 -20.803 1.00 51.53 418 THR A N 1
ATOM 3379 C CA . THR A 1 418 ? 19.318 -8.214 -20.814 1.00 51.53 418 THR A CA 1
ATOM 3380 C C . THR A 1 418 ? 18.444 -9.453 -20.660 1.00 51.53 418 THR A C 1
ATOM 3382 O O . THR A 1 418 ? 18.076 -9.839 -19.555 1.00 51.53 418 THR A O 1
ATOM 3385 N N . THR A 1 419 ? 18.129 -10.101 -21.777 1.00 50.81 419 THR A N 1
ATOM 3386 C CA . THR A 1 419 ? 17.478 -11.410 -21.796 1.00 50.81 419 THR A CA 1
ATOM 3387 C C . THR A 1 419 ? 18.547 -12.491 -21.689 1.00 50.81 419 THR A C 1
ATOM 3389 O O . THR A 1 419 ? 19.288 -12.764 -22.632 1.00 50.81 419 THR A O 1
ATOM 3392 N N . THR A 1 420 ? 18.654 -13.113 -20.519 1.00 45.19 420 THR A N 1
ATOM 3393 C CA . THR A 1 420 ? 19.299 -14.424 -20.416 1.00 45.19 420 THR A CA 1
ATOM 3394 C C . THR A 1 420 ? 18.184 -15.455 -20.565 1.00 45.19 420 THR A C 1
ATOM 3396 O O . THR A 1 420 ? 17.305 -15.531 -19.725 1.00 45.19 420 THR A O 1
ATOM 3399 N N . ASP A 1 421 ? 18.188 -16.209 -21.661 1.00 51.34 421 ASP A N 1
ATOM 3400 C CA . ASP A 1 421 ? 17.234 -17.275 -22.014 1.00 51.34 421 ASP A CA 1
ATOM 3401 C C . ASP A 1 421 ? 15.774 -16.878 -22.290 1.00 51.34 421 ASP A C 1
ATOM 3403 O O . ASP A 1 421 ? 15.039 -16.453 -21.416 1.00 51.34 421 ASP A O 1
ATOM 3407 N N . LYS A 1 422 ? 15.370 -17.107 -23.546 1.00 50.88 422 LYS A N 1
ATOM 3408 C CA . LYS A 1 422 ? 14.055 -17.406 -24.167 1.00 50.88 422 LYS A CA 1
ATOM 3409 C C . LYS A 1 422 ? 12.681 -17.187 -23.464 1.00 50.88 422 LYS A C 1
ATOM 3411 O O . LYS A 1 422 ? 11.697 -17.605 -24.069 1.00 50.88 422 LYS A O 1
ATOM 3416 N N . LYS A 1 423 ? 12.531 -16.502 -22.321 1.00 57.00 423 LYS A N 1
ATOM 3417 C CA . LYS A 1 423 ? 11.270 -15.908 -21.803 1.00 57.00 423 LYS A CA 1
ATOM 3418 C C . LYS A 1 423 ? 11.587 -14.662 -20.946 1.00 57.00 423 LYS A C 1
ATOM 3420 O O . LYS A 1 423 ? 12.397 -14.734 -20.036 1.00 57.00 423 LYS A O 1
ATOM 3425 N N . ALA A 1 424 ? 11.149 -13.460 -21.334 1.00 76.19 424 ALA A N 1
ATOM 3426 C CA . ALA A 1 424 ? 9.803 -12.854 -21.235 1.00 76.19 424 ALA A CA 1
ATOM 3427 C C . ALA A 1 424 ? 9.587 -11.937 -20.008 1.00 76.19 424 ALA A C 1
ATOM 3429 O O . ALA A 1 424 ? 8.542 -11.311 -19.918 1.00 76.19 424 ALA A O 1
ATOM 3430 N N . VAL A 1 425 ? 10.565 -11.783 -19.105 1.00 87.81 425 VAL A N 1
ATOM 3431 C CA . VAL A 1 425 ? 10.492 -10.777 -18.025 1.00 87.81 425 VAL A CA 1
ATOM 3432 C C . VAL A 1 425 ? 11.489 -9.653 -18.295 1.00 87.81 425 VAL A C 1
ATOM 3434 O O . VAL A 1 425 ? 12.683 -9.904 -18.451 1.00 87.81 425 VAL A O 1
ATOM 3437 N N . GLY A 1 426 ? 10.997 -8.420 -18.380 1.00 89.69 426 GLY A N 1
ATOM 3438 C CA . GLY A 1 426 ? 11.805 -7.207 -18.400 1.00 89.69 426 GLY A CA 1
ATOM 3439 C C . GLY A 1 426 ? 11.845 -6.533 -17.033 1.00 89.69 426 GLY A C 1
ATOM 3440 O O . GLY A 1 426 ? 11.000 -6.794 -16.179 1.00 89.69 426 GLY A O 1
ATOM 3441 N N . THR A 1 427 ? 12.851 -5.684 -16.818 1.00 91.69 427 THR A N 1
ATOM 3442 C CA . THR A 1 427 ? 13.070 -5.010 -15.535 1.00 91.69 427 THR A CA 1
ATOM 3443 C C . THR A 1 427 ? 13.423 -3.545 -15.732 1.00 91.69 427 THR A C 1
ATOM 3445 O O . THR A 1 427 ? 14.163 -3.199 -16.655 1.00 91.69 427 THR A O 1
ATOM 3448 N N . TRP A 1 428 ? 12.908 -2.685 -14.855 1.00 94.00 428 TRP A N 1
ATOM 3449 C CA . TRP A 1 428 ? 13.264 -1.269 -14.772 1.00 94.00 428 TRP A CA 1
ATOM 3450 C C . TRP A 1 428 ? 13.735 -0.941 -13.360 1.00 94.00 428 TRP A C 1
ATOM 3452 O O . TRP A 1 428 ? 12.952 -0.947 -12.408 1.00 94.00 428 TRP A O 1
ATOM 3462 N N . TYR A 1 429 ? 15.023 -0.630 -13.250 1.00 92.06 429 TYR A N 1
ATOM 3463 C CA . TYR A 1 429 ? 15.657 -0.226 -12.004 1.00 92.06 429 TYR A CA 1
ATOM 3464 C C . TYR A 1 429 ? 15.591 1.286 -11.826 1.00 92.06 429 TYR A C 1
ATOM 3466 O O . TYR A 1 429 ? 15.830 2.051 -12.759 1.00 92.06 429 TYR A O 1
ATOM 3474 N N . VAL A 1 430 ? 15.276 1.709 -10.608 1.00 91.81 430 VAL A N 1
ATOM 3475 C CA . VAL A 1 430 ? 15.232 3.119 -10.210 1.00 91.81 430 VAL A CA 1
ATOM 3476 C C . VAL A 1 430 ? 16.438 3.479 -9.361 1.00 91.81 430 VAL A C 1
ATOM 3478 O O . VAL A 1 430 ? 17.109 2.607 -8.803 1.00 91.81 430 VAL A O 1
ATOM 3481 N N . GLN A 1 431 ? 16.696 4.782 -9.253 1.00 90.12 431 GLN A N 1
ATOM 3482 C CA . GLN A 1 431 ? 17.789 5.308 -8.448 1.00 90.12 431 GLN A CA 1
ATOM 3483 C C . GLN A 1 431 ? 17.681 4.766 -7.005 1.00 90.12 431 GLN A C 1
ATOM 3485 O O . GLN A 1 431 ? 16.618 4.911 -6.384 1.00 90.12 431 GLN A O 1
ATOM 3490 N N . PRO A 1 432 ? 18.729 4.111 -6.470 1.00 89.69 432 PRO A N 1
ATOM 3491 C CA . PRO A 1 432 ? 18.755 3.692 -5.072 1.00 89.69 432 PRO A CA 1
ATOM 3492 C C . PRO A 1 432 ? 18.797 4.895 -4.119 1.00 89.69 432 PRO A C 1
ATOM 3494 O O . PRO A 1 432 ? 19.163 6.009 -4.505 1.00 89.69 432 PRO A O 1
ATOM 3497 N N . GLY A 1 433 ? 18.436 4.650 -2.857 1.00 89.50 433 GLY A N 1
ATOM 3498 C CA . GLY A 1 433 ? 18.438 5.638 -1.775 1.00 89.50 433 GLY A CA 1
ATOM 3499 C C . GLY A 1 433 ? 17.041 6.092 -1.350 1.00 89.50 433 GLY A C 1
ATOM 3500 O O . GLY A 1 433 ? 16.032 5.482 -1.697 1.00 89.50 433 GLY A O 1
ATOM 3501 N N . ASN A 1 434 ? 16.979 7.193 -0.600 1.00 89.69 434 ASN A N 1
ATOM 3502 C CA . ASN A 1 434 ? 15.774 7.616 0.124 1.00 89.69 434 ASN A CA 1
ATOM 3503 C C . ASN A 1 434 ? 14.554 7.827 -0.795 1.00 89.69 434 ASN A C 1
ATOM 3505 O O . ASN A 1 434 ? 13.435 7.510 -0.427 1.00 89.69 434 ASN A O 1
ATOM 3509 N N . SER A 1 435 ? 14.742 8.308 -2.026 1.00 92.06 435 SER A N 1
ATOM 3510 C CA . SER A 1 435 ? 13.620 8.588 -2.944 1.00 92.06 435 SER A CA 1
ATOM 3511 C C . SER A 1 435 ? 13.172 7.391 -3.792 1.00 92.06 435 SER A C 1
ATOM 3513 O O . SER A 1 435 ? 12.280 7.529 -4.629 1.00 92.06 435 SER A O 1
ATOM 3515 N N . ASN A 1 436 ? 13.781 6.220 -3.600 1.00 95.25 436 ASN A N 1
ATOM 3516 C CA . ASN A 1 436 ? 13.567 5.036 -4.427 1.00 95.25 436 ASN A CA 1
ATOM 3517 C C . ASN A 1 436 ? 12.084 4.625 -4.538 1.00 95.25 436 ASN A C 1
ATOM 3519 O O . ASN A 1 436 ? 11.601 4.359 -5.639 1.00 95.25 436 ASN A O 1
ATOM 3523 N N . VAL A 1 437 ? 11.347 4.669 -3.423 1.00 96.44 437 VAL A N 1
ATOM 3524 C CA . VAL A 1 437 ? 9.908 4.357 -3.372 1.00 96.44 437 VAL A CA 1
ATOM 3525 C C . VAL A 1 437 ? 9.087 5.256 -4.309 1.00 96.44 437 VAL A C 1
ATOM 3527 O O . VAL A 1 437 ? 8.237 4.772 -5.056 1.00 96.44 437 VAL A O 1
ATOM 3530 N N . PHE A 1 438 ? 9.391 6.556 -4.350 1.00 96.69 438 PHE A N 1
ATOM 3531 C CA . PHE A 1 438 ? 8.670 7.524 -5.179 1.00 96.69 438 PHE A CA 1
ATOM 3532 C C . PHE A 1 438 ? 9.038 7.398 -6.654 1.00 96.69 438 PHE A C 1
ATOM 3534 O O . PHE A 1 438 ? 8.158 7.450 -7.511 1.00 96.69 438 PHE A O 1
ATOM 3541 N N . TYR A 1 439 ? 10.321 7.176 -6.954 1.00 95.81 439 TYR A N 1
ATOM 3542 C CA . TYR A 1 439 ? 10.770 6.894 -8.316 1.00 95.81 439 TYR A CA 1
ATOM 3543 C C . TYR A 1 439 ? 10.102 5.644 -8.886 1.00 95.81 439 TYR A C 1
ATOM 3545 O O . TYR A 1 439 ? 9.690 5.642 -10.046 1.00 95.81 439 TYR A O 1
ATOM 3553 N N . CYS A 1 440 ? 9.962 4.595 -8.075 1.00 97.44 440 CYS A N 1
ATOM 3554 C CA . CYS A 1 440 ? 9.314 3.358 -8.493 1.00 97.44 440 CYS A CA 1
ATOM 3555 C C . CYS A 1 440 ? 7.827 3.578 -8.814 1.00 97.44 440 CYS A C 1
ATOM 3557 O O . CYS A 1 440 ? 7.366 3.179 -9.883 1.00 97.44 440 CYS A O 1
ATOM 3559 N N . ILE A 1 441 ? 7.099 4.297 -7.954 1.00 97.75 441 ILE A N 1
ATOM 3560 C CA . ILE A 1 441 ? 5.684 4.636 -8.181 1.00 97.75 441 ILE A CA 1
ATOM 3561 C C . ILE A 1 441 ? 5.511 5.537 -9.414 1.00 97.75 441 ILE A C 1
ATOM 3563 O O . ILE A 1 441 ? 4.597 5.326 -10.212 1.00 97.75 441 ILE A O 1
ATOM 3567 N N . ALA A 1 442 ? 6.410 6.503 -9.616 1.00 96.75 442 ALA A N 1
ATOM 3568 C CA . ALA A 1 442 ? 6.421 7.350 -10.805 1.00 96.75 442 ALA A CA 1
ATOM 3569 C C . ALA A 1 442 ? 6.631 6.540 -12.094 1.00 96.75 442 ALA A C 1
ATOM 3571 O O . ALA A 1 442 ? 5.900 6.726 -13.070 1.00 96.75 442 ALA A O 1
ATOM 3572 N N . LEU A 1 443 ? 7.586 5.603 -12.095 1.00 96.06 443 LEU A N 1
ATOM 3573 C CA . LEU A 1 443 ? 7.785 4.706 -13.232 1.00 96.06 443 LEU A CA 1
ATOM 3574 C C . LEU A 1 443 ? 6.597 3.769 -13.457 1.00 96.06 443 LEU A C 1
ATOM 3576 O O . LEU A 1 443 ? 6.273 3.500 -14.612 1.00 96.06 443 LEU A O 1
ATOM 3580 N N . LEU A 1 444 ? 5.936 3.293 -12.397 1.00 97.62 444 LEU A N 1
ATOM 3581 C CA . LEU A 1 444 ? 4.735 2.468 -12.532 1.00 97.62 444 LEU A CA 1
ATOM 3582 C C . LEU A 1 444 ? 3.628 3.261 -13.231 1.00 97.62 444 LEU A C 1
ATOM 3584 O O . LEU A 1 444 ? 3.053 2.782 -14.207 1.00 97.62 444 LEU A O 1
ATOM 3588 N N . ALA A 1 445 ? 3.371 4.494 -12.783 1.00 96.75 445 ALA A N 1
ATOM 3589 C CA . ALA A 1 445 ? 2.397 5.378 -13.417 1.00 96.75 445 ALA A CA 1
ATOM 3590 C C . ALA A 1 445 ? 2.731 5.603 -14.900 1.00 96.75 445 ALA A C 1
ATOM 3592 O O . ALA A 1 445 ? 1.858 5.492 -15.764 1.00 96.75 445 ALA A O 1
ATOM 3593 N N . PHE A 1 446 ? 4.006 5.856 -15.210 1.00 95.31 446 PHE A N 1
ATOM 3594 C CA . PHE A 1 446 ? 4.479 5.998 -16.584 1.00 95.31 446 PHE A CA 1
ATOM 3595 C C . PHE A 1 446 ? 4.258 4.723 -17.413 1.00 95.31 446 PHE A C 1
ATOM 3597 O O . PHE A 1 446 ? 3.764 4.811 -18.540 1.00 95.31 446 PHE A O 1
ATOM 3604 N N . PHE A 1 447 ? 4.578 3.545 -16.866 1.00 95.88 447 PHE A N 1
ATOM 3605 C CA . PHE A 1 447 ? 4.390 2.262 -17.546 1.00 95.88 447 PHE A CA 1
ATOM 3606 C C . PHE A 1 447 ? 2.913 2.022 -17.856 1.00 95.88 447 PHE A C 1
ATOM 3608 O O . PHE A 1 447 ? 2.560 1.757 -19.005 1.00 95.88 447 PHE A O 1
ATOM 3615 N N . ILE A 1 448 ? 2.037 2.189 -16.862 1.00 96.06 448 ILE A N 1
ATOM 3616 C CA . ILE A 1 448 ? 0.588 2.057 -17.039 1.00 96.06 448 ILE A CA 1
ATOM 3617 C C . ILE A 1 448 ? 0.119 3.017 -18.133 1.00 96.06 448 ILE A C 1
ATOM 3619 O O . ILE A 1 448 ? -0.563 2.610 -19.071 1.00 96.06 448 ILE A O 1
ATOM 3623 N N . HIS A 1 449 ? 0.520 4.287 -18.068 1.00 94.06 449 HIS A N 1
ATOM 3624 C CA . HIS A 1 449 ? 0.083 5.294 -19.027 1.00 94.06 449 HIS A CA 1
ATOM 3625 C C . HIS A 1 449 ? 0.551 5.003 -20.459 1.00 94.06 449 HIS A C 1
ATOM 3627 O O . HIS A 1 449 ? -0.253 5.069 -21.390 1.00 94.06 449 HIS A O 1
ATOM 3633 N N . ARG A 1 450 ? 1.834 4.682 -20.658 1.00 92.56 450 ARG A N 1
ATOM 3634 C CA . ARG A 1 450 ? 2.421 4.579 -22.002 1.00 92.56 450 ARG A CA 1
ATOM 3635 C C . ARG A 1 450 ? 2.402 3.177 -22.598 1.00 92.56 450 ARG A C 1
ATOM 3637 O O . ARG A 1 450 ? 2.242 3.055 -23.811 1.00 92.56 450 ARG A O 1
ATOM 3644 N N . VAL A 1 451 ? 2.581 2.141 -21.785 1.00 93.75 451 VAL A N 1
ATOM 3645 C CA . VAL A 1 451 ? 2.643 0.747 -22.252 1.00 93.75 451 VAL A CA 1
ATOM 3646 C C . VAL A 1 451 ? 1.255 0.119 -22.198 1.00 93.75 451 VAL A C 1
ATOM 3648 O O . VAL A 1 451 ? 0.787 -0.403 -23.208 1.00 93.75 451 VAL A O 1
ATOM 3651 N N . LEU A 1 452 ? 0.551 0.263 -21.072 1.00 94.44 452 LEU A N 1
ATOM 3652 C CA . LEU A 1 452 ? -0.801 -0.283 -20.894 1.00 94.44 452 LEU A CA 1
ATOM 3653 C C . LEU A 1 452 ? -1.916 0.686 -21.327 1.00 94.44 452 LEU A C 1
ATOM 3655 O O . LEU A 1 452 ? -3.102 0.411 -21.151 1.00 94.44 452 LEU A O 1
ATOM 3659 N N . LYS A 1 453 ? -1.556 1.841 -21.905 1.00 93.94 453 LYS A N 1
ATOM 3660 C CA . LYS A 1 453 ? -2.493 2.872 -22.393 1.00 93.94 453 LYS A CA 1
ATOM 3661 C C . LYS A 1 453 ? -3.494 3.321 -21.323 1.00 93.94 453 LYS A C 1
ATOM 3663 O O . LYS A 1 453 ? -4.667 3.570 -21.606 1.00 93.94 453 LYS A O 1
ATOM 3668 N N . GLY A 1 454 ? -3.024 3.422 -20.086 1.00 92.56 454 GLY A N 1
ATOM 3669 C CA . GLY A 1 454 ? -3.807 3.823 -18.927 1.00 92.56 454 GLY A CA 1
ATOM 3670 C C . GLY A 1 454 ? -4.678 2.722 -18.332 1.00 92.56 454 GLY A C 1
ATOM 3671 O O . GLY A 1 454 ? -5.504 3.054 -17.495 1.00 92.56 454 GLY A O 1
ATOM 3672 N N . HIS A 1 455 ? -4.529 1.460 -18.739 1.00 93.69 455 HIS A N 1
ATOM 3673 C CA . HIS A 1 455 ? -5.272 0.343 -18.155 1.00 93.69 455 HIS A CA 1
ATOM 3674 C C . HIS A 1 455 ? -4.391 -0.478 -17.210 1.00 93.69 455 HIS A C 1
ATOM 3676 O O . HIS A 1 455 ? -3.190 -0.594 -17.426 1.00 93.69 455 HIS A O 1
ATOM 3682 N N . LEU A 1 456 ? -4.990 -1.057 -16.176 1.00 94.56 456 LEU A N 1
ATOM 3683 C CA . LEU A 1 456 ? -4.379 -2.083 -15.332 1.00 94.56 456 LEU A CA 1
ATOM 3684 C C . LEU A 1 456 ? -5.481 -3.078 -14.961 1.00 94.56 456 LEU A C 1
ATOM 3686 O O . LEU A 1 456 ? -6.539 -2.649 -14.509 1.00 94.56 456 LEU A O 1
ATOM 3690 N N . ASP A 1 457 ? -5.288 -4.365 -15.255 1.00 91.31 457 ASP A N 1
ATOM 3691 C CA . ASP A 1 457 ? -6.314 -5.415 -15.097 1.00 91.31 457 ASP A CA 1
ATOM 3692 C C . ASP A 1 457 ? -7.677 -5.060 -15.716 1.00 91.31 457 ASP A C 1
ATOM 3694 O O . ASP A 1 457 ? -8.746 -5.298 -15.156 1.00 91.31 457 ASP A O 1
ATOM 3698 N N . GLY A 1 458 ? -7.646 -4.420 -16.887 1.00 90.88 458 GLY A N 1
ATOM 3699 C CA . GLY A 1 458 ? -8.849 -3.969 -17.591 1.00 90.88 458 GLY A CA 1
ATOM 3700 C C . GLY A 1 458 ? -9.516 -2.718 -17.006 1.00 90.88 458 GLY A C 1
ATOM 3701 O O . GLY A 1 458 ? -10.434 -2.185 -17.627 1.00 90.88 458 GLY A O 1
ATOM 3702 N N . ILE A 1 459 ? -9.043 -2.189 -15.876 1.00 92.44 459 ILE A N 1
ATOM 3703 C CA . ILE A 1 459 ? -9.559 -0.955 -15.277 1.00 92.44 459 ILE A CA 1
ATOM 3704 C C . ILE A 1 459 ? -8.849 0.251 -15.884 1.00 92.44 459 ILE A C 1
ATOM 3706 O O . ILE A 1 459 ? -7.621 0.330 -15.899 1.00 92.44 459 ILE A O 1
ATOM 3710 N N . ASN A 1 460 ? -9.628 1.216 -16.378 1.00 94.38 460 ASN A N 1
ATOM 3711 C CA . ASN A 1 460 ? -9.103 2.452 -16.948 1.00 94.38 460 ASN A CA 1
ATOM 3712 C C . ASN A 1 460 ? -8.744 3.459 -15.843 1.00 94.38 460 ASN A C 1
ATOM 3714 O O . ASN A 1 460 ? -9.607 4.040 -15.188 1.00 94.38 460 ASN A O 1
ATOM 3718 N N . LEU A 1 461 ? -7.449 3.710 -15.691 1.00 92.94 461 LEU A N 1
ATOM 3719 C CA . LEU A 1 461 ? -6.863 4.629 -14.725 1.00 92.94 461 LEU A CA 1
ATOM 3720 C C . LEU A 1 461 ? -6.584 6.027 -15.302 1.00 92.94 461 LEU A C 1
ATOM 3722 O O . LEU A 1 461 ? -6.108 6.888 -14.568 1.00 92.94 461 LEU A O 1
ATOM 3726 N N . GLN A 1 462 ? -6.870 6.309 -16.581 1.00 89.69 462 GLN A N 1
ATOM 3727 C CA . GLN A 1 462 ? -6.553 7.613 -17.198 1.00 89.69 462 GLN A CA 1
ATOM 3728 C C . GLN A 1 462 ? -7.230 8.795 -16.494 1.00 89.69 462 GLN A C 1
ATOM 3730 O O . GLN A 1 462 ? -6.661 9.882 -16.417 1.00 89.69 462 GLN A O 1
ATOM 3735 N N . GLN A 1 463 ? -8.445 8.583 -15.988 1.00 87.06 463 GLN A N 1
ATOM 3736 C CA . GLN A 1 463 ? -9.198 9.596 -15.245 1.00 87.06 463 GLN A CA 1
ATOM 3737 C C . GLN A 1 463 ? -8.938 9.530 -13.736 1.00 87.06 463 GLN A C 1
ATOM 3739 O O . GLN A 1 463 ? -9.363 10.422 -13.002 1.00 87.06 463 GLN A O 1
ATOM 3744 N N . ASN A 1 464 ? -8.236 8.494 -13.266 1.00 91.62 464 ASN A N 1
ATOM 3745 C CA . ASN A 1 464 ? -7.972 8.309 -11.852 1.00 91.62 464 ASN A CA 1
ATOM 3746 C C . ASN A 1 464 ? -6.991 9.391 -11.345 1.00 91.62 464 ASN A C 1
ATOM 3748 O O . ASN A 1 464 ? -6.009 9.707 -12.036 1.00 91.62 464 ASN A O 1
ATOM 3752 N N . PRO A 1 465 ? -7.216 9.952 -10.138 1.00 90.75 465 PRO A N 1
ATOM 3753 C CA . PRO A 1 465 ? -6.312 10.922 -9.533 1.00 90.75 465 PRO A CA 1
ATOM 3754 C C . PRO A 1 465 ? -4.858 10.460 -9.465 1.00 90.75 465 PRO A C 1
ATOM 3756 O O . PRO A 1 465 ? -3.985 11.315 -9.541 1.00 90.75 465 PRO A O 1
ATOM 3759 N N . PHE A 1 466 ? -4.581 9.158 -9.373 1.00 93.69 466 PHE A N 1
ATOM 3760 C CA . PHE A 1 466 ? -3.227 8.609 -9.368 1.00 93.69 466 PHE A CA 1
ATOM 3761 C C . PHE A 1 466 ? -2.439 8.986 -10.629 1.00 93.69 466 PHE A C 1
ATOM 3763 O O . PHE A 1 466 ? -1.496 9.775 -10.546 1.00 93.69 466 PHE A O 1
ATOM 3770 N N . LEU A 1 467 ? -2.837 8.487 -11.809 1.00 92.44 467 LEU A N 1
ATOM 3771 C CA . LEU A 1 467 ? -2.111 8.771 -13.054 1.00 92.44 467 LEU A CA 1
ATOM 3772 C C . LEU A 1 467 ? -2.127 10.257 -13.377 1.00 92.44 467 LEU A C 1
ATOM 3774 O O . LEU A 1 467 ? -1.103 10.808 -13.783 1.00 92.44 467 LEU A O 1
ATOM 3778 N N . LYS A 1 468 ? -3.281 10.903 -13.165 1.00 91.50 468 LYS A N 1
ATOM 3779 C CA . LYS A 1 468 ? -3.412 12.337 -13.379 1.00 91.50 468 LYS A CA 1
ATOM 3780 C C . LYS A 1 468 ? -2.396 13.073 -12.523 1.00 91.50 468 LYS A C 1
ATOM 3782 O O . LYS A 1 468 ? -1.582 13.778 -13.081 1.00 91.50 468 LYS A O 1
ATOM 3787 N N . THR A 1 469 ? -2.378 12.882 -11.210 1.00 91.62 469 THR A N 1
ATOM 3788 C CA . THR A 1 469 ? -1.490 13.624 -10.306 1.00 91.62 469 THR A CA 1
ATOM 3789 C C . THR A 1 469 ? -0.024 13.328 -10.586 1.00 91.62 469 THR A C 1
ATOM 3791 O O . THR A 1 469 ? 0.739 14.260 -10.829 1.00 91.62 469 THR A O 1
ATOM 3794 N N . VAL A 1 470 ? 0.365 12.051 -10.627 1.00 92.62 470 VAL A N 1
ATOM 3795 C CA . VAL A 1 470 ? 1.774 11.651 -10.763 1.00 92.62 470 VAL A CA 1
ATOM 3796 C C . VAL A 1 470 ? 2.382 12.130 -12.084 1.00 92.62 470 VAL A C 1
ATOM 3798 O O . VAL A 1 470 ? 3.541 12.540 -12.106 1.00 92.62 470 VAL A O 1
ATOM 3801 N N . LEU A 1 471 ? 1.602 12.147 -13.171 1.00 90.56 471 LEU A N 1
ATOM 3802 C CA . LEU A 1 471 ? 2.074 12.547 -14.502 1.00 90.56 471 LEU A CA 1
ATOM 3803 C C . LEU A 1 471 ? 1.634 13.967 -14.921 1.00 90.56 471 LEU A C 1
ATOM 3805 O O . LEU A 1 471 ? 2.017 14.426 -16.001 1.00 90.56 471 LEU A O 1
ATOM 3809 N N . SER A 1 472 ? 0.850 14.682 -14.097 1.00 77.50 472 SER A N 1
ATOM 3810 C CA . SER A 1 472 ? 0.151 15.933 -14.481 1.00 77.50 472 SER A CA 1
ATOM 3811 C C . SER A 1 472 ? 1.053 17.106 -14.820 1.00 77.50 472 SER A C 1
ATOM 3813 O O . SER A 1 472 ? 0.575 18.076 -15.404 1.00 77.50 472 SER A O 1
ATOM 3815 N N . TYR A 1 473 ? 2.335 17.059 -14.484 1.00 56.06 473 TYR A N 1
ATOM 3816 C CA . TYR A 1 473 ? 3.075 18.305 -14.390 1.00 56.06 473 TYR A CA 1
ATOM 3817 C C . TYR A 1 473 ? 3.677 18.846 -15.688 1.00 56.06 473 TYR A C 1
ATOM 3819 O O . TYR A 1 473 ? 4.037 20.011 -15.682 1.00 56.06 473 TYR A O 1
ATOM 3827 N N . ASN A 1 474 ? 3.761 18.087 -16.790 1.00 51.44 474 ASN A N 1
ATOM 3828 C CA . ASN A 1 474 ? 4.280 18.609 -18.075 1.00 51.44 474 ASN A CA 1
ATOM 3829 C C . ASN A 1 474 ? 3.983 17.733 -19.313 1.00 51.44 474 ASN A C 1
ATOM 3831 O O . ASN A 1 474 ? 4.354 18.091 -20.428 1.00 51.44 474 ASN A O 1
ATOM 3835 N N . PHE A 1 475 ? 3.348 16.567 -19.163 1.00 46.25 475 PHE A N 1
ATOM 3836 C CA . PHE A 1 475 ? 3.417 15.541 -20.210 1.00 46.25 475 PHE A CA 1
ATOM 3837 C C . PHE A 1 475 ? 2.322 15.618 -21.277 1.00 46.25 475 PHE A C 1
ATOM 3839 O O . PHE A 1 475 ? 2.549 15.203 -22.412 1.00 46.25 475 PHE A O 1
ATOM 3846 N N . PHE A 1 476 ? 1.155 16.181 -20.953 1.00 46.03 476 PHE A N 1
ATOM 3847 C CA . PHE A 1 476 ? 0.035 16.232 -21.899 1.00 46.03 476 PHE A CA 1
ATOM 3848 C C . PHE A 1 476 ? 0.247 17.209 -23.065 1.00 46.03 476 PHE A C 1
ATOM 3850 O O . PHE A 1 476 ? -0.426 17.061 -24.076 1.00 46.03 476 PHE A O 1
ATOM 3857 N N . ASN A 1 477 ? 1.205 18.139 -22.965 1.00 43.19 477 ASN A N 1
ATOM 3858 C CA . ASN A 1 477 ? 1.448 19.147 -24.005 1.00 43.19 477 ASN A CA 1
ATOM 3859 C C . ASN A 1 477 ? 2.701 18.901 -24.866 1.00 43.19 477 ASN A C 1
ATOM 3861 O O . ASN A 1 477 ? 2.862 19.586 -25.866 1.00 43.19 477 ASN A O 1
ATOM 3865 N N . VAL A 1 478 ? 3.602 17.979 -24.496 1.00 45.88 478 VAL A N 1
ATOM 3866 C CA . VAL A 1 478 ? 4.921 17.846 -25.165 1.00 45.88 478 VAL A CA 1
ATOM 3867 C C . VAL A 1 478 ? 4.992 16.660 -26.138 1.00 45.88 478 VAL A C 1
ATOM 3869 O O . VAL A 1 478 ? 5.853 16.628 -27.009 1.00 45.88 478 VAL A O 1
ATOM 3872 N N . PHE A 1 479 ? 4.086 15.686 -26.026 1.00 48.91 479 PHE A N 1
ATOM 3873 C CA . PHE A 1 479 ? 4.181 14.417 -26.764 1.00 48.91 479 PHE A CA 1
ATOM 3874 C C . PHE A 1 479 ? 2.876 13.983 -27.450 1.00 48.91 479 PHE A C 1
ATOM 3876 O O . PHE A 1 479 ? 2.725 12.794 -27.746 1.00 48.91 479 PHE A O 1
ATOM 3883 N N . TYR A 1 480 ? 1.943 14.917 -27.652 1.00 45.78 480 TYR A N 1
ATOM 3884 C CA . TYR A 1 480 ? 0.767 14.736 -28.506 1.00 45.78 480 TYR A CA 1
ATOM 3885 C C . TYR A 1 480 ? 0.891 15.572 -29.770 1.00 45.78 480 TYR A C 1
ATOM 3887 O O . TYR A 1 480 ? 1.356 16.727 -29.648 1.00 45.78 480 TYR A O 1
#

Foldseek 3Di:
DDDFDDDDDDDDDDDDDDDDDDFDWDWDDDPQRKTWGWGDDPDDDTDTDTDDDDDDPDDDDDDDDDDDDDDDDDDDDDDDDDDDDDPDPDDDDDPVVVVVVLVVLVVVLVVVVVDDPQCVQVNLQVLQCVLCVLVVCVPPLVVLLVLLLCCLLPPQLVVLLVLVVVLLVLLVVVLVVCCVRGVVCVVVSVVQPDSVSSLCVCLVCVVVQVVVCVVVVNCVSNVSNVSVVVSVVLLVCLLVVQCVLVVPPDPPPPDDDDPPDPPDDLRVVLSVLSVCSNVVVDDLVQQQAFDVSSNRDGSLSSSVSSVQVVVQVQCPPLDRCVQAAEEEDEPVCPSPCVVCPVRHDFKHKYWYAPPPSDPDDPPDDDDPPDPDPPPDPDDDDDDPDPPPDDFRPGAIWMKGFLVLCCPFPSVVVSVSFDDDDDDGIGIRRHNGGSSRSSSRLLVVLVCCCGRVVQDDSNDRCPPPCSNCSSNVPPPPPPPD

Radius of gyration: 29.92 Å; chains: 1; bounding box: 86×80×77 Å

Sequence (480 aa):
MFTKPIGISEPLSTTENVDASESSRTRHYDSNHKYRFHWSAGKEQPSEYSGATQNPQDIIQTLGSLTLDKRNAPSSTIAPAPVTAAAGNAPIPSASVFKTKRRKITELLDQSKTSTIQNWDFLYSELAQQLCSQLDIGLFIHQWAESAKWFLTTAVCKEKYNAWIESNKMIESLVEQLKTWYPKMKEGFNKLTSTDSKSHFLLANYRQMQQVAQDTQSPRILEGLEKRKQLLENLEKLMKSKTVSEAKTDESQASASQPREKQSLPYQPIMNRVEKFIKNEWKADDLLTPYPHIGNLTDAEILMQLFIQHMDDILFPTALFSNKHYLQIPLSKANDLKFLQKSFDDIAIVCVTNQDTEPQDKNNDRYFFFFGHLVETCTCNVTWFKTTKTPFLPYYFLIFDLALVEKSPFKRLASTITTTDKKAVGTWYVQPGNSNVFYCIALLAFFIHRVLKGHLDGINLQQNPFLKTVLSYNFFNVFY